Protein 4IR8 (pdb70)

Foldseek 3Di:
DDFVLRLVVVQPDDNLVSLVVLVVLLLLLVLLVCLVPPPVPSQNVQVCSVVVCCLDPVNQQEQWEAEPVGLFTGGRHPPHFKYKYKHRKWPPVCSVVLAKIKMKIWIATDPALPQHDDHRCSQFQAFLLRTQKMKMWIRHPWIKIKIAGQRDPPSPAAAQSIFIWTDDPRSGIGTPGRAAQAQAAQEEEEPLVVLCVQQVLSVVLVVVSVVVNRHYDYDNHLRVSLVVSRVVSYYKYWFAAHPVRGFQAFLRHGNSNSLNNQVNNVKAKDLLAHRRRPDGHNDSRDGTIIMMTRNNSSVVSNVSCVVVVD/DPDFQLVLVVVQPDDNLRSLLVQVQLLLQLVLLVCLVPDAFAFPPDADPVRQGDGPSQVVLVCSNVVCCQDPVNQQEQWEAEPVGLWTDGRHPPHFKYKYKHRWWPSVCSNVLAKIKMKIFIAGDPFQPQHDDHRCRQFQAALLRTQKIKMWIRHPFIKIKMAGQRPNVSDQAAQRIFIWGADNVSGIGTPGRAAQAQAAQEEEEPLVVLCVQQVLSVVLVVVSVVVNRHYDYDSHLRVSLVVRRVVSHYKYWFAAHPVRGFQAFLRHGQSNSLRSQVNNVKAKDLLHHRRRPDGHNDSRDGTTIMMTRNNSVVVSNVSSVVVD

Solvent-accessible surface area: 22543 Å² total; per-residue (Å²): 210,61,62,8,40,102,11,0,81,116,30,41,7,65,87,51,0,0,70,6,0,60,30,1,1,39,53,0,0,73,0,5,56,14,7,42,58,40,98,162,86,22,58,61,40,0,15,68,37,1,26,65,23,0,99,35,91,133,1,64,34,0,37,0,1,0,0,32,119,49,29,132,21,82,74,33,36,164,150,6,59,0,0,0,0,1,6,4,19,20,9,104,48,2,41,64,2,0,2,3,0,0,0,0,1,0,0,1,14,32,49,71,43,57,0,99,71,116,25,70,90,0,0,48,114,27,30,0,55,40,0,1,0,0,0,0,0,0,2,5,12,13,10,0,0,0,0,1,12,3,51,86,102,59,0,131,24,142,97,18,16,0,1,4,0,1,22,76,114,61,5,153,14,71,28,77,32,92,8,66,3,108,64,113,8,145,11,2,0,2,4,32,20,119,0,6,54,49,26,54,2,0,37,76,2,4,25,61,1,7,93,135,137,32,52,9,28,20,3,19,0,14,0,0,1,0,0,2,1,1,23,58,60,29,0,1,2,1,15,3,44,9,198,75,9,74,18,151,17,41,0,2,1,17,0,0,1,0,0,0,0,0,31,0,0,22,6,86,3,0,39,9,140,98,22,0,0,53,20,30,0,112,112,17,49,28,89,10,12,0,3,0,0,0,27,49,3,0,111,76,0,36,90,26,37,72,84,78,90,84,42,172,52,56,5,41,81,3,0,86,113,34,42,5,66,79,50,1,0,72,7,0,58,28,1,1,59,41,0,9,89,1,10,74,19,5,76,50,31,41,38,87,129,80,69,57,87,57,104,130,46,28,73,31,8,36,6,16,56,58,1,14,78,36,0,27,55,17,0,90,35,91,134,1,66,33,0,19,0,0,0,0,36,106,60,32,116,25,67,80,25,37,150,147,8,61,0,0,0,0,1,4,7,13,18,8,33,22,2,12,25,2,0,1,3,0,0,0,0,0,1,0,1,18,40,50,74,38,54,0,96,73,101,24,79,78,0,0,48,101,21,28,0,65,42,0,2,0,0,0,0,0,0,2,7,9,36,9,3,0,0,0,1,12,4,64,58,109,61,5,127,32,141,93,17,12,0,1,23,1,17,24,82,96,113,24,123,11,45,2,111,22,89,9,75,3,109,62,115,12,146,11,3,1,2,4,30,20,111,0,4,53,58,37,76,4,1,30,75,2,4,25,63,0,9,86,128,97,31,49,10,31,21,4,20,0,13,0,0,1,0,4,2,0,2,36,58,61,22,0,1,3,1,15,5,45,10,206,59,0,80,20,72,19,26,0,2,1,13,0,0,1,0,0,0,0,0,31,0,0,19,5,111,7,0,49,36,155,93,24,0,0,50,22,24,0,83,130,16,63,39,61,10,12,0,4,0,0,0,17,48,2,1,95,71,3,53,112,26,44,73,74,82,123

Structure (mmCIF, N/CA/C/O backbone):
data_4IR8
#
_entry.id   4IR8
#
_cell.length_a   64.400
_cell.length_b   64.400
_cell.length_c   591.610
_cell.angle_alpha   90.00
_cell.angle_beta   90.00
_cell.angle_gamma   120.00
#
_symmetry.space_group_name_H-M   'P 65 2 2'
#
loop_
_entity.id
_entity.type
_entity.pdbx_description
1 polymer 'Sedoheptulose-1,7 bisphosphatase, putative'
2 non-polymer DI(HYDROXYETHYL)ETHER
3 non-polymer 'ACETATE ION'
4 water water
#
loop_
_atom_site.group_PDB
_atom_site.id
_atom_site.type_symbol
_atom_site.label_atom_id
_atom_site.label_alt_id
_atom_site.label_comp_id
_atom_site.label_asym_id
_atom_site.label_entity_id
_atom_site.label_seq_id
_atom_site.pdbx_PDB_ins_code
_atom_site.Cartn_x
_atom_site.Cartn_y
_atom_site.Cartn_z
_atom_site.occupancy
_atom_site.B_iso_or_equiv
_atom_site.auth_seq_id
_atom_site.auth_comp_id
_atom_site.auth_asym_id
_atom_site.auth_atom_id
_atom_site.pdbx_PDB_model_num
ATOM 1 N N . LEU A 1 24 ? 53.733 0.535 15.035 1.00 47.05 7 LEU A N 1
ATOM 2 C CA . LEU A 1 24 ? 53.297 1.215 16.292 1.00 46.14 7 LEU A CA 1
ATOM 3 C C . LEU A 1 24 ? 51.767 1.257 16.378 1.00 43.24 7 LEU A C 1
ATOM 4 O O . LEU A 1 24 ? 51.102 1.536 15.382 1.00 43.06 7 LEU A O 1
ATOM 9 N N . PRO A 1 25 ? 51.212 1.004 17.579 1.00 40.19 8 PRO A N 1
ATOM 10 C CA . PRO A 1 25 ? 49.764 0.961 17.728 1.00 37.21 8 PRO A CA 1
ATOM 11 C C . PRO A 1 25 ? 49.098 2.281 17.388 1.00 34.16 8 PRO A C 1
ATOM 12 O O . PRO A 1 25 ? 49.600 3.361 17.764 1.00 33.37 8 PRO A O 1
ATOM 16 N N . SER A 1 26 ? 47.968 2.185 16.697 1.00 30.77 9 SER A N 1
ATOM 17 C CA . SER A 1 26 ? 47.189 3.344 16.309 1.00 27.99 9 SER A CA 1
ATOM 18 C C . SER A 1 26 ? 46.594 4.010 17.531 1.00 25.53 9 SER A C 1
ATOM 19 O O . SER A 1 26 ? 46.488 3.390 18.588 1.00 24.03 9 SER A O 1
ATOM 22 N N . LEU A 1 27 ? 46.205 5.274 17.386 1.00 23.05 10 LEU A N 1
ATOM 23 C CA . LEU A 1 27 ? 45.564 5.981 18.480 1.00 20.93 10 LEU A CA 1
ATOM 24 C C . LEU A 1 27 ? 44.217 5.317 18.762 1.00 21.67 10 LEU A C 1
ATOM 25 O O . LEU A 1 27 ? 43.788 5.203 19.927 1.00 21.22 10 LEU A O 1
ATOM 30 N N . ASP A 1 28 ? 43.555 4.853 17.703 1.00 22.39 11 ASP A N 1
ATOM 31 C CA . ASP A 1 28 ? 42.301 4.124 17.847 1.00 22.24 11 ASP A CA 1
ATOM 32 C C . ASP A 1 28 ? 42.492 2.937 18.807 1.00 21.68 11 ASP A C 1
ATOM 33 O O . ASP A 1 28 ? 41.753 2.790 19.772 1.00 20.63 11 ASP A O 1
ATOM 38 N N . GLN A 1 29 ? 43.503 2.114 18.539 1.00 21.68 12 GLN A N 1
ATOM 39 C CA . GLN A 1 29 ? 43.829 0.974 19.372 1.00 22.72 12 GLN A CA 1
ATOM 40 C C . GLN A 1 29 ? 44.135 1.410 20.804 1.00 21.95 12 GLN A C 1
ATOM 41 O O . GLN A 1 29 ? 43.641 0.813 21.766 1.00 20.25 12 GLN A O 1
ATOM 47 N N . LEU A 1 30 ? 44.953 2.449 20.941 1.00 20.56 13 LEU A N 1
ATOM 48 C CA . LEU A 1 30 ? 45.365 2.909 22.263 1.00 20.70 13 LEU A CA 1
ATOM 49 C C . LEU A 1 30 ? 44.204 3.426 23.095 1.00 20.43 13 LEU A C 1
ATOM 50 O O . LEU A 1 30 ? 44.128 3.137 24.287 1.00 21.40 13 LEU A O 1
ATOM 55 N N . LEU A 1 31 ? 43.291 4.158 22.467 1.00 20.70 14 LEU A N 1
ATOM 56 C CA . LEU A 1 31 ? 42.117 4.681 23.177 1.00 19.89 14 LEU A CA 1
ATOM 57 C C . LEU A 1 31 ? 41.246 3.544 23.669 1.00 20.79 14 LEU A C 1
ATOM 58 O O . LEU A 1 31 ? 40.746 3.563 24.806 1.00 20.85 14 LEU A O 1
ATOM 63 N N . LYS A 1 32 ? 41.061 2.541 22.818 1.00 20.82 15 LYS A N 1
ATOM 64 C CA . LYS A 1 32 ? 40.306 1.361 23.209 1.00 22.13 15 LYS A CA 1
ATOM 65 C C . LYS A 1 32 ? 40.994 0.619 24.355 1.00 22.78 15 LYS A C 1
ATOM 66 O O . LYS A 1 32 ? 40.317 0.124 25.274 1.00 22.75 15 LYS A O 1
ATOM 72 N N . GLU A 1 33 ? 42.326 0.554 24.325 1.00 23.14 16 GLU A N 1
ATOM 73 C CA . GLU A 1 33 ? 43.055 -0.078 25.422 1.00 26.02 16 GLU A CA 1
ATOM 74 C C . GLU A 1 33 ? 42.773 0.637 26.748 1.00 27.22 16 GLU A C 1
ATOM 75 O O . GLU A 1 33 ? 42.737 0.002 27.805 1.00 27.65 16 GLU A O 1
ATOM 81 N N . GLN A 1 34 ? 42.600 1.961 26.689 1.00 26.16 17 GLN A N 1
ATOM 82 C CA . GLN A 1 34 ? 42.305 2.743 27.891 1.00 26.26 17 GLN A CA 1
ATOM 83 C C . GLN A 1 34 ? 40.836 2.689 28.337 1.00 27.49 17 GLN A C 1
ATOM 84 O O . GLN A 1 34 ? 40.469 3.329 29.323 1.00 29.94 17 GLN A O 1
ATOM 90 N N . GLY A 1 35 ? 39.990 1.950 27.615 1.00 26.55 18 GLY A N 1
ATOM 91 C CA . GLY A 1 35 ? 38.580 1.787 27.997 1.00 26.06 18 GLY A CA 1
ATOM 92 C C . GLY A 1 35 ? 37.511 2.419 27.118 1.00 25.37 18 GLY A C 1
ATOM 93 O O . GLY A 1 35 ? 36.306 2.259 27.367 1.00 27.02 18 GLY A O 1
ATOM 94 N N . ALA A 1 36 ? 37.919 3.149 26.096 1.00 22.14 19 ALA A N 1
ATOM 95 C CA . ALA A 1 36 ? 36.973 3.801 25.228 1.00 20.17 19 ALA A CA 1
ATOM 96 C C . ALA A 1 36 ? 36.320 2.799 24.298 1.00 20.94 19 ALA A C 1
ATOM 97 O O . ALA A 1 36 ? 36.992 1.868 23.807 1.00 22.56 19 ALA A O 1
ATOM 99 N N . ASP A 1 37 ? 35.015 2.960 24.099 1.00 21.00 20 ASP A N 1
ATOM 100 C CA . ASP A 1 37 ? 34.308 2.171 23.116 1.00 21.72 20 ASP A CA 1
ATOM 101 C C . ASP A 1 37 ? 34.571 2.849 21.761 1.00 21.30 20 ASP A C 1
ATOM 102 O O . ASP A 1 37 ? 35.285 3.875 21.679 1.00 19.66 20 ASP A O 1
ATOM 107 N N . GLN A 1 38 ? 34.042 2.267 20.697 1.00 20.09 21 GLN A N 1
ATOM 108 C CA . GLN A 1 38 ? 34.230 2.843 19.372 1.00 20.70 21 GLN A CA 1
ATOM 109 C C . GLN A 1 38 ? 33.619 4.252 19.300 1.00 20.77 21 GLN A C 1
ATOM 110 O O . GLN A 1 38 ? 34.159 5.137 18.647 1.00 19.65 21 GLN A O 1
ATOM 116 N N . THR A 1 39 ? 32.470 4.441 19.939 1.00 21.03 22 THR A N 1
ATOM 117 C CA . THR A 1 39 ? 31.796 5.747 19.917 1.00 20.56 22 THR A CA 1
ATOM 118 C C . THR A 1 39 ? 32.648 6.868 20.535 1.00 19.19 22 THR A C 1
ATOM 119 O O . THR A 1 39 ? 32.832 7.936 19.925 1.00 17.93 22 THR A O 1
ATOM 123 N N . LEU A 1 40 ? 33.186 6.632 21.727 1.00 20.03 23 LEU A N 1
ATOM 124 C CA . LEU A 1 40 ? 34.059 7.627 22.370 1.00 18.75 23 LEU A CA 1
ATOM 125 C C . LEU A 1 40 ? 35.362 7.786 21.578 1.00 17.89 23 LEU A C 1
ATOM 126 O O . LEU A 1 40 ? 35.896 8.901 21.438 1.00 17.31 23 LEU A O 1
ATOM 131 N N . THR A 1 41 ? 35.885 6.677 21.063 1.00 17.46 24 THR A N 1
ATOM 132 C CA . THR A 1 41 ? 37.106 6.724 20.263 1.00 17.52 24 THR A CA 1
ATOM 133 C C . THR A 1 41 ? 36.902 7.628 19.045 1.00 17.90 24 THR A C 1
ATOM 134 O O . THR A 1 41 ? 37.712 8.529 18.771 1.00 18.48 24 THR A O 1
ATOM 138 N N . ASP A 1 42 ? 35.817 7.400 18.318 1.00 19.46 25 ASP A N 1
ATOM 139 C CA . ASP A 1 42 ? 35.504 8.196 17.128 1.00 19.62 25 ASP A CA 1
ATOM 140 C C . ASP A 1 42 ? 35.286 9.676 17.449 1.00 18.47 25 ASP A C 1
ATOM 141 O O . ASP A 1 42 ? 35.668 10.551 16.663 1.00 18.24 25 ASP A O 1
ATOM 146 N N . LEU A 1 43 ? 34.659 9.953 18.582 1.00 18.38 26 LEU A N 1
ATOM 147 C CA . LEU A 1 43 ? 34.438 11.331 19.022 1.00 17.90 26 LEU A CA 1
ATOM 148 C C . LEU A 1 43 ? 35.793 12.041 19.271 1.00 17.63 26 LEU A C 1
ATOM 149 O O . LEU A 1 43 ? 36.020 13.168 18.815 1.00 18.31 26 LEU A O 1
ATOM 154 N N . ILE A 1 44 ? 36.680 11.382 20.005 1.00 16.34 27 ILE A N 1
ATOM 155 C CA . ILE A 1 44 ? 38.005 11.935 20.287 1.00 16.22 27 ILE A CA 1
ATOM 156 C C . ILE A 1 44 ? 38.774 12.178 18.986 1.00 16.01 27 ILE A C 1
ATOM 157 O O . ILE A 1 44 ? 39.339 13.235 18.792 1.00 16.04 27 ILE A O 1
ATOM 162 N N . LEU A 1 45 ? 38.757 11.214 18.075 1.00 16.27 28 LEU A N 1
ATOM 163 C CA . LEU A 1 45 ? 39.421 11.376 16.786 1.00 16.99 28 LEU A CA 1
ATOM 164 C C . LEU A 1 45 ? 38.809 12.552 15.978 1.00 17.52 28 LEU A C 1
ATOM 165 O O . LEU A 1 45 ? 39.540 13.317 15.334 1.00 18.40 28 LEU A O 1
ATOM 170 N N . ALA A 1 46 ? 37.493 12.747 16.075 1.00 17.36 29 ALA A N 1
ATOM 171 C CA . ALA A 1 46 ? 36.834 13.840 15.351 1.00 17.57 29 ALA A CA 1
ATOM 172 C C . ALA A 1 46 ? 37.236 15.196 15.934 1.00 17.75 29 ALA A C 1
ATOM 173 O O . ALA A 1 46 ? 37.488 16.158 15.181 1.00 18.24 29 ALA A O 1
ATOM 175 N N . ILE A 1 47 ? 37.286 15.270 17.261 1.00 16.81 30 ILE A N 1
ATOM 176 C CA . ILE A 1 47 ? 37.698 16.495 17.965 1.00 16.01 30 ILE A CA 1
ATOM 177 C C . ILE A 1 47 ? 39.150 16.829 17.618 1.00 16.88 30 ILE A C 1
ATOM 178 O O . ILE A 1 47 ? 39.473 17.976 17.293 1.00 18.07 30 ILE A O 1
ATOM 183 N N . LEU A 1 48 ? 40.014 15.830 17.668 1.00 16.22 31 LEU A N 1
ATOM 184 C CA . LEU A 1 48 ? 41.424 16.019 17.295 1.00 17.49 31 LEU A CA 1
ATOM 185 C C . LEU A 1 48 ? 41.544 16.477 15.850 1.00 16.58 31 LEU A C 1
ATOM 186 O O . LEU A 1 48 ? 42.365 17.341 15.542 1.00 16.74 31 LEU A O 1
ATOM 191 N N . ASP A 1 49 ? 40.708 15.943 14.955 1.00 16.79 32 ASP A N 1
ATOM 192 C CA . ASP A 1 49 ? 40.744 16.392 13.568 1.00 17.27 32 ASP A CA 1
ATOM 193 C C . ASP A 1 49 ? 40.380 17.891 13.467 1.00 18.45 32 ASP A C 1
ATOM 194 O O . ASP A 1 49 ? 41.020 18.642 12.728 1.00 18.86 32 ASP A O 1
ATOM 199 N N . ARG A 1 50 ? 39.362 18.325 14.209 1.00 18.27 33 ARG A N 1
ATOM 200 C CA . ARG A 1 50 ? 38.996 19.736 14.223 1.00 18.66 33 ARG A CA 1
ATOM 201 C C . ARG A 1 50 ? 40.166 20.568 14.776 1.00 18.95 33 ARG A C 1
ATOM 202 O O . ARG A 1 50 ? 40.385 21.695 14.296 1.00 17.05 33 ARG A O 1
ATOM 210 N N . CYS A 1 51 ? 40.894 20.039 15.775 1.00 16.73 34 CYS A N 1
ATOM 211 C CA . CYS A 1 51 ? 42.091 20.743 16.317 1.00 17.32 34 CYS A CA 1
ATOM 212 C C . CYS A 1 51 ? 43.167 20.839 15.235 1.00 17.18 34 CYS A C 1
ATOM 213 O O . CYS A 1 51 ? 43.895 21.832 15.165 1.00 15.91 34 CYS A O 1
ATOM 216 N N . GLY A 1 52 ? 43.238 19.837 14.357 1.00 16.84 35 GLY A N 1
ATOM 217 C CA . GLY A 1 52 ? 44.132 19.895 13.188 1.00 16.84 35 GLY A CA 1
ATOM 218 C C . GLY A 1 52 ? 43.806 21.094 12.298 1.00 17.47 35 GLY A C 1
ATOM 219 O O . GLY A 1 52 ? 44.705 21.782 11.769 1.00 16.23 35 GLY A O 1
ATOM 220 N N . LYS A 1 53 ? 42.513 21.348 12.107 1.00 17.50 36 LYS A N 1
ATOM 221 C CA . LYS A 1 53 ? 42.073 22.469 11.298 1.00 18.99 36 LYS A CA 1
ATOM 222 C C . LYS A 1 53 ? 42.359 23.810 12.016 1.00 18.16 36 LYS A C 1
ATOM 223 O O . LYS A 1 53 ? 42.627 24.818 11.364 1.00 17.88 36 LYS A O 1
ATOM 229 N N . ILE A 1 54 ? 42.297 23.817 13.345 1.00 16.82 37 ILE A N 1
ATOM 230 C CA . ILE A 1 54 ? 42.662 25.022 14.121 1.00 15.81 37 ILE A CA 1
ATOM 231 C C . ILE A 1 54 ? 44.163 25.294 13.902 1.00 15.75 37 ILE A C 1
ATOM 232 O O . ILE A 1 54 ? 44.569 26.427 13.704 1.00 16.59 37 ILE A O 1
ATOM 237 N N . ALA A 1 55 ? 44.983 24.235 13.926 1.00 15.80 38 ALA A N 1
ATOM 238 C CA . ALA A 1 55 ? 46.420 24.354 13.658 1.00 16.19 38 ALA A CA 1
ATOM 239 C C . ALA A 1 55 ? 46.654 25.025 12.301 1.00 17.07 38 ALA A C 1
ATOM 240 O O . ALA A 1 55 ? 47.462 25.949 12.176 1.00 18.49 38 ALA A O 1
ATOM 242 N N . SER A 1 56 ? 45.916 24.583 11.285 1.00 18.63 39 SER A N 1
ATOM 243 C CA . SER A 1 56 ? 46.012 25.192 9.957 1.00 18.92 39 SER A CA 1
ATOM 244 C C . SER A 1 56 ? 45.564 26.661 9.953 1.00 18.59 39 SER A C 1
ATOM 245 O O . SER A 1 56 ? 46.158 27.506 9.253 1.00 21.17 39 SER A O 1
ATOM 248 N N . ALA A 1 57 ? 44.510 26.975 10.699 1.00 18.95 40 ALA A N 1
ATOM 249 C CA . ALA A 1 57 ? 44.027 28.349 10.791 1.00 19.91 40 ALA A CA 1
ATOM 250 C C . ALA A 1 57 ? 45.117 29.265 11.366 1.00 21.25 40 ALA A C 1
ATOM 251 O O . ALA A 1 57 ? 45.324 30.390 10.890 1.00 20.74 40 ALA A O 1
ATOM 253 N N . LEU A 1 58 ? 45.830 28.764 12.361 1.00 21.11 41 LEU A N 1
ATOM 254 C CA . LEU A 1 58 ? 46.926 29.502 12.978 1.00 23.92 41 LEU A CA 1
ATOM 255 C C . LEU A 1 58 ? 48.118 29.705 12.026 1.00 27.92 41 LEU A C 1
ATOM 256 O O . LEU A 1 58 ? 48.788 30.732 12.098 1.00 27.79 41 LEU A O 1
ATOM 261 N N A GLN A 1 59 ? 48.386 28.732 11.155 0.40 30.17 42 GLN A N 1
ATOM 262 N N B GLN A 1 59 ? 48.359 28.718 11.158 0.60 30.09 42 GLN A N 1
ATOM 263 C CA A GLN A 1 59 ? 49.505 28.834 10.209 0.40 33.19 42 GLN A CA 1
ATOM 264 C CA B GLN A 1 59 ? 49.473 28.727 10.193 0.60 33.06 42 GLN A CA 1
ATOM 265 C C A GLN A 1 59 ? 49.233 29.739 9.023 0.40 35.72 42 GLN A C 1
ATOM 266 C C B GLN A 1 59 ? 49.249 29.635 8.986 0.60 35.64 42 GLN A C 1
ATOM 267 O O A GLN A 1 59 ? 50.131 30.447 8.563 0.40 37.15 42 GLN A O 1
ATOM 268 O O B GLN A 1 59 ? 50.196 30.228 8.469 0.60 37.11 42 GLN A O 1
ATOM 279 N N . GLY A 1 60 ? 48.004 29.712 8.520 1.00 37.33 43 GLY A N 1
ATOM 280 C CA . GLY A 1 60 ? 47.658 30.485 7.326 1.00 40.69 43 GLY A CA 1
ATOM 281 C C . GLY A 1 60 ? 46.771 31.694 7.496 1.00 42.87 43 GLY A C 1
ATOM 282 O O . GLY A 1 60 ? 46.190 32.174 6.515 1.00 43.53 43 GLY A O 1
ATOM 283 N N . THR A 1 61 ? 46.656 32.190 8.725 1.00 44.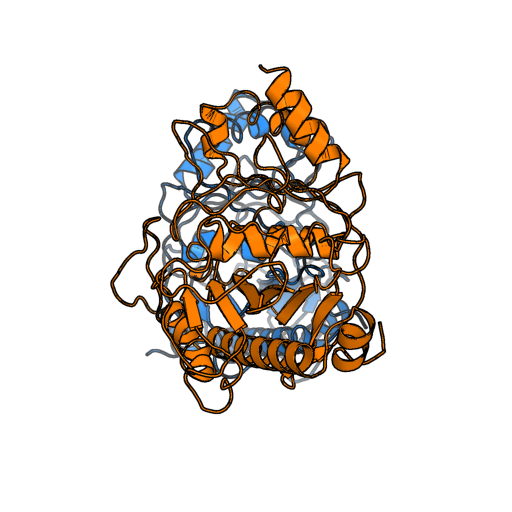36 44 THR A N 1
ATOM 284 C CA . THR A 1 61 ? 45.835 33.361 8.982 1.00 46.36 44 THR A CA 1
ATOM 285 C C . THR A 1 61 ? 46.691 34.422 9.682 1.00 48.99 44 THR A C 1
ATOM 286 O O . THR A 1 61 ? 47.339 34.138 10.694 1.00 49.22 44 THR A O 1
ATOM 290 N N . SER A 1 62 ? 46.722 35.624 9.100 1.00 52.08 45 SER A N 1
ATOM 291 C CA . SER A 1 62 ? 47.456 36.763 9.656 1.00 54.15 45 SER A CA 1
ATOM 292 C C . SER A 1 62 ? 48.688 36.343 10.458 1.00 54.00 45 SER A C 1
ATOM 293 O O . SER A 1 62 ? 48.756 36.553 11.672 1.00 55.08 45 SER A O 1
ATOM 296 N N . LEU A 1 77 ? 37.945 37.798 10.525 1.00 51.12 60 LEU A N 1
ATOM 297 C CA . LEU A 1 77 ? 37.727 37.073 11.774 1.00 49.17 60 LEU A CA 1
ATOM 298 C C . LEU A 1 77 ? 39.052 36.689 12.436 1.00 47.08 60 LEU A C 1
ATOM 299 O O . LEU A 1 77 ? 39.960 36.177 11.770 1.00 47.71 60 LEU A O 1
ATOM 304 N N . THR A 1 78 ? 39.148 36.912 13.748 1.00 44.03 61 THR A N 1
ATOM 305 C CA . THR A 1 78 ? 40.356 36.573 14.510 1.00 41.18 61 THR A CA 1
ATOM 306 C C . THR A 1 78 ? 40.425 35.042 14.626 1.00 36.40 61 THR A C 1
ATOM 307 O O . THR A 1 78 ? 39.400 34.369 14.506 1.00 35.76 61 THR A O 1
ATOM 311 N N A VAL A 1 79 ? 41.616 34.501 14.871 0.50 34.79 62 VAL A N 1
ATOM 312 N N B VAL A 1 79 ? 41.620 34.510 14.867 0.50 34.71 62 VAL A N 1
ATOM 313 C CA A VAL A 1 79 ? 41.793 33.038 14.937 0.50 32.05 62 VAL A CA 1
ATOM 314 C CA B VAL A 1 79 ? 41.818 33.053 14.955 0.50 31.90 62 VAL A CA 1
ATOM 315 C C A VAL A 1 79 ? 40.997 32.383 16.068 0.50 30.88 62 VAL A C 1
ATOM 316 C C B VAL A 1 79 ? 41.009 32.388 16.069 0.50 30.80 62 VAL A C 1
ATOM 317 O O A VAL A 1 79 ? 40.537 31.247 15.924 0.50 28.09 62 VAL A O 1
ATOM 318 O O B VAL A 1 79 ? 40.551 31.253 15.914 0.50 28.05 62 VAL A O 1
ATOM 325 N N . ASP A 1 80 ? 40.828 33.080 17.190 1.00 30.04 63 ASP A N 1
ATOM 326 C CA . ASP A 1 80 ? 40.026 32.510 18.287 1.00 30.17 63 ASP A CA 1
ATOM 327 C C . ASP A 1 80 ? 38.572 32.328 17.812 1.00 28.35 63 ASP A C 1
ATOM 328 O O . ASP A 1 80 ? 37.963 31.319 18.133 1.00 25.52 63 ASP A O 1
ATOM 333 N N . VAL A 1 81 ? 38.054 33.263 17.004 1.00 27.52 64 VAL A N 1
ATOM 334 C CA . VAL A 1 81 ? 36.694 33.140 16.436 1.00 28.70 64 VAL A CA 1
ATOM 335 C C . VAL A 1 81 ? 36.611 32.001 15.405 1.00 27.83 64 VAL A C 1
ATOM 336 O O . VAL A 1 81 ? 35.641 31.239 15.368 1.00 26.97 64 VAL A O 1
ATOM 340 N N . ILE A 1 82 ? 37.650 31.881 14.588 1.00 25.48 65 ILE A N 1
ATOM 341 C CA . ILE A 1 82 ? 37.727 30.813 13.611 1.00 25.47 65 ILE A CA 1
ATOM 342 C C . ILE A 1 82 ? 37.746 29.460 14.318 1.00 21.80 65 ILE A C 1
ATOM 343 O O . ILE A 1 82 ? 37.079 28.541 13.889 1.00 23.38 65 ILE A O 1
ATOM 348 N N . ALA A 1 83 ? 38.491 29.358 15.416 1.00 20.86 66 ALA A N 1
ATOM 349 C CA . ALA A 1 83 ? 38.580 28.117 16.172 1.00 19.99 66 ALA A CA 1
ATOM 350 C C . ALA A 1 83 ? 37.232 27.770 16.801 1.00 20.78 66 ALA A C 1
ATOM 351 O O . ALA A 1 83 ? 36.805 26.629 16.757 1.00 19.79 66 ALA A O 1
ATOM 353 N N . GLU A 1 84 ? 36.584 28.742 17.431 1.00 20.85 67 GLU A N 1
ATOM 354 C CA . GLU A 1 84 ? 35.248 28.503 18.002 1.00 21.23 67 GLU A CA 1
ATOM 355 C C . GLU A 1 84 ? 34.278 28.000 16.924 1.00 22.66 67 GLU A C 1
ATOM 356 O O . GLU A 1 84 ? 33.545 27.029 17.150 1.00 22.72 67 GLU A O 1
ATOM 362 N N . ASN A 1 85 ? 34.289 28.654 15.762 1.00 24.22 68 ASN A N 1
ATOM 363 C CA . ASN A 1 85 ? 33.401 28.293 14.635 1.00 25.52 68 ASN A CA 1
ATOM 364 C C . ASN A 1 85 ? 33.650 26.872 14.116 1.00 24.80 68 ASN A C 1
ATOM 365 O O . ASN A 1 85 ? 32.705 26.136 13.789 1.00 25.25 68 ASN A O 1
ATOM 370 N N . LEU A 1 86 ? 34.914 26.491 14.021 1.00 24.52 69 LEU A N 1
ATOM 371 C CA . LEU A 1 86 ? 35.265 25.131 13.605 1.00 23.28 69 LEU A CA 1
ATOM 372 C C . LEU A 1 86 ? 34.644 24.074 14.520 1.00 22.92 69 LEU A C 1
ATOM 373 O O . LEU A 1 86 ? 34.092 23.071 14.041 1.00 23.51 69 LEU A O 1
ATOM 378 N N . LEU A 1 87 ? 34.740 24.279 15.836 1.00 21.84 70 LEU A N 1
ATOM 379 C CA . LEU A 1 87 ? 34.192 23.323 16.799 1.00 20.67 70 LEU A CA 1
ATOM 380 C C . LEU A 1 87 ? 32.665 23.372 16.852 1.00 20.97 70 LEU A C 1
ATOM 381 O O . LEU A 1 87 ? 32.011 22.327 16.852 1.00 21.13 70 LEU A O 1
ATOM 386 N N . ARG A 1 88 ? 32.105 24.577 16.885 1.00 21.96 71 ARG A N 1
ATOM 387 C CA . ARG A 1 88 ? 30.652 24.749 16.913 1.00 22.33 71 ARG A CA 1
ATOM 388 C C . ARG A 1 88 ? 29.983 24.176 15.672 1.00 23.08 71 ARG A C 1
ATOM 389 O O . ARG A 1 88 ? 29.007 23.430 15.777 1.00 22.23 71 ARG A O 1
ATOM 397 N N A SER A 1 89 ? 30.491 24.538 14.495 0.50 23.31 72 SER A N 1
ATOM 398 N N B SER A 1 89 ? 30.499 24.538 14.505 0.50 23.64 72 SER A N 1
ATOM 399 C CA A SER A 1 89 ? 29.904 24.056 13.239 0.50 24.28 72 SER A CA 1
ATOM 400 C CA B SER A 1 89 ? 29.946 24.059 13.243 0.50 24.97 72 SER A CA 1
ATOM 401 C C A SER A 1 89 ? 29.967 22.530 13.161 0.50 24.22 72 SER A C 1
ATOM 402 C C B SER A 1 89 ? 29.964 22.537 13.186 0.50 24.55 72 SER A C 1
ATOM 403 O O A SER A 1 89 ? 28.999 21.892 12.735 0.50 24.62 72 SER A O 1
ATOM 404 O O B SER A 1 89 ? 28.970 21.912 12.803 0.50 24.88 72 SER A O 1
ATOM 409 N N . TRP A 1 90 ? 31.084 21.942 13.596 1.00 24.04 73 TRP A N 1
ATOM 410 C CA . TRP A 1 90 ? 31.209 20.487 13.615 1.00 23.12 73 TRP A CA 1
ATOM 411 C C . TRP A 1 90 ? 30.166 19.864 14.552 1.00 22.93 73 TRP A C 1
ATOM 412 O O . TRP A 1 90 ? 29.432 18.957 14.155 1.00 25.01 73 TRP A O 1
ATOM 423 N N . ALA A 1 91 ? 30.067 20.378 15.776 1.00 21.73 74 ALA A N 1
ATOM 424 C CA . ALA A 1 91 ? 29.121 19.845 16.765 1.00 21.24 74 ALA A CA 1
ATOM 425 C C . ALA A 1 91 ? 27.686 19.932 16.269 1.00 21.47 74 ALA A C 1
ATOM 426 O O . ALA A 1 91 ? 26.914 19.014 16.470 1.00 23.13 74 ALA A O 1
ATOM 428 N N . GLN A 1 92 ? 27.347 21.039 15.613 1.00 21.92 75 GLN A N 1
ATOM 429 C CA . GLN A 1 92 ? 25.984 21.271 15.128 1.00 23.14 75 GLN A CA 1
ATOM 430 C C . GLN A 1 92 ? 25.653 20.473 13.871 1.00 24.44 75 GLN A C 1
ATOM 431 O O . GLN A 1 92 ? 24.474 20.265 13.559 1.00 25.00 75 GLN A O 1
ATOM 437 N N . SER A 1 93 ? 26.680 20.012 13.158 1.00 24.89 76 SER A N 1
ATOM 438 C CA . SER A 1 93 ? 26.459 19.270 11.905 1.00 26.79 76 SER A CA 1
ATOM 439 C C . SER A 1 93 ? 26.046 17.825 12.153 1.00 27.55 76 SER A C 1
ATOM 440 O O . SER A 1 93 ? 26.051 17.345 13.298 1.00 26.43 76 SER A O 1
ATOM 443 N N . SER A 1 94 ? 25.680 17.132 11.070 1.00 28.94 77 SER A N 1
ATOM 444 C CA . SER A 1 94 ? 25.331 15.715 11.154 1.00 30.91 77 SER A CA 1
ATOM 445 C C . SER A 1 94 ? 26.581 14.903 11.531 1.00 30.35 77 SER A C 1
ATOM 446 O O . SER A 1 94 ? 26.468 13.842 12.142 1.00 29.95 77 SER A O 1
ATOM 449 N N . GLU A 1 95 ? 27.765 15.414 11.177 1.00 30.40 78 GLU A N 1
ATOM 450 C CA . GLU A 1 95 ? 29.038 14.779 11.551 1.00 31.09 78 GLU A CA 1
ATOM 451 C C . GLU A 1 95 ? 29.199 14.749 13.077 1.00 29.53 78 GLU A C 1
ATOM 452 O O . GLU A 1 95 ? 29.879 13.867 13.622 1.00 29.32 78 GLU A O 1
ATOM 458 N N . GLY A 1 96 ? 28.589 15.717 13.764 1.00 27.13 79 GLY A N 1
ATOM 459 C CA . GLY A 1 96 ? 28.629 15.774 15.228 1.00 25.15 79 GLY A CA 1
ATOM 460 C C . GLY A 1 96 ? 27.411 15.161 15.905 1.00 24.69 79 GLY A C 1
ATOM 461 O O . GLY A 1 96 ? 27.131 15.482 17.055 1.00 22.93 79 GLY A O 1
ATOM 462 N N . SER A 1 97 ? 26.710 14.243 15.222 1.00 25.42 80 SER A N 1
ATOM 463 C CA . SER A 1 97 ? 25.459 13.653 15.755 1.00 26.34 80 SER A CA 1
ATOM 464 C C . SER A 1 97 ? 25.584 12.967 17.129 1.00 25.48 80 SER A C 1
ATOM 465 O O . SER A 1 97 ? 24.587 12.862 17.851 1.00 26.74 80 SER A O 1
ATOM 468 N N . ALA A 1 98 ? 26.779 12.491 17.487 1.00 23.93 81 ALA A N 1
ATOM 469 C CA . ALA A 1 98 ? 26.991 11.879 18.806 1.00 22.81 81 ALA A CA 1
ATOM 470 C C . ALA A 1 98 ? 26.980 12.936 19.923 1.00 22.41 81 ALA A C 1
ATOM 471 O O . ALA A 1 98 ? 26.956 12.589 21.111 1.00 21.49 81 ALA A O 1
ATOM 473 N N . VAL A 1 99 ? 27.018 14.214 19.560 1.00 22.25 82 VAL A N 1
ATOM 474 C CA . VAL A 1 99 ? 27.069 15.285 20.576 1.00 21.42 82 VAL A CA 1
ATOM 475 C C . VAL A 1 99 ? 25.673 15.793 20.958 1.00 21.67 82 VAL A C 1
ATOM 476 O O . VAL A 1 99 ? 24.936 16.347 20.128 1.00 22.93 82 VAL A O 1
ATOM 480 N N . ARG A 1 100 ? 25.318 15.622 22.229 1.00 22.78 83 ARG A N 1
ATOM 481 C CA . ARG A 1 100 ? 24.023 16.081 22.744 1.00 23.32 83 ARG A CA 1
ATOM 482 C C . ARG A 1 100 ? 23.985 17.586 22.928 1.00 23.89 83 ARG A C 1
ATOM 483 O O . ARG A 1 100 ? 23.009 18.242 22.526 1.00 24.30 83 ARG A O 1
ATOM 491 N N . ALA A 1 101 ? 25.014 18.138 23.568 1.00 21.83 84 ALA A N 1
ATOM 492 C CA . ALA A 1 101 ? 25.056 19.578 23.841 1.00 21.69 84 ALA A CA 1
ATOM 493 C C . ALA A 1 101 ? 26.479 20.053 24.009 1.00 21.12 84 ALA A C 1
ATOM 494 O O . ALA A 1 101 ? 27.375 19.259 24.287 1.00 20.17 84 ALA A O 1
ATOM 496 N N . VAL A 1 102 ? 26.686 21.357 23.825 1.00 21.25 85 VAL A N 1
ATOM 497 C CA . VAL A 1 102 ? 28.003 21.934 23.977 1.00 20.33 85 VAL A CA 1
ATOM 498 C C . VAL A 1 102 ? 27.942 23.309 24.614 1.00 20.25 85 VAL A C 1
ATOM 499 O O . VAL A 1 102 ? 26.895 23.956 24.672 1.00 21.64 85 VAL A O 1
ATOM 503 N N . CYS A 1 103 ? 29.095 23.746 25.088 1.00 20.60 86 CYS A N 1
ATOM 504 C CA . CYS A 1 103 ? 29.246 25.091 25.618 1.00 20.45 86 CYS A CA 1
ATOM 505 C C . CYS A 1 103 ? 30.732 25.406 25.572 1.00 20.08 86 CYS A C 1
ATOM 506 O O . CYS A 1 103 ? 31.580 24.506 25.419 1.00 19.31 86 CYS A O 1
ATOM 509 N N . SER A 1 104 ? 31.057 26.683 25.658 1.00 21.38 87 SER A N 1
ATOM 510 C CA . SER A 1 104 ? 32.437 27.109 25.522 1.00 21.50 87 SER A CA 1
ATOM 511 C C . SER A 1 104 ? 32.702 28.401 26.253 1.00 23.68 87 SER A C 1
ATOM 512 O O . SER A 1 104 ? 31.785 29.012 26.800 1.00 21.34 87 SER A O 1
ATOM 515 N N A GLU A 1 105 ? 33.969 28.813 26.258 0.50 24.56 88 GLU A N 1
ATOM 516 N N B GLU A 1 105 ? 33.973 28.804 26.269 0.50 24.95 88 GLU A N 1
ATOM 517 C CA A GLU A 1 105 ? 34.384 30.063 26.886 0.50 26.59 88 GLU A CA 1
ATOM 518 C CA B GLU A 1 105 ? 34.397 30.070 26.865 0.50 27.34 88 GLU A CA 1
ATOM 519 C C A GLU A 1 105 ? 33.589 31.259 26.364 0.50 28.23 88 GLU A C 1
ATOM 520 C C B GLU A 1 105 ? 33.583 31.255 26.362 0.50 28.63 88 GLU A C 1
ATOM 521 O O A GLU A 1 105 ? 33.247 32.163 27.126 0.50 29.01 88 GLU A O 1
ATOM 522 O O B GLU A 1 105 ? 33.223 32.144 27.134 0.50 29.40 88 GLU A O 1
ATOM 533 N N . GLU A 1 106 ? 33.306 31.265 25.060 1.00 28.72 89 GLU A N 1
ATOM 534 C CA . GLU A 1 106 ? 32.563 32.357 24.428 1.00 30.95 89 GLU A CA 1
ATOM 535 C C . GLU A 1 106 ? 31.079 32.388 24.779 1.00 30.36 89 GLU A C 1
ATOM 536 O O . GLU A 1 106 ? 30.469 33.454 24.808 1.00 29.74 89 GLU A O 1
ATOM 542 N N . ASP A 1 107 ? 30.506 31.220 25.033 1.00 26.48 90 ASP A N 1
ATOM 543 C CA . ASP A 1 107 ? 29.108 31.098 25.383 1.00 26.95 90 ASP A CA 1
ATOM 544 C C . ASP A 1 107 ? 29.020 29.912 26.323 1.00 26.12 90 ASP A C 1
ATOM 545 O O . ASP A 1 107 ? 28.997 28.758 25.897 1.00 23.99 90 ASP A O 1
ATOM 550 N N . ILE A 1 108 ? 28.972 30.219 27.611 1.00 25.40 91 ILE A N 1
ATOM 551 C CA . ILE A 1 108 ? 29.044 29.199 28.638 1.00 25.10 91 ILE A CA 1
ATOM 552 C C . ILE A 1 108 ? 27.755 28.423 28.881 1.00 26.35 91 ILE A C 1
ATOM 553 O O . ILE A 1 108 ? 27.774 27.450 29.639 1.00 26.58 91 ILE A O 1
ATOM 558 N N . HIS A 1 109 ? 26.663 28.855 28.246 1.00 27.35 92 HIS A N 1
ATOM 559 C CA . HIS A 1 109 ? 25.352 28.224 28.381 1.00 29.83 92 HIS A CA 1
ATOM 560 C C . HIS A 1 109 ? 25.294 26.918 27.577 1.00 27.14 92 HIS A C 1
ATOM 561 O O . HIS A 1 109 ? 25.571 26.920 26.389 1.00 25.69 92 HIS A O 1
ATOM 568 N N . LEU A 1 110 ? 24.891 25.825 28.211 1.00 26.79 93 LEU A N 1
ATOM 569 C CA . LEU A 1 110 ? 24.792 24.543 27.524 1.00 27.33 93 LEU A CA 1
ATOM 570 C C . LEU A 1 110 ? 23.736 24.651 26.418 1.00 27.86 93 LEU A C 1
ATOM 571 O O . LEU A 1 110 ? 22.614 25.091 26.657 1.00 27.72 93 LEU A O 1
ATOM 576 N N . GLN A 1 111 ? 24.111 24.271 25.207 1.00 27.81 94 GLN A N 1
ATOM 577 C CA . GLN A 1 111 ? 23.234 24.371 24.057 1.00 28.92 94 GLN A CA 1
ATOM 578 C C . GLN A 1 111 ? 23.071 23.010 23.397 1.00 29.40 94 GLN A C 1
ATOM 579 O O . GLN A 1 111 ? 24.038 22.423 22.968 1.00 26.04 94 GLN A O 1
ATOM 585 N N . GLU A 1 112 ? 21.828 22.536 23.307 1.00 31.13 95 GLU A N 1
ATOM 586 C CA . GLU A 1 112 ? 21.550 21.218 22.741 1.00 32.84 95 GLU A CA 1
ATOM 587 C C . GLU A 1 112 ? 21.765 21.267 21.224 1.00 32.34 95 GLU A C 1
ATOM 588 O O . GLU A 1 112 ? 21.252 22.154 20.553 1.00 35.92 95 GLU A O 1
ATOM 594 N N A CYS A 1 113 ? 22.560 20.326 20.722 0.50 30.73 96 CYS A N 1
ATOM 595 N N B CYS A 1 113 ? 22.524 20.326 20.680 0.50 31.67 96 CYS A N 1
ATOM 596 C CA A CYS A 1 113 ? 22.850 20.209 19.299 0.50 30.12 96 CYS A CA 1
ATOM 597 C CA B CYS A 1 113 ? 22.734 20.289 19.230 0.50 31.88 96 CYS A CA 1
ATOM 598 C C A CYS A 1 113 ? 22.012 19.100 18.667 0.50 31.15 96 CYS A C 1
ATOM 599 C C B CYS A 1 113 ? 22.130 19.045 18.564 0.50 31.92 96 CYS A C 1
ATOM 600 O O A CYS A 1 113 ? 21.336 19.312 17.662 0.50 32.24 96 CYS A O 1
ATOM 601 O O B CYS A 1 113 ? 21.777 19.097 17.385 0.50 32.46 96 CYS A O 1
ATOM 606 N N . HIS A 1 114 ? 22.052 17.925 19.289 1.00 30.86 97 HIS A N 1
ATOM 607 C CA . HIS A 1 114 ? 21.392 16.715 18.767 1.00 30.74 97 HIS A CA 1
ATOM 608 C C . HIS A 1 114 ? 20.637 15.978 19.876 1.00 31.82 97 HIS A C 1
ATOM 609 O O . HIS A 1 114 ? 21.255 15.478 20.823 1.00 29.22 97 HIS A O 1
ATOM 616 N N . LYS A 1 115 ? 19.309 15.893 19.752 1.00 33.54 98 LYS A N 1
ATOM 617 C CA . LYS A 1 115 ? 18.472 15.222 20.770 1.00 35.64 98 LYS A CA 1
ATOM 618 C C . LYS A 1 115 ? 18.888 13.793 21.084 1.00 34.87 98 LYS A C 1
ATOM 619 O O . LYS A 1 115 ? 18.761 13.356 22.229 1.00 36.60 98 LYS A O 1
ATOM 625 N N . ASN A 1 116 ? 19.369 13.067 20.078 1.00 34.54 99 ASN A N 1
ATOM 626 C CA . ASN A 1 116 ? 19.800 11.678 20.254 1.00 34.70 99 ASN A CA 1
ATOM 627 C C . ASN A 1 116 ? 21.301 11.539 20.516 1.00 32.48 99 ASN A C 1
ATOM 628 O O . ASN A 1 116 ? 21.828 10.425 20.543 1.00 32.63 99 ASN A O 1
ATOM 633 N N . GLY A 1 117 ? 21.996 12.664 20.714 1.00 29.58 100 GLY A N 1
ATOM 634 C CA . GLY A 1 117 ? 23.432 12.618 20.999 1.00 27.25 100 GLY A CA 1
ATOM 635 C C . GLY A 1 117 ? 23.694 12.102 22.393 1.00 26.29 100 GLY A C 1
ATOM 636 O O . GLY A 1 117 ? 22.804 12.112 23.235 1.00 27.51 100 GLY A O 1
ATOM 637 N N . GLU A 1 118 ? 24.916 11.644 22.647 1.00 25.32 101 GLU A N 1
ATOM 638 C CA . GLU A 1 118 ? 25.277 11.155 23.972 1.00 25.86 101 GLU A CA 1
ATOM 639 C C . GLU A 1 118 ? 26.199 12.075 24.761 1.00 23.99 101 GLU A C 1
ATOM 640 O O . GLU A 1 118 ? 26.158 12.101 25.989 1.00 26.15 101 GLU A O 1
ATOM 646 N N . PHE A 1 119 ? 27.058 12.804 24.059 1.00 23.88 102 PHE A N 1
ATOM 647 C CA . PHE A 1 119 ? 28.090 13.555 24.725 1.00 22.34 102 PHE A CA 1
ATOM 648 C C . PHE A 1 119 ? 27.806 15.025 24.978 1.00 22.52 102 PHE A C 1
ATOM 649 O O . PHE A 1 119 ? 27.092 15.678 24.216 1.00 21.69 102 PHE A O 1
ATOM 657 N N . ILE A 1 120 ? 28.376 15.518 26.071 1.00 21.55 103 ILE A N 1
ATOM 658 C CA . ILE A 1 120 ? 28.333 16.944 26.390 1.00 21.68 103 ILE A CA 1
ATOM 659 C C . ILE A 1 120 ? 29.777 17.399 26.334 1.00 19.85 103 ILE A C 1
ATOM 660 O O . ILE A 1 120 ? 30.651 16.788 26.945 1.00 19.81 103 ILE A O 1
ATOM 665 N N . LEU A 1 121 ? 30.034 18.447 25.565 1.00 19.67 104 LEU A N 1
ATOM 666 C CA . LEU A 1 121 ? 31.381 18.959 25.414 1.00 19.28 104 LEU A CA 1
ATOM 667 C C . LEU A 1 121 ? 31.468 20.379 25.938 1.00 19.17 104 LEU A C 1
ATOM 668 O O . LEU A 1 121 ? 30.582 21.187 25.694 1.00 20.11 104 LEU A O 1
ATOM 673 N N . CYS A 1 122 ? 32.534 20.665 26.675 1.00 18.10 105 CYS A N 1
ATOM 674 C CA . CYS A 1 122 ? 32.806 22.011 27.172 1.00 17.24 105 CYS A CA 1
ATOM 675 C C . CYS A 1 122 ? 34.219 22.308 26.740 1.00 17.29 105 CYS A C 1
ATOM 676 O O . CYS A 1 122 ? 35.145 21.586 27.130 1.00 18.08 105 CYS A O 1
ATOM 679 N N . TRP A 1 123 ? 34.414 23.358 25.949 1.00 16.89 106 TRP A N 1
ATOM 680 C CA . TRP A 1 123 ? 35.754 23.629 25.440 1.00 16.87 106 TRP A CA 1
ATOM 681 C C . TRP A 1 123 ? 36.251 25.073 25.525 1.00 17.25 106 TRP A C 1
ATOM 682 O O . TRP A 1 123 ? 35.477 26.029 25.670 1.00 17.61 106 TRP A O 1
ATOM 693 N N . ASP A 1 124 ? 37.583 25.189 25.464 1.00 17.29 107 ASP A N 1
ATOM 694 C CA . ASP A 1 124 ? 38.302 26.441 25.370 1.00 17.97 107 ASP A CA 1
ATOM 695 C C . ASP A 1 124 ? 38.928 26.265 23.990 1.00 18.03 107 ASP A C 1
ATOM 696 O O . ASP A 1 124 ? 39.898 25.520 23.843 1.00 18.06 107 ASP A O 1
ATOM 701 N N A PRO A 1 125 ? 38.402 26.989 22.984 0.50 19.08 108 PRO A N 1
ATOM 702 N N B PRO A 1 125 ? 38.363 26.913 22.962 0.50 18.84 108 PRO A N 1
ATOM 703 C CA A PRO A 1 125 ? 38.834 26.791 21.595 0.50 18.97 108 PRO A CA 1
ATOM 704 C CA B PRO A 1 125 ? 38.859 26.614 21.610 0.50 18.40 108 PRO A CA 1
ATOM 705 C C A PRO A 1 125 ? 40.280 27.157 21.301 0.50 18.63 108 PRO A C 1
ATOM 706 C C B PRO A 1 125 ? 40.260 27.108 21.286 0.50 18.08 108 PRO A C 1
ATOM 707 O O A PRO A 1 125 ? 40.994 26.387 20.673 0.50 18.59 108 PRO A O 1
ATOM 708 O O B PRO A 1 125 ? 40.865 26.646 20.325 0.50 17.97 108 PRO A O 1
ATOM 715 N N A LEU A 1 126 ? 40.688 28.342 21.740 0.50 18.12 109 LEU A N 1
ATOM 716 N N B LEU A 1 126 ? 40.769 28.041 22.080 0.50 17.22 109 LEU A N 1
ATOM 717 C CA A LEU A 1 126 ? 42.037 28.844 21.506 0.50 17.55 109 LEU A CA 1
ATOM 718 C CA B LEU A 1 126 ? 42.085 28.602 21.834 0.50 17.94 109 LEU A CA 1
ATOM 719 C C A LEU A 1 126 ? 42.453 29.613 22.731 0.50 18.09 109 LEU A C 1
ATOM 720 C C B LEU A 1 126 ? 42.381 29.556 22.974 0.50 18.96 109 LEU A C 1
ATOM 721 O O A LEU A 1 126 ? 41.989 30.734 22.956 0.50 18.56 109 LEU A O 1
ATOM 722 O O B LEU A 1 126 ? 41.596 30.473 23.236 0.50 18.63 109 LEU A O 1
ATOM 731 N N A ASP A 1 127 ? 43.318 29.007 23.531 0.50 17.48 110 ASP A N 1
ATOM 732 N N B ASP A 1 127 ? 43.479 29.323 23.688 0.50 19.32 110 ASP A N 1
ATOM 733 C CA A ASP A 1 127 ? 43.767 29.618 24.758 0.50 18.52 110 ASP A CA 1
ATOM 734 C CA B ASP A 1 127 ? 43.846 30.208 24.784 0.50 21.09 110 ASP A CA 1
ATOM 735 C C A ASP A 1 127 ? 45.186 30.148 24.633 0.50 18.92 110 ASP A C 1
ATOM 736 C C B ASP A 1 127 ? 45.116 30.963 24.450 0.50 21.89 110 ASP A C 1
ATOM 737 O O A ASP A 1 127 ? 46.065 29.463 24.114 0.50 17.80 110 ASP A O 1
ATOM 738 O O B ASP A 1 127 ? 45.504 31.074 23.286 0.50 22.89 110 ASP A O 1
ATOM 747 N N A GLY A 1 128 ? 45.383 31.372 25.121 0.50 17.23 111 GLY A N 1
ATOM 748 N N B GLY A 1 128 ? 45.766 31.483 25.477 0.50 19.56 111 GLY A N 1
ATOM 749 C CA A GLY A 1 128 ? 46.686 32.064 25.096 0.50 18.02 111 GLY A CA 1
ATOM 750 C CA B GLY A 1 128 ? 46.969 32.257 25.275 0.50 19.51 111 GLY A CA 1
ATOM 751 C C A GLY A 1 128 ? 46.603 33.418 24.405 0.50 18.83 111 GLY A C 1
ATOM 752 C C B GLY A 1 128 ? 46.720 33.545 24.511 0.50 19.76 111 GLY A C 1
ATOM 753 O O A GLY A 1 128 ? 47.479 33.785 23.614 0.50 19.15 111 GLY A O 1
ATOM 754 O O B GLY A 1 128 ? 47.573 33.977 23.725 0.50 19.32 111 GLY A O 1
ATOM 755 N N . SER A 1 129 ? 45.571 34.186 24.743 1.00 19.92 112 SER A N 1
ATOM 756 C CA . SER A 1 129 ? 45.298 35.455 24.071 1.00 21.93 112 SER A CA 1
ATOM 757 C C . SER A 1 129 ? 46.394 36.500 24.271 1.00 21.07 112 SER A C 1
ATOM 758 O O . SER A 1 129 ? 46.643 37.292 23.362 1.00 22.23 112 SER A O 1
ATOM 761 N N . SER A 1 130 ? 47.075 36.493 25.415 1.00 20.56 113 SER A N 1
ATOM 762 C CA . SER A 1 130 ? 48.122 37.507 25.657 1.00 20.06 113 SER A CA 1
ATOM 763 C C . SER A 1 130 ? 49.474 37.190 24.994 1.00 19.20 113 SER A C 1
ATOM 764 O O . SER A 1 130 ? 50.346 38.059 24.947 1.00 18.95 113 SER A O 1
ATOM 767 N N . ILE A 1 131 ? 49.642 35.975 24.476 1.00 18.16 114 ILE A N 1
ATOM 768 C CA . ILE A 1 131 ? 50.916 35.579 23.839 1.00 18.03 114 ILE A CA 1
ATOM 769 C C . ILE A 1 131 ? 50.812 35.144 22.379 1.00 16.58 114 ILE A C 1
ATOM 770 O O . ILE A 1 131 ? 51.831 34.960 21.699 1.00 16.92 114 ILE A O 1
ATOM 775 N N . ILE A 1 132 ? 49.594 34.983 21.885 1.00 17.21 115 ILE A N 1
ATOM 776 C CA . ILE A 1 132 ? 49.404 34.488 20.523 1.00 17.73 115 ILE A CA 1
ATOM 777 C C . ILE A 1 132 ? 50.066 35.408 19.503 1.00 17.69 115 ILE A C 1
ATOM 778 O O . ILE A 1 132 ? 50.677 34.920 18.554 1.00 17.56 115 ILE A O 1
ATOM 783 N N A ASP A 1 133 ? 49.996 36.719 19.739 0.50 17.52 116 ASP A N 1
ATOM 784 N N B ASP A 1 133 ? 49.996 36.719 19.726 0.50 18.04 116 ASP A N 1
ATOM 785 C CA A ASP A 1 133 ? 50.611 37.709 18.842 0.50 17.84 116 ASP A CA 1
ATOM 786 C CA B ASP A 1 133 ? 50.621 37.702 18.824 0.50 18.77 116 ASP A CA 1
ATOM 787 C C A ASP A 1 133 ? 52.140 37.578 18.773 0.50 17.09 116 ASP A C 1
ATOM 788 C C B ASP A 1 133 ? 52.144 37.555 18.759 0.50 17.60 116 ASP A C 1
ATOM 789 O O A ASP A 1 133 ? 52.767 37.963 17.774 0.50 16.45 116 ASP A O 1
ATOM 790 O O B ASP A 1 133 ? 52.774 37.921 17.756 0.50 16.88 116 ASP A O 1
ATOM 799 N N . CYS A 1 134 ? 52.728 37.021 19.830 1.00 16.97 117 CYS A N 1
ATOM 800 C CA . CYS A 1 134 ? 54.169 36.799 19.909 1.00 17.52 117 CYS A CA 1
ATOM 801 C C . CYS A 1 134 ? 54.640 35.522 19.198 1.00 16.57 117 CYS A C 1
ATOM 802 O O . CYS A 1 134 ? 55.816 35.206 19.217 1.00 16.25 117 CYS A O 1
ATOM 805 N N . ASN A 1 135 ? 53.712 34.765 18.604 1.00 17.44 118 ASN A N 1
ATOM 806 C CA . ASN A 1 135 ? 54.039 33.499 17.929 1.00 16.65 118 ASN A CA 1
ATOM 807 C C . ASN A 1 135 ? 54.590 32.450 18.900 1.00 17.09 118 ASN A C 1
ATOM 808 O O . ASN A 1 135 ? 55.451 31.654 18.563 1.00 15.27 118 ASN A O 1
ATOM 813 N N . TRP A 1 136 ? 54.096 32.507 20.129 1.00 17.01 119 TRP A N 1
ATOM 814 C CA . TRP A 1 136 ? 54.420 31.550 21.158 1.00 14.94 119 TRP A CA 1
ATOM 815 C C . TRP A 1 136 ? 53.369 30.445 21.062 1.00 16.16 119 TRP A C 1
ATOM 816 O O . TRP A 1 136 ? 52.340 30.612 20.434 1.00 14.76 119 TRP A O 1
ATOM 827 N N . ALA A 1 137 ? 53.659 29.296 21.643 1.00 16.45 120 ALA A N 1
ATOM 828 C CA . ALA A 1 137 ? 52.715 28.180 21.602 1.00 16.01 120 ALA A CA 1
ATOM 829 C C . ALA A 1 137 ? 51.421 28.525 22.351 1.00 15.05 120 ALA A C 1
ATOM 830 O O . ALA A 1 137 ? 51.436 29.255 23.333 1.00 15.61 120 ALA A O 1
ATOM 832 N N . VAL A 1 138 ? 50.313 28.051 21.820 1.00 15.19 121 VAL A N 1
ATOM 833 C CA . VAL A 1 138 ? 48.974 28.255 22.400 1.00 14.70 121 VAL A CA 1
ATOM 834 C C . VAL A 1 138 ? 48.286 26.899 22.384 1.00 15.45 121 VAL A C 1
ATOM 835 O O . VAL A 1 138 ? 48.942 25.898 22.101 1.00 15.84 121 VAL A O 1
ATOM 839 N N . GLY A 1 139 ? 47.005 26.828 22.751 1.00 15.19 122 GLY A N 1
ATOM 840 C CA . GLY A 1 139 ? 46.345 25.521 22.784 1.00 15.77 122 GLY A CA 1
ATOM 841 C C . GLY A 1 139 ? 44.842 25.546 22.894 1.00 15.72 122 GLY A C 1
ATOM 842 O O . GLY A 1 139 ? 44.221 26.620 22.931 1.00 15.64 122 GLY A O 1
ATOM 843 N N . SER A 1 140 ? 44.268 24.335 22.929 1.00 15.96 123 SER A N 1
ATOM 844 C CA . SER A 1 140 ? 42.846 24.112 23.081 1.00 15.60 123 SER A CA 1
ATOM 845 C C . SER A 1 140 ? 42.643 23.100 24.214 1.00 14.77 123 SER A C 1
ATOM 846 O O . SER A 1 140 ? 43.521 22.268 24.488 1.00 14.80 123 SER A O 1
ATOM 849 N N . ILE A 1 141 ? 41.476 23.173 24.849 1.00 14.26 124 ILE A N 1
ATOM 850 C CA . ILE A 1 141 ? 41.116 22.261 25.941 1.00 14.10 124 ILE A CA 1
ATOM 851 C C . ILE A 1 141 ? 39.683 21.792 25.721 1.00 13.96 124 ILE A C 1
ATOM 852 O O . ILE A 1 141 ? 38.801 22.617 25.415 1.00 14.85 124 ILE A O 1
ATOM 857 N N . VAL A 1 142 ? 39.448 20.486 25.869 1.00 12.91 125 VAL A N 1
ATOM 858 C CA . VAL A 1 142 ? 38.118 19.919 25.721 1.00 14.49 125 VAL A CA 1
ATOM 859 C C . VAL A 1 142 ? 37.825 18.921 26.850 1.00 15.57 125 VAL A C 1
ATOM 860 O O . VAL A 1 142 ? 38.640 18.056 27.150 1.00 15.68 125 VAL A O 1
ATOM 864 N N . SER A 1 143 ? 36.675 19.110 27.485 1.00 15.81 126 SER A N 1
ATOM 865 C CA . SER A 1 143 ? 36.156 18.267 28.555 1.00 16.28 126 SER A CA 1
ATOM 866 C C . SER A 1 143 ? 34.975 17.494 27.976 1.00 18.32 126 SER A C 1
ATOM 867 O O . SER A 1 143 ? 34.070 18.085 27.372 1.00 18.69 126 SER A O 1
ATOM 870 N N . ILE A 1 144 ? 34.943 16.190 28.225 1.00 17.68 127 ILE A N 1
ATOM 871 C CA . ILE A 1 144 ? 33.917 15.325 27.635 1.00 17.79 127 ILE A CA 1
ATOM 872 C C . ILE A 1 144 ? 33.117 14.552 28.678 1.00 18.00 127 ILE A C 1
ATOM 873 O O . ILE A 1 144 ? 33.687 13.850 29.500 1.00 17.27 127 ILE A O 1
ATOM 878 N N . TRP A 1 145 ? 31.800 14.741 28.662 1.00 19.12 128 TRP A N 1
ATOM 879 C CA . TRP A 1 145 ? 30.877 14.046 29.546 1.00 18.95 128 TRP A CA 1
ATOM 880 C C . TRP A 1 145 ? 29.964 13.195 28.663 1.00 19.83 128 TRP A C 1
ATOM 881 O O . TRP A 1 145 ? 29.818 13.461 27.468 1.00 17.97 128 TRP A O 1
ATOM 892 N N . ARG A 1 146 ? 29.322 12.203 29.262 1.00 20.21 129 ARG A N 1
ATOM 893 C CA . ARG A 1 146 ? 28.459 11.310 28.503 1.00 21.63 129 ARG A CA 1
ATOM 894 C C . ARG A 1 146 ? 27.221 10.936 29.310 1.00 22.70 129 ARG A C 1
ATOM 895 O O . ARG A 1 146 ? 27.323 10.395 30.424 1.00 22.09 129 ARG A O 1
ATOM 903 N N A ILE A 1 147 ? 26.056 11.238 28.749 0.50 23.93 130 ILE A N 1
ATOM 904 N N B ILE A 1 147 ? 26.054 11.233 28.742 0.50 23.73 130 ILE A N 1
ATOM 905 C CA A ILE A 1 147 ? 24.790 10.960 29.392 0.50 25.90 130 ILE A CA 1
ATOM 906 C CA B ILE A 1 147 ? 24.783 10.950 29.376 0.50 25.59 130 ILE A CA 1
ATOM 907 C C A ILE A 1 147 ? 24.677 9.476 29.687 0.50 26.75 130 ILE A C 1
ATOM 908 C C B ILE A 1 147 ? 24.691 9.471 29.691 0.50 26.54 130 ILE A C 1
ATOM 909 O O A ILE A 1 147 ? 24.989 8.645 28.828 0.50 26.37 130 ILE A O 1
ATOM 910 O O B ILE A 1 147 ? 25.029 8.634 28.847 0.50 26.13 130 ILE A O 1
ATOM 919 N N . GLY A 1 148 ? 24.248 9.151 30.907 1.00 27.62 131 GLY A N 1
ATOM 920 C CA . GLY A 1 148 ? 24.117 7.750 31.340 1.00 28.84 131 GLY A CA 1
ATOM 921 C C . GLY A 1 148 ? 25.396 7.168 31.931 1.00 29.05 131 GLY A C 1
ATOM 922 O O . GLY A 1 148 ? 25.402 6.018 32.392 1.00 30.71 131 GLY A O 1
ATOM 923 N N . HIS A 1 149 ? 26.476 7.954 31.937 1.00 26.84 132 HIS A N 1
ATOM 924 C CA . HIS A 1 149 ? 27.776 7.512 32.459 1.00 26.53 132 HIS A CA 1
ATOM 925 C C . HIS A 1 149 ? 28.184 8.342 33.683 1.00 26.47 132 HIS A C 1
ATOM 926 O O . HIS A 1 149 ? 27.977 9.554 33.714 1.00 26.11 132 HIS A O 1
ATOM 933 N N . HIS A 1 150 ? 28.756 7.676 34.685 1.00 26.74 133 HIS A N 1
ATOM 934 C CA . HIS A 1 150 ? 29.168 8.317 35.948 1.00 27.77 133 HIS A CA 1
ATOM 935 C C . HIS A 1 150 ? 28.008 9.099 36.592 1.00 27.97 133 HIS A C 1
ATOM 936 O O . HIS A 1 150 ? 28.221 10.131 37.226 1.00 28.84 133 HIS A O 1
ATOM 943 N N . GLY A 1 151 ? 26.790 8.599 36.410 1.00 29.22 134 GLY A N 1
ATOM 944 C CA . GLY A 1 151 ? 25.583 9.211 36.984 1.00 30.52 134 GLY A CA 1
ATOM 945 C C . GLY A 1 151 ? 25.129 10.536 36.396 1.00 30.66 134 GLY A C 1
ATOM 946 O O . GLY A 1 151 ? 24.317 11.232 36.998 1.00 31.57 134 GLY A O 1
ATOM 947 N N . VAL A 1 152 ? 25.641 10.895 35.225 1.00 29.07 135 VAL A N 1
ATOM 948 C CA . VAL A 1 152 ? 25.251 12.142 34.572 1.00 28.51 135 VAL A CA 1
ATOM 949 C C . VAL A 1 152 ? 24.034 11.894 33.690 1.00 30.44 135 VAL A C 1
ATOM 950 O O . VAL A 1 152 ? 24.109 11.137 32.709 1.00 30.64 135 VAL A O 1
ATOM 954 N N . GLN A 1 153 ? 22.905 12.490 34.065 1.00 30.97 136 GLN A N 1
ATOM 955 C CA . GLN A 1 153 ? 21.681 12.370 33.284 1.00 33.04 136 GLN A CA 1
ATOM 956 C C . GLN A 1 153 ? 21.332 13.723 32.698 1.00 32.77 136 GLN A C 1
ATOM 957 O O . GLN A 1 153 ? 21.716 14.763 33.234 1.00 32.26 136 GLN A O 1
ATOM 963 N N . TRP A 1 154 ? 20.618 13.715 31.583 1.00 32.85 137 TRP A N 1
ATOM 964 C CA . TRP A 1 154 ? 20.246 14.957 30.932 1.00 33.08 137 TRP A CA 1
ATOM 965 C C . TRP A 1 154 ? 19.238 15.739 31.771 1.00 34.36 137 TRP A C 1
ATOM 966 O O . TRP A 1 154 ? 18.173 15.219 32.110 1.00 33.81 137 TRP A O 1
ATOM 977 N N . GLN A 1 155 ? 19.602 16.974 32.123 1.00 34.50 138 GLN A N 1
ATOM 978 C CA . GLN A 1 155 ? 18.729 17.874 32.891 1.00 37.00 138 GLN A CA 1
ATOM 979 C C . GLN A 1 155 ? 18.723 19.264 32.251 1.00 37.82 138 GLN A C 1
ATOM 980 O O . GLN A 1 155 ? 18.714 20.289 32.939 1.00 39.46 138 GLN A O 1
ATOM 986 N N . GLY A 1 156 ? 18.752 19.296 30.925 1.00 37.51 139 GLY A N 1
ATOM 987 C CA . GLY A 1 156 ? 18.750 20.554 30.201 1.00 36.75 139 GLY A CA 1
ATOM 988 C C . GLY A 1 156 ? 19.948 21.430 30.524 1.00 35.69 139 GLY A C 1
ATOM 989 O O . GLY A 1 156 ? 21.082 20.946 30.646 1.00 34.14 139 GLY A O 1
ATOM 990 N N . ALA A 1 157 ? 19.680 22.719 30.698 1.00 34.91 140 ALA A N 1
ATOM 991 C CA . ALA A 1 157 ? 20.715 23.714 30.969 1.00 34.79 140 ALA A CA 1
ATOM 992 C C . ALA A 1 157 ? 21.590 23.422 32.199 1.00 34.07 140 ALA A C 1
ATOM 993 O O . ALA A 1 157 ? 22.776 23.762 32.212 1.00 30.59 140 ALA A O 1
ATOM 995 N N . ASP A 1 158 ? 21.009 22.794 33.221 1.00 33.93 141 ASP A N 1
ATOM 996 C CA . ASP A 1 158 ? 21.736 22.529 34.467 1.00 33.98 141 ASP A CA 1
ATOM 997 C C . ASP A 1 158 ? 22.322 21.136 34.594 1.00 32.11 141 ASP A C 1
ATOM 998 O O . ASP A 1 158 ? 22.663 20.698 35.697 1.00 32.31 141 ASP A O 1
ATOM 1003 N N . THR A 1 159 ? 22.491 20.449 33.473 1.00 30.48 142 THR A N 1
ATOM 1004 C CA . THR A 1 159 ? 23.036 19.085 33.482 1.00 29.97 142 THR A CA 1
ATOM 1005 C C . THR A 1 159 ? 24.347 18.914 34.248 1.00 29.12 142 THR A C 1
ATOM 1006 O O . THR A 1 159 ? 24.540 17.891 34.904 1.00 30.10 142 THR A O 1
ATOM 1010 N N . LEU A 1 160 ? 25.231 19.909 34.196 1.00 26.89 143 LEU A N 1
ATOM 1011 C CA . LEU A 1 160 ? 26.554 19.780 34.835 1.00 25.92 143 LEU A CA 1
ATOM 1012 C C . LEU A 1 160 ? 26.662 20.395 36.234 1.00 26.20 143 LEU A C 1
ATOM 1013 O O . LEU A 1 160 ? 27.693 20.259 36.898 1.00 23.93 143 LEU A O 1
ATOM 1018 N N . ILE A 1 161 ? 25.599 21.037 36.690 1.00 27.48 144 ILE A N 1
ATOM 1019 C CA . ILE A 1 161 ? 25.600 21.669 38.009 1.00 28.83 144 ILE A CA 1
ATOM 1020 C C . ILE A 1 161 ? 25.740 20.596 39.089 1.00 28.24 144 ILE A C 1
ATOM 1021 O O . ILE A 1 161 ? 25.032 19.584 39.085 1.00 29.14 144 ILE A O 1
ATOM 1026 N N . GLN A 1 162 ? 26.686 20.819 39.995 1.00 29.29 145 GLN A N 1
ATOM 1027 C CA . GLN A 1 162 ? 27.003 19.889 41.102 1.00 29.75 145 GLN A CA 1
ATOM 1028 C C . GLN A 1 162 ? 27.770 18.633 40.663 1.00 29.08 145 GLN A C 1
ATOM 1029 O O . GLN A 1 162 ? 28.057 17.757 41.476 1.00 29.23 145 GLN A O 1
ATOM 1035 N N . LYS A 1 163 ? 28.109 18.554 39.380 1.00 27.64 146 LYS A N 1
ATOM 1036 C CA . LYS A 1 163 ? 28.975 17.483 38.903 1.00 27.32 146 LYS A CA 1
ATOM 1037 C C . LYS A 1 163 ? 30.441 17.790 39.248 1.00 26.47 146 LYS A C 1
ATOM 1038 O O . LYS A 1 163 ? 30.843 18.962 39.345 1.00 25.69 146 LYS A O 1
ATOM 1044 N N . THR A 1 164 ? 31.230 16.734 39.433 1.00 25.28 147 THR A N 1
ATOM 1045 C CA . THR A 1 164 ? 32.662 16.868 39.668 1.00 23.91 147 THR A CA 1
ATOM 1046 C C . THR A 1 164 ? 33.441 16.313 38.474 1.00 23.31 147 THR A C 1
ATOM 1047 O O . THR A 1 164 ? 32.900 15.560 37.658 1.00 23.95 147 THR A O 1
ATOM 1051 N N . GLY A 1 165 ? 34.719 16.666 38.398 1.00 22.24 148 GLY A N 1
ATOM 1052 C CA . GLY A 1 165 ? 35.601 16.178 37.343 1.00 22.16 148 GLY A CA 1
ATOM 1053 C C . GLY A 1 165 ? 35.699 14.654 37.239 1.00 22.26 148 GLY A C 1
ATOM 1054 O O . GLY A 1 165 ? 36.014 14.153 36.169 1.00 21.45 148 GLY A O 1
ATOM 1055 N N . ARG A 1 166 ? 35.439 13.917 38.333 1.00 22.42 149 ARG A N 1
ATOM 1056 C CA . ARG A 1 166 ? 35.477 12.426 38.304 1.00 24.21 149 ARG A CA 1
ATOM 1057 C C . ARG A 1 166 ? 34.363 11.842 37.462 1.00 22.99 149 ARG A C 1
ATOM 1058 O O . ARG A 1 166 ? 34.354 10.625 37.154 1.00 23.63 149 ARG A O 1
ATOM 1066 N N . GLN A 1 167 ? 33.424 12.705 37.080 1.00 22.21 150 GLN A N 1
ATOM 1067 C CA . GLN A 1 167 ? 32.288 12.300 36.261 1.00 21.60 150 GLN A CA 1
ATOM 1068 C C . GLN A 1 167 ? 32.477 12.498 34.757 1.00 21.22 150 GLN A C 1
ATOM 1069 O O . GLN A 1 167 ? 31.588 12.150 33.970 1.00 20.44 150 GLN A O 1
ATOM 1075 N N . GLN A 1 168 ? 33.619 13.067 34.366 1.00 19.34 151 GLN A N 1
ATOM 1076 C CA . GLN A 1 168 ? 33.980 13.165 32.950 1.00 19.27 151 GLN A CA 1
ATOM 1077 C C . GLN A 1 168 ? 34.309 11.766 32.431 1.00 19.19 151 GLN A C 1
ATOM 1078 O O . GLN A 1 168 ? 34.784 10.935 33.192 1.00 19.66 151 GLN A O 1
ATOM 1084 N N . VAL A 1 169 ? 34.042 11.495 31.157 1.00 18.61 152 VAL A N 1
ATOM 1085 C CA . VAL A 1 169 ? 34.486 10.229 30.567 1.00 19.01 152 VAL A CA 1
ATOM 1086 C C . VAL A 1 169 ? 35.841 10.409 29.853 1.00 17.44 152 VAL A C 1
ATOM 1087 O O . VAL A 1 169 ? 36.541 9.423 29.583 1.00 18.00 152 VAL A O 1
ATOM 1091 N N . ALA A 1 170 ? 36.220 11.659 29.570 1.00 17.17 153 ALA A N 1
ATOM 1092 C CA . ALA A 1 170 ? 37.491 11.951 28.896 1.00 16.05 153 ALA A CA 1
ATOM 1093 C C . ALA A 1 170 ? 37.800 13.439 28.852 1.00 16.43 153 ALA A C 1
ATOM 1094 O O . ALA A 1 170 ? 36.924 14.269 29.069 1.00 18.18 153 ALA A O 1
ATOM 1096 N N . SER A 1 171 ? 39.051 13.749 28.554 1.00 17.13 154 SER A N 1
ATOM 1097 C CA . SER A 1 171 ? 39.467 15.112 28.344 1.00 16.16 154 SER A CA 1
ATOM 1098 C C . SER A 1 171 ? 40.708 15.117 27.495 1.00 17.25 154 SER A C 1
ATOM 1099 O O . SER A 1 171 ? 41.427 14.102 27.370 1.00 15.72 154 SER A O 1
ATOM 1102 N N . LEU A 1 172 ? 40.958 16.266 26.889 1.00 16.00 155 LEU A N 1
ATOM 1103 C CA . LEU A 1 172 ? 42.142 16.412 26.117 1.00 16.15 155 LEU A CA 1
ATOM 1104 C C . LEU A 1 172 ? 42.610 17.862 26.063 1.00 15.00 155 LEU A C 1
ATOM 1105 O O . LEU A 1 172 ? 41.823 18.802 26.260 1.00 14.63 155 LEU A O 1
ATOM 1110 N N . ILE A 1 173 ? 43.915 18.007 25.871 1.00 14.88 156 ILE A N 1
ATOM 1111 C CA . ILE A 1 173 ? 44.528 19.281 25.584 1.00 14.58 156 ILE A CA 1
ATOM 1112 C C . ILE A 1 173 ? 45.322 19.121 24.289 1.00 14.17 156 ILE A C 1
ATOM 1113 O O . ILE A 1 173 ? 45.843 18.030 23.983 1.00 15.54 156 ILE A O 1
ATOM 1118 N N . VAL A 1 174 ? 45.438 20.215 23.540 1.00 13.35 157 VAL A N 1
ATOM 1119 C CA . VAL A 1 174 ? 46.212 20.259 22.306 1.00 13.24 157 VAL A CA 1
ATOM 1120 C C . VAL A 1 174 ? 47.067 21.528 22.350 1.00 16.47 157 VAL A C 1
ATOM 1121 O O . VAL A 1 174 ? 46.572 22.599 22.702 1.00 15.60 157 VAL A O 1
ATOM 1125 N N . VAL A 1 175 ? 48.345 21.378 22.007 1.00 15.90 158 VAL A N 1
ATOM 1126 C CA . VAL A 1 175 ? 49.309 22.477 21.973 1.00 15.71 158 VAL A CA 1
ATOM 1127 C C . VAL A 1 175 ? 49.668 22.766 20.526 1.00 15.02 158 VAL A C 1
ATOM 1128 O O . VAL A 1 175 ? 50.051 21.855 19.774 1.00 14.82 158 VAL A O 1
ATOM 1132 N N . TYR A 1 176 ? 49.488 24.022 20.115 1.00 15.40 159 TYR A N 1
ATOM 1133 C CA . TYR A 1 176 ? 49.886 24.469 18.787 1.00 14.21 159 TYR A CA 1
ATOM 1134 C C . TYR A 1 176 ? 51.208 25.207 18.943 1.00 15.62 159 TYR A C 1
ATOM 1135 O O . TYR A 1 176 ? 51.256 26.288 19.525 1.00 16.15 159 TYR A O 1
ATOM 1144 N N . GLY A 1 177 ? 52.279 24.578 18.471 1.00 16.33 160 GLY A N 1
ATOM 1145 C CA . GLY A 1 177 ? 53.622 25.147 18.482 1.00 16.37 160 GLY A CA 1
ATOM 1146 C C . GLY A 1 177 ? 54.216 24.871 17.115 1.00 17.91 160 GLY A C 1
ATOM 1147 O O . GLY A 1 177 ? 53.493 24.833 16.117 1.00 17.97 160 GLY A O 1
ATOM 1148 N N . PRO A 1 178 ? 55.524 24.658 17.047 1.00 18.31 161 PRO A N 1
ATOM 1149 C CA . PRO A 1 178 ? 56.109 24.280 15.754 1.00 21.09 161 PRO A CA 1
ATOM 1150 C C . PRO A 1 178 ? 55.478 22.988 15.219 1.00 22.49 161 PRO A C 1
ATOM 1151 O O . PRO A 1 178 ? 55.374 22.803 14.016 1.00 24.62 161 PRO A O 1
ATOM 1155 N N . ARG A 1 179 ? 55.105 22.093 16.135 1.00 21.88 162 ARG A N 1
ATOM 1156 C CA . ARG A 1 179 ? 54.387 20.852 15.834 1.00 23.00 162 ARG A CA 1
ATOM 1157 C C . ARG A 1 179 ? 53.021 21.047 16.470 1.00 20.67 162 ARG A C 1
ATOM 1158 O O . ARG A 1 179 ? 52.757 22.103 17.049 1.00 18.95 162 ARG A O 1
ATOM 1166 N N . THR A 1 180 ? 52.152 20.044 16.352 1.00 19.43 163 THR A N 1
ATOM 1167 C CA . THR A 1 180 ? 50.865 20.062 17.039 1.00 17.59 163 THR A CA 1
ATOM 1168 C C . THR A 1 180 ? 50.881 18.817 17.891 1.00 17.53 163 THR A C 1
ATOM 1169 O O . THR A 1 180 ? 51.078 17.706 17.378 1.00 18.65 163 THR A O 1
ATOM 1173 N N . THR A 1 181 ? 50.727 18.993 19.201 1.00 15.66 164 THR A N 1
ATOM 1174 C CA . THR A 1 181 ? 50.803 17.872 20.124 1.00 15.44 164 THR A CA 1
ATOM 1175 C C . THR A 1 181 ? 49.627 17.934 21.060 1.00 15.71 164 THR A C 1
ATOM 1176 O O . THR A 1 181 ? 48.778 18.804 20.941 1.00 16.29 164 THR A O 1
ATOM 1180 N N . GLY A 1 182 ? 49.581 17.032 22.025 1.00 16.04 165 GLY A N 1
ATOM 1181 C CA . GLY A 1 182 ? 48.485 17.035 22.970 1.00 15.73 165 GLY A CA 1
ATOM 1182 C C . GLY A 1 182 ? 48.542 15.904 23.958 1.00 15.59 165 GLY A C 1
ATOM 1183 O O . GLY A 1 182 ? 49.478 15.101 23.958 1.00 16.96 165 GLY A O 1
ATOM 1184 N N . VAL A 1 183 ? 47.539 15.848 24.817 1.00 16.40 166 VAL A N 1
ATOM 1185 C CA . VAL A 1 183 ? 47.428 14.776 25.791 1.00 14.29 166 VAL A CA 1
ATOM 1186 C C . VAL A 1 183 ? 45.957 14.438 25.888 1.00 15.52 166 VAL A C 1
ATOM 1187 O O . VAL A 1 183 ? 45.119 15.330 25.917 1.00 15.83 166 VAL A O 1
ATOM 1191 N N . VAL A 1 184 ? 45.636 13.150 25.928 1.00 15.53 167 VAL A N 1
ATOM 1192 C CA . VAL A 1 184 ? 44.253 12.720 26.106 1.00 15.62 167 VAL A CA 1
ATOM 1193 C C . VAL A 1 184 ? 44.186 11.637 27.192 1.00 14.80 167 VAL A C 1
ATOM 1194 O O . VAL A 1 184 ? 45.131 10.845 27.371 1.00 17.61 167 VAL A O 1
ATOM 1198 N N . ALA A 1 185 ? 43.096 11.636 27.950 1.00 16.41 168 ALA A N 1
ATOM 1199 C CA . ALA A 1 185 ? 42.849 10.614 28.944 1.00 17.42 168 ALA A CA 1
ATOM 1200 C C . ALA A 1 185 ? 41.391 10.223 28.892 1.00 17.68 168 ALA A C 1
ATOM 1201 O O . ALA A 1 185 ? 40.539 11.056 28.614 1.00 17.92 168 ALA A O 1
ATOM 1203 N N . VAL A 1 186 ? 41.130 8.946 29.168 1.00 18.42 169 VAL A N 1
ATOM 1204 C CA . VAL A 1 186 ? 39.797 8.383 29.221 1.00 19.04 169 VAL A CA 1
ATOM 1205 C C . VAL A 1 186 ? 39.559 7.941 30.665 1.00 20.50 169 VAL A C 1
ATOM 1206 O O . VAL A 1 186 ? 40.438 7.330 31.288 1.00 22.87 169 VAL A O 1
ATOM 1210 N N . ASN A 1 187 ? 38.364 8.229 31.168 1.00 20.92 170 ASN A N 1
ATOM 1211 C CA . ASN A 1 187 ? 37.947 7.926 32.540 1.00 21.64 170 ASN A CA 1
ATOM 1212 C C . ASN A 1 187 ? 36.639 7.153 32.477 1.00 23.33 170 ASN A C 1
ATOM 1213 O O . ASN A 1 187 ? 35.559 7.734 32.608 1.00 22.69 170 ASN A O 1
ATOM 1218 N N . VAL A 1 188 ? 36.738 5.850 32.271 1.00 24.94 171 VAL A N 1
ATOM 1219 C CA . VAL A 1 188 ? 35.540 5.034 32.125 1.00 28.62 171 VAL A CA 1
ATOM 1220 C C . VAL A 1 188 ? 35.359 3.973 33.225 1.00 30.98 171 VAL A C 1
ATOM 1221 O O . VAL A 1 188 ? 34.346 3.283 33.255 1.00 34.98 171 VAL A O 1
ATOM 1225 N N . ASP A 1 189 ? 36.299 3.867 34.152 1.00 31.60 172 ASP A N 1
ATOM 1226 C CA . ASP A 1 189 ? 36.151 2.896 35.241 1.00 33.38 172 ASP A CA 1
ATOM 1227 C C . ASP A 1 189 ? 35.103 3.354 36.249 1.00 32.58 172 ASP A C 1
ATOM 1228 O O . ASP A 1 189 ? 34.971 4.548 36.521 1.00 31.08 172 ASP A O 1
ATOM 1233 N N . ALA A 1 190 ? 34.368 2.402 36.813 1.00 33.06 173 ALA A N 1
ATOM 1234 C CA . ALA A 1 190 ? 33.362 2.717 37.826 1.00 33.85 173 ALA A CA 1
ATOM 1235 C C . ALA A 1 190 ? 34.009 3.557 38.922 1.00 33.40 173 ALA A C 1
ATOM 1236 O O . ALA A 1 190 ? 35.160 3.326 39.284 1.00 34.74 173 ALA A O 1
ATOM 1238 N N . GLY A 1 191 ? 33.288 4.559 39.414 1.00 33.70 174 GLY A N 1
ATOM 1239 C CA . GLY A 1 191 ? 33.797 5.447 40.467 1.00 33.99 174 GLY A CA 1
ATOM 1240 C C . GLY A 1 191 ? 34.673 6.589 39.965 1.00 33.42 174 GLY A C 1
ATOM 1241 O O . GLY A 1 191 ? 35.000 7.515 40.708 1.00 31.75 174 GLY A O 1
ATOM 1242 N N . GLY A 1 192 ? 35.085 6.525 38.707 1.00 33.48 175 GLY A N 1
ATOM 1243 C CA . GLY A 1 192 ? 35.913 7.584 38.148 1.00 34.35 175 GLY A CA 1
ATOM 1244 C C . GLY A 1 192 ? 37.263 7.760 38.828 1.00 35.44 175 GLY A C 1
ATOM 1245 O O . GLY A 1 192 ? 37.800 8.869 38.855 1.00 36.51 175 GLY A O 1
ATOM 1246 N N A ILE A 1 193 ? 37.799 6.706 39.438 0.50 36.78 176 ILE A N 1
ATOM 1247 N N B ILE A 1 193 ? 37.797 6.664 39.368 0.50 36.52 176 ILE A N 1
ATOM 1248 C CA A ILE A 1 193 ? 39.120 6.818 40.056 0.50 37.70 176 ILE A CA 1
ATOM 1249 C CA B ILE A 1 193 ? 39.111 6.655 40.001 0.50 37.40 176 ILE A CA 1
ATOM 1250 C C A ILE A 1 193 ? 40.131 6.577 38.938 0.50 36.68 176 ILE A C 1
ATOM 1251 C C B ILE A 1 193 ? 40.121 6.554 38.867 0.50 36.37 176 ILE A C 1
ATOM 1252 O O A ILE A 1 193 ? 40.253 5.483 38.396 0.50 36.49 176 ILE A O 1
ATOM 1253 O O B ILE A 1 193 ? 40.243 5.508 38.234 0.50 35.89 176 ILE A O 1
ATOM 1262 N N . VAL A 1 194 ? 40.816 7.648 38.584 1.00 36.71 177 VAL A N 1
ATOM 1263 C CA . VAL A 1 194 ? 41.769 7.672 37.492 1.00 35.31 177 VAL A CA 1
ATOM 1264 C C . VAL A 1 194 ? 43.033 6.856 37.755 1.00 33.76 177 VAL A C 1
ATOM 1265 O O . VAL A 1 194 ? 43.708 7.039 38.761 1.00 35.15 177 VAL A O 1
ATOM 1269 N N A LYS A 1 195 ? 43.391 5.962 36.839 0.50 32.73 178 LYS A N 1
ATOM 1270 N N B LYS A 1 195 ? 43.260 5.906 36.849 0.50 32.95 178 LYS A N 1
ATOM 1271 C CA A LYS A 1 195 ? 44.587 5.127 37.019 0.50 32.04 178 LYS A CA 1
ATOM 1272 C CA B LYS A 1 195 ? 44.410 5.035 36.878 0.50 32.40 178 LYS A CA 1
ATOM 1273 C C A LYS A 1 195 ? 45.861 5.809 36.499 0.50 30.15 178 LYS A C 1
ATOM 1274 C C B LYS A 1 195 ? 45.594 5.793 36.313 0.50 30.35 178 LYS A C 1
ATOM 1275 O O A LYS A 1 195 ? 45.847 6.390 35.415 0.50 28.15 178 LYS A O 1
ATOM 1276 O O B LYS A 1 195 ? 45.522 6.385 35.237 0.50 28.99 178 LYS A O 1
ATOM 1287 N N A GLU A 1 196 ? 46.957 5.737 37.264 0.60 29.10 179 GLU A N 1
ATOM 1288 N N B GLU A 1 196 ? 46.694 5.770 37.061 0.40 29.21 179 GLU A N 1
ATOM 1289 C CA A GLU A 1 196 ? 48.211 6.338 36.836 0.60 27.75 179 GLU A CA 1
ATOM 1290 C CA B GLU A 1 196 ? 47.918 6.455 36.664 0.40 27.51 179 GLU A CA 1
ATOM 1291 C C A GLU A 1 196 ? 48.748 5.652 35.578 0.60 26.61 179 GLU A C 1
ATOM 1292 C C B GLU A 1 196 ? 48.611 5.697 35.525 0.40 26.60 179 GLU A C 1
ATOM 1293 O O A GLU A 1 196 ? 48.683 4.423 35.448 0.60 26.65 179 GLU A O 1
ATOM 1294 O O B GLU A 1 196 ? 48.533 4.466 35.440 0.40 27.08 179 GLU A O 1
ATOM 1305 N N . GLY A 1 197 ? 49.291 6.445 34.663 1.00 24.53 180 GLY A N 1
ATOM 1306 C CA . GLY A 1 197 ? 49.937 5.888 33.463 1.00 24.63 180 GLY A CA 1
ATOM 1307 C C . GLY A 1 197 ? 48.979 5.596 32.330 1.00 23.20 180 GLY A C 1
ATOM 1308 O O . GLY A 1 197 ? 49.289 4.786 31.439 1.00 24.88 180 GLY A O 1
ATOM 1309 N N . THR A 1 198 ? 47.825 6.263 32.348 1.00 21.22 181 THR A N 1
ATOM 1310 C CA . THR A 1 198 ? 46.830 6.096 31.307 1.00 21.92 181 THR A CA 1
ATOM 1311 C C . THR A 1 198 ? 46.692 7.316 30.407 1.00 20.74 181 THR A C 1
ATOM 1312 O O . THR A 1 198 ? 45.908 7.296 29.475 1.00 21.45 181 THR A O 1
ATOM 1316 N N . ALA A 1 199 ? 47.462 8.375 30.668 1.00 18.15 182 ALA A N 1
ATOM 1317 C CA . ALA A 1 199 ? 47.436 9.546 29.803 1.00 18.46 182 ALA A CA 1
ATOM 1318 C C . ALA A 1 199 ? 48.259 9.226 28.550 1.00 18.53 182 ALA A C 1
ATOM 1319 O O . ALA A 1 199 ? 49.326 8.625 28.658 1.00 19.67 182 ALA A O 1
ATOM 1321 N N . LEU A 1 200 ? 47.774 9.655 27.390 1.00 17.76 183 LEU A N 1
ATOM 1322 C CA . LEU A 1 200 ? 48.453 9.446 26.115 1.00 17.25 183 LEU A CA 1
ATOM 1323 C C . LEU A 1 200 ? 48.994 10.755 25.577 1.00 18.56 183 LEU A C 1
ATOM 1324 O O . LEU A 1 200 ? 48.225 11.683 25.327 1.00 17.40 183 LEU A O 1
ATOM 1329 N N . ASP A 1 201 ? 50.323 10.841 25.437 1.00 18.93 184 ASP A N 1
ATOM 1330 C CA . ASP A 1 201 ? 50.975 12.017 24.835 1.00 19.39 184 ASP A CA 1
ATOM 1331 C C . ASP A 1 201 ? 50.877 11.839 23.313 1.00 19.00 184 ASP A C 1
ATOM 1332 O O . ASP A 1 201 ? 51.228 10.787 22.768 1.00 19.25 184 ASP A O 1
ATOM 1337 N N . LEU A 1 202 ? 50.419 12.891 22.648 1.00 18.00 185 LEU A N 1
ATOM 1338 C CA . LEU A 1 202 ? 50.117 12.860 21.240 1.00 16.83 185 LEU A CA 1
ATOM 1339 C C . LEU A 1 202 ? 50.924 13.812 20.375 1.00 17.28 185 LEU A C 1
ATOM 1340 O O . LEU A 1 202 ? 51.343 14.878 20.826 1.00 14.43 185 LEU A O 1
ATOM 1345 N N . GLU A 1 203 ? 51.069 13.431 19.107 1.00 16.79 186 GLU A N 1
ATOM 1346 C CA . GLU A 1 203 ? 51.756 14.228 18.105 1.00 18.41 186 GLU A CA 1
ATOM 1347 C C . GLU A 1 203 ? 51.034 14.112 16.752 1.00 19.29 186 GLU A C 1
ATOM 1348 O O . GLU A 1 203 ? 50.726 13.015 16.292 1.00 19.32 186 GLU A O 1
ATOM 1354 N N . MET A 1 204 ? 50.786 15.239 16.099 1.00 20.27 187 MET A N 1
ATOM 1355 C CA . MET A 1 204 ? 50.117 15.200 14.821 1.00 19.91 187 MET A CA 1
ATOM 1356 C C . MET A 1 204 ? 51.082 14.937 13.662 1.00 23.15 187 MET A C 1
ATOM 1357 O O . MET A 1 204 ? 52.185 15.515 13.591 1.00 21.58 187 MET A O 1
ATOM 1362 N N A LYS A 1 205 ? 50.644 14.087 12.740 0.50 24.22 188 LYS A N 1
ATOM 1363 N N B LYS A 1 205 ? 50.697 13.996 12.807 0.50 24.36 188 LYS A N 1
ATOM 1364 C CA A LYS A 1 205 ? 51.364 13.842 11.490 0.50 27.46 188 LYS A CA 1
ATOM 1365 C CA B LYS A 1 205 ? 51.476 13.652 11.621 0.50 27.81 188 LYS A CA 1
ATOM 1366 C C A LYS A 1 205 ? 50.478 14.470 10.417 0.50 28.37 188 LYS A C 1
ATOM 1367 C C B LYS A 1 205 ? 50.717 14.210 10.440 0.50 29.04 188 LYS A C 1
ATOM 1368 O O A LYS A 1 205 ? 50.211 15.663 10.479 0.50 27.88 188 LYS A O 1
ATOM 1369 O O B LYS A 1 205 ? 50.966 15.334 10.017 0.50 29.32 188 LYS A O 1
ATOM 1380 N N A ASP A 1 206 ? 49.993 13.699 9.448 0.50 31.22 189 ASP A N 1
ATOM 1381 N N B ASP A 1 206 ? 49.778 13.432 9.907 0.50 31.78 189 ASP A N 1
ATOM 1382 C CA A ASP A 1 206 ? 49.090 14.278 8.445 0.50 32.21 189 ASP A CA 1
ATOM 1383 C CA B ASP A 1 206 ? 48.940 13.921 8.822 0.50 33.10 189 ASP A CA 1
ATOM 1384 C C A ASP A 1 206 ? 47.988 15.066 9.165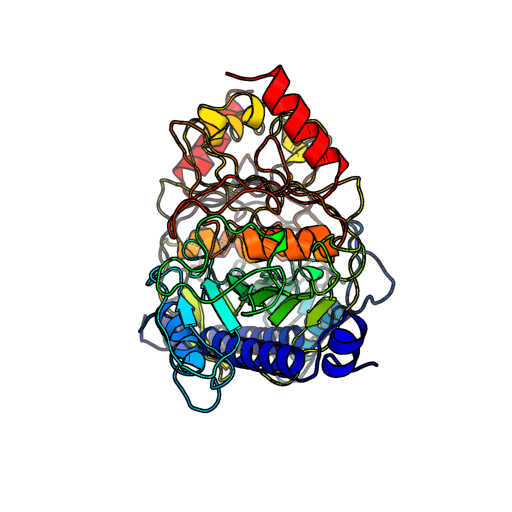 0.50 32.23 189 ASP A C 1
ATOM 1385 C C B ASP A 1 206 ? 48.117 15.017 9.485 0.50 32.72 189 ASP A C 1
ATOM 1386 O O A ASP A 1 206 ? 47.315 14.547 10.061 0.50 32.13 189 ASP A O 1
ATOM 1387 O O B ASP A 1 206 ? 47.969 15.003 10.706 0.50 31.74 189 ASP A O 1
ATOM 1396 N N A ASN A 1 207 ? 47.788 16.313 8.757 0.50 32.81 190 ASN A N 1
ATOM 1397 N N B ASN A 1 207 ? 47.586 15.969 8.725 0.50 33.23 190 ASN A N 1
ATOM 1398 C CA A ASN A 1 207 ? 46.833 17.179 9.440 0.50 32.60 190 ASN A CA 1
ATOM 1399 C CA B ASN A 1 207 ? 46.796 17.023 9.357 0.50 33.20 190 ASN A CA 1
ATOM 1400 C C A ASN A 1 207 ? 45.624 16.438 10.011 0.50 32.53 190 ASN A C 1
ATOM 1401 C C B ASN A 1 207 ? 45.569 16.406 10.005 0.50 32.83 190 ASN A C 1
ATOM 1402 O O A ASN A 1 207 ? 44.982 15.641 9.330 0.50 32.43 190 ASN A O 1
ATOM 1403 O O B ASN A 1 207 ? 44.839 15.654 9.363 0.50 32.63 190 ASN A O 1
ATOM 1412 N N . GLY A 1 208 ? 45.334 16.718 11.276 1.00 31.89 191 GLY A N 1
ATOM 1413 C CA . GLY A 1 208 ? 44.202 16.146 11.977 1.00 31.75 191 GLY A CA 1
ATOM 1414 C C . GLY A 1 208 ? 44.385 14.720 12.487 1.00 31.66 191 GLY A C 1
ATOM 1415 O O . GLY A 1 208 ? 43.541 14.249 13.252 1.00 30.58 191 GLY A O 1
ATOM 1416 N N . LYS A 1 209 ? 45.468 14.039 12.082 1.00 30.58 192 LYS A N 1
ATOM 1417 C CA . LYS A 1 209 ? 45.733 12.649 12.509 1.00 30.46 192 LYS A CA 1
ATOM 1418 C C . LYS A 1 209 ? 46.943 12.531 13.450 1.00 27.71 192 LYS A C 1
ATOM 1419 O O . LYS A 1 209 ? 48.069 12.910 13.108 1.00 27.78 192 LYS A O 1
ATOM 1425 N N . PHE A 1 210 ? 46.687 11.971 14.626 1.00 24.38 193 PHE A N 1
ATOM 1426 C CA . PHE A 1 210 ? 47.669 11.920 15.685 1.00 21.86 193 PHE A CA 1
ATOM 1427 C C . PHE A 1 210 ? 48.179 10.523 15.993 1.00 21.71 193 PHE A C 1
ATOM 1428 O O . PHE A 1 210 ? 47.473 9.532 15.824 1.00 22.16 193 PHE A O 1
ATOM 1436 N N . ILE A 1 211 ? 49.432 10.466 16.425 1.00 20.27 194 ILE A N 1
ATOM 1437 C CA . ILE A 1 211 ? 50.024 9.238 16.893 1.00 21.13 194 ILE A CA 1
ATOM 1438 C C . ILE A 1 211 ? 50.355 9.452 18.359 1.00 21.40 194 ILE A C 1
ATOM 1439 O O . ILE A 1 211 ? 50.354 10.598 18.849 1.00 20.71 194 ILE A O 1
ATOM 1444 N N . CYS A 1 212 ? 50.577 8.362 19.078 1.00 21.38 195 CYS A N 1
ATOM 1445 C CA . CYS A 1 212 ? 50.951 8.452 20.490 1.00 23.32 195 CYS A CA 1
ATOM 1446 C C . CYS A 1 212 ? 52.470 8.420 20.603 1.00 25.07 195 CYS A C 1
ATOM 1447 O O . CYS A 1 212 ? 53.103 7.516 20.053 1.00 26.89 195 CYS A O 1
ATOM 1450 N N A ARG A 1 213 ? 53.033 9.411 21.303 0.60 24.87 196 ARG A N 1
ATOM 1451 N N B ARG A 1 213 ? 53.060 9.388 21.303 0.40 25.24 196 ARG A N 1
ATOM 1452 C CA A ARG A 1 213 ? 54.487 9.522 21.493 0.60 26.08 196 ARG A CA 1
ATOM 1453 C CA B ARG A 1 213 ? 54.519 9.432 21.512 0.40 26.50 196 ARG A CA 1
ATOM 1454 C C A ARG A 1 213 ? 54.959 9.015 22.866 0.60 26.57 196 ARG A C 1
ATOM 1455 C C B ARG A 1 213 ? 54.933 8.644 22.750 0.40 27.08 196 ARG A C 1
ATOM 1456 O O A ARG A 1 213 ? 56.154 9.082 23.161 0.60 26.37 196 ARG A O 1
ATOM 1457 O O B ARG A 1 213 ? 56.029 8.076 22.816 0.40 26.37 196 ARG A O 1
ATOM 1472 N N . GLY A 1 214 ? 54.014 8.545 23.699 1.00 26.12 197 GLY A N 1
ATOM 1473 C CA . GLY A 1 214 ? 54.302 7.916 24.973 1.00 25.94 197 GLY A CA 1
ATOM 1474 C C . GLY A 1 214 ? 53.155 8.008 25.977 1.00 24.64 197 GLY A C 1
ATOM 1475 O O . GLY A 1 214 ? 52.101 8.593 25.684 1.00 20.99 197 GLY A O 1
ATOM 1476 N N . LYS A 1 215 ? 53.377 7.401 27.148 1.00 23.01 198 LYS A N 1
ATOM 1477 C CA . LYS A 1 215 ? 52.444 7.420 28.283 1.00 22.72 198 LYS A CA 1
ATOM 1478 C C . LYS A 1 215 ? 53.205 8.046 29.443 1.00 21.83 198 LYS A C 1
ATOM 1479 O O . LYS A 1 215 ? 53.854 7.339 30.211 1.00 23.07 198 LYS A O 1
ATOM 1485 N N . PRO A 1 216 ? 53.107 9.371 29.588 1.00 20.14 199 PRO A N 1
ATOM 1486 C CA . PRO A 1 216 ? 53.904 10.051 30.607 1.00 21.01 199 PRO A CA 1
ATOM 1487 C C . PRO A 1 216 ? 53.525 9.725 32.034 1.00 20.68 199 PRO A C 1
ATOM 1488 O O . PRO A 1 216 ? 52.352 9.503 32.321 1.00 20.97 199 PRO A O 1
ATOM 1492 N N . ILE A 1 217 ? 54.550 9.613 32.882 1.00 21.63 200 ILE A N 1
ATOM 1493 C CA . ILE A 1 217 ? 54.393 9.423 34.304 1.00 23.43 200 ILE A CA 1
ATOM 1494 C C . ILE A 1 217 ? 55.079 10.610 34.974 1.00 22.55 200 ILE A C 1
ATOM 1495 O O . ILE A 1 217 ? 56.287 10.746 34.901 1.00 22.41 200 ILE A O 1
ATOM 1500 N N . ILE A 1 218 ? 54.288 11.477 35.591 1.00 21.47 201 ILE A N 1
ATOM 1501 C CA . ILE A 1 218 ? 54.816 12.676 36.257 1.00 20.07 201 ILE A CA 1
ATOM 1502 C C . ILE A 1 218 ? 55.442 12.258 37.577 1.00 19.77 201 ILE A C 1
ATOM 1503 O O . ILE A 1 218 ? 54.771 11.750 38.482 1.00 21.08 201 ILE A O 1
ATOM 1508 N N . LYS A 1 219 ? 56.748 12.452 37.676 1.00 20.70 202 LYS A N 1
ATOM 1509 C CA . LYS A 1 219 ? 57.480 12.048 38.859 1.00 20.76 202 LYS A CA 1
ATOM 1510 C C . LYS A 1 219 ? 57.081 12.903 40.073 1.00 21.44 202 LYS A C 1
ATOM 1511 O O . LYS A 1 219 ? 56.673 14.044 39.921 1.00 19.25 202 LYS A O 1
ATOM 1517 N N . PRO A 1 220 ? 57.185 12.335 41.280 1.00 22.22 203 PRO A N 1
ATOM 1518 C CA . PRO A 1 220 ? 56.791 13.075 42.484 1.00 22.38 203 PRO A CA 1
ATOM 1519 C C . PRO A 1 220 ? 57.698 14.254 42.785 1.00 23.30 203 PRO A C 1
ATOM 1520 O O . PRO A 1 220 ? 57.269 15.190 43.455 1.00 24.28 203 PRO A O 1
ATOM 1524 N N . GLN A 1 221 ? 58.941 14.200 42.314 1.00 23.80 204 GLN A N 1
ATOM 1525 C CA . GLN A 1 221 ? 59.881 15.304 42.509 1.00 24.49 204 GLN A CA 1
ATOM 1526 C C . GLN A 1 221 ? 59.915 16.161 41.249 1.00 23.91 204 GLN A C 1
ATOM 1527 O O . GLN A 1 221 ? 59.830 15.647 40.124 1.00 23.97 204 GLN A O 1
ATOM 1533 N N . ALA A 1 222 ? 60.014 17.471 41.441 1.00 21.91 205 ALA A N 1
ATOM 1534 C CA . ALA A 1 222 ? 60.025 18.418 40.324 1.00 20.97 205 ALA A CA 1
ATOM 1535 C C . ALA A 1 222 ? 61.280 19.255 40.317 1.00 22.15 205 ALA A C 1
ATOM 1536 O O . ALA A 1 222 ? 61.902 19.489 41.364 1.00 21.81 205 ALA A O 1
ATOM 1538 N N . LYS A 1 223 ? 61.623 19.718 39.115 1.00 23.36 206 LYS A N 1
ATOM 1539 C CA . LYS A 1 223 ? 62.729 20.620 38.902 1.00 25.29 206 LYS A CA 1
ATOM 1540 C C . LYS A 1 223 ? 62.196 21.947 38.361 1.00 23.80 206 LYS A C 1
ATOM 1541 O O . LYS A 1 223 ? 62.716 22.994 38.687 1.00 24.26 206 LYS A O 1
ATOM 1547 N N . ILE A 1 224 ? 61.135 21.889 37.561 1.00 22.23 207 ILE A N 1
ATOM 1548 C CA . ILE A 1 224 ? 60.535 23.067 36.952 1.00 20.60 207 ILE A CA 1
ATOM 1549 C C . ILE A 1 224 ? 59.380 23.617 37.760 1.00 20.07 207 ILE A C 1
ATOM 1550 O O . ILE A 1 224 ? 58.589 22.850 38.328 1.00 19.17 207 ILE A O 1
ATOM 1555 N N . PHE A 1 225 ? 59.289 24.945 37.835 1.00 18.51 208 PHE A N 1
ATOM 1556 C CA . PHE A 1 225 ? 58.121 25.593 38.430 1.00 18.58 208 PHE A CA 1
ATOM 1557 C C . PHE A 1 225 ? 57.575 26.619 37.445 1.00 18.40 208 PHE A C 1
ATOM 1558 O O . PHE A 1 225 ? 58.324 27.247 36.722 1.00 17.55 208 PHE A O 1
ATOM 1566 N N . SER A 1 226 ? 56.255 26.783 37.448 1.00 17.87 209 SER A N 1
ATOM 1567 C CA . SER A 1 226 ? 55.568 27.623 36.490 1.00 17.55 209 SER A CA 1
ATOM 1568 C C . SER A 1 226 ? 54.512 28.411 37.270 1.00 17.45 209 SER A C 1
ATOM 1569 O O . SER A 1 226 ? 53.414 27.929 37.502 1.00 18.82 209 SER A O 1
ATOM 1572 N N . PRO A 1 227 ? 54.871 29.621 37.722 1.00 15.87 210 PRO A N 1
ATOM 1573 C CA . PRO A 1 227 ? 53.997 30.415 38.599 1.00 17.31 210 PRO A CA 1
ATOM 1574 C C . PRO A 1 227 ? 53.046 31.387 37.878 1.00 17.88 210 PRO A C 1
ATOM 1575 O O . PRO A 1 227 ? 53.428 32.515 37.526 1.00 19.00 210 PRO A O 1
ATOM 1579 N N . ALA A 1 228 ? 51.806 30.955 37.681 1.00 17.24 211 ALA A N 1
ATOM 1580 C CA . ALA A 1 228 ? 50.805 31.782 37.022 1.00 17.80 211 ALA A CA 1
ATOM 1581 C C . ALA A 1 228 ? 50.151 32.719 38.034 1.00 18.03 211 ALA A C 1
ATOM 1582 O O . ALA A 1 228 ? 50.316 32.562 39.251 1.00 18.72 211 ALA A O 1
ATOM 1584 N N . ASN A 1 229 ? 49.411 33.708 37.525 1.00 19.12 212 ASN A N 1
ATOM 1585 C CA . ASN A 1 229 ? 48.746 34.705 38.373 1.00 18.76 212 ASN A CA 1
ATOM 1586 C C . ASN A 1 229 ? 49.734 35.209 39.419 1.00 18.99 212 ASN A C 1
ATOM 1587 O O . ASN A 1 229 ? 49.416 35.353 40.607 1.00 18.52 212 ASN A O 1
ATOM 1592 N N . LEU A 1 230 ? 50.949 35.478 38.970 1.00 19.38 213 LEU A N 1
ATOM 1593 C CA . LEU A 1 230 ? 52.024 35.860 39.881 1.00 20.33 213 LEU A CA 1
ATOM 1594 C C . LEU A 1 230 ? 51.662 37.010 40.799 1.00 21.61 213 LEU A C 1
ATOM 1595 O O . LEU A 1 230 ? 52.061 37.014 41.966 1.00 21.01 213 LEU A O 1
ATOM 1600 N N A ARG A 1 231 ? 50.918 37.991 40.287 0.50 22.38 214 ARG A N 1
ATOM 1601 N N B ARG A 1 231 ? 50.905 37.974 40.277 0.50 22.26 214 ARG A N 1
ATOM 1602 C CA A ARG A 1 231 ? 50.545 39.144 41.107 0.50 24.11 214 ARG A CA 1
ATOM 1603 C CA B ARG A 1 231 ? 50.492 39.139 41.054 0.50 23.91 214 ARG A CA 1
ATOM 1604 C C A ARG A 1 231 ? 49.784 38.773 42.378 0.50 23.49 214 ARG A C 1
ATOM 1605 C C B ARG A 1 231 ? 49.773 38.778 42.354 0.50 23.35 214 ARG A C 1
ATOM 1606 O O A ARG A 1 231 ? 49.798 39.542 43.348 0.50 23.84 214 ARG A O 1
ATOM 1607 O O B ARG A 1 231 ? 49.811 39.554 43.319 0.50 23.74 214 ARG A O 1
ATOM 1622 N N . ALA A 1 232 ? 49.154 37.597 42.400 1.00 22.21 215 ALA A N 1
ATOM 1623 C CA . ALA A 1 232 ? 48.442 37.132 43.617 1.00 22.07 215 ALA A CA 1
ATOM 1624 C C . ALA A 1 232 ? 49.402 37.029 44.795 1.00 21.00 215 ALA A C 1
ATOM 1625 O O . ALA A 1 232 ? 49.005 37.225 45.950 1.00 23.87 215 ALA A O 1
ATOM 1627 N N . ALA A 1 233 ? 50.656 36.704 44.504 1.00 20.65 216 ALA A N 1
ATOM 1628 C CA . ALA A 1 233 ? 51.688 36.593 45.555 1.00 22.59 216 ALA A CA 1
ATOM 1629 C C . ALA A 1 233 ? 51.800 37.855 46.388 1.00 23.92 216 ALA A C 1
ATOM 1630 O O . ALA A 1 233 ? 52.146 37.796 47.585 1.00 25.09 216 ALA A O 1
ATOM 1632 N N . GLN A 1 234 ? 51.493 38.999 45.780 1.00 24.29 217 GLN A N 1
ATOM 1633 C CA . GLN A 1 234 ? 51.605 40.286 46.485 1.00 26.18 217 GLN A CA 1
ATOM 1634 C C . GLN A 1 234 ? 50.558 40.483 47.594 1.00 26.54 217 GLN A C 1
ATOM 1635 O O . GLN A 1 234 ? 50.712 41.367 48.443 1.00 26.72 217 GLN A O 1
ATOM 1641 N N . ASP A 1 235 ? 49.492 39.689 47.597 1.00 25.85 218 ASP A N 1
ATOM 1642 C CA . ASP A 1 235 ? 48.563 39.724 48.736 1.00 27.53 218 ASP A CA 1
ATOM 1643 C C . ASP A 1 235 ? 48.223 38.318 49.190 1.00 26.27 218 ASP A C 1
ATOM 1644 O O . ASP A 1 235 ? 47.189 38.088 49.794 1.00 26.41 218 ASP A O 1
ATOM 1649 N N . LEU A 1 236 ? 49.121 37.379 48.900 1.00 24.76 219 LEU A N 1
ATOM 1650 C CA . LEU A 1 236 ? 48.956 35.989 49.324 1.00 24.47 219 LEU A CA 1
ATOM 1651 C C . LEU A 1 236 ? 50.330 35.505 49.781 1.00 23.58 219 LEU A C 1
ATOM 1652 O O . LEU A 1 236 ? 51.084 34.922 49.005 1.00 22.26 219 LEU A O 1
ATOM 1657 N N . PRO A 1 237 ? 50.676 35.782 51.051 1.00 24.35 220 PRO A N 1
ATOM 1658 C CA . PRO A 1 237 ? 51.992 35.434 51.571 1.00 25.06 220 PRO A CA 1
ATOM 1659 C C . PRO A 1 237 ? 52.478 34.019 51.296 1.00 24.39 220 PRO A C 1
ATOM 1660 O O . PRO A 1 237 ? 53.661 33.834 50.986 1.00 24.11 220 PRO A O 1
ATOM 1664 N N . ALA A 1 238 ? 51.594 33.033 51.392 1.00 23.86 221 ALA A N 1
ATOM 1665 C CA . ALA A 1 238 ? 51.976 31.651 51.151 1.00 23.06 221 ALA A CA 1
ATOM 1666 C C . ALA A 1 238 ? 52.521 31.438 49.743 1.00 22.99 221 ALA A C 1
ATOM 1667 O O . ALA A 1 238 ? 53.486 30.698 49.563 1.00 21.86 221 ALA A O 1
ATOM 1669 N N . TYR A 1 239 ? 51.914 32.089 48.750 1.00 21.69 222 TYR A N 1
ATOM 1670 C CA . TYR A 1 239 ? 52.374 31.945 47.368 1.00 20.75 222 TYR A CA 1
ATOM 1671 C C . TYR A 1 239 ? 53.710 32.640 47.192 1.00 21.08 222 TYR A C 1
ATOM 1672 O O . TYR A 1 239 ? 54.614 32.087 46.578 1.00 21.85 222 TYR A O 1
ATOM 1681 N N . LYS A 1 240 ? 53.854 33.844 47.752 1.00 20.31 223 LYS A N 1
ATOM 1682 C CA . LYS A 1 240 ? 55.112 34.568 47.643 1.00 22.41 223 LYS A CA 1
ATOM 1683 C C . LYS A 1 240 ? 56.243 33.724 48.229 1.00 22.93 223 LYS A C 1
ATOM 1684 O O . LYS A 1 240 ? 57.314 33.594 47.631 1.00 22.50 223 LYS A O 1
ATOM 1690 N N . GLN A 1 241 ? 55.992 33.138 49.403 1.00 24.19 224 GLN A N 1
ATOM 1691 C CA . GLN A 1 241 ? 57.008 32.335 50.097 1.00 24.95 224 GLN A CA 1
ATOM 1692 C C . GLN A 1 241 ? 57.355 31.066 49.314 1.00 23.08 224 GLN A C 1
ATOM 1693 O O . GLN A 1 241 ? 58.510 30.680 49.261 1.00 22.91 224 GLN A O 1
ATOM 1699 N N A LEU A 1 242 ? 56.361 30.454 48.688 0.60 23.03 225 LEU A N 1
ATOM 1700 N N B LEU A 1 242 ? 56.362 30.430 48.689 0.40 23.01 225 LEU A N 1
ATOM 1701 C CA A LEU A 1 242 ? 56.591 29.260 47.893 0.60 22.05 225 LEU A CA 1
ATOM 1702 C CA B LEU A 1 242 ? 56.625 29.256 47.846 0.40 22.28 225 LEU A CA 1
ATOM 1703 C C A LEU A 1 242 ? 57.466 29.582 46.660 0.60 21.98 225 LEU A C 1
ATOM 1704 C C B LEU A 1 242 ? 57.524 29.617 46.681 0.40 21.98 225 LEU A C 1
ATOM 1705 O O A LEU A 1 242 ? 58.387 28.828 46.316 0.60 21.97 225 LEU A O 1
ATOM 1706 O O B LEU A 1 242 ? 58.502 28.922 46.387 0.40 21.80 225 LEU A O 1
ATOM 1715 N N . ILE A 1 243 ? 57.176 30.703 46.001 1.00 21.08 226 ILE A N 1
ATOM 1716 C CA . ILE A 1 243 ? 57.976 31.169 44.883 1.00 20.64 226 ILE A CA 1
ATOM 1717 C C . ILE A 1 243 ? 59.410 31.471 45.349 1.00 21.00 226 ILE A C 1
ATOM 1718 O O . ILE A 1 243 ? 60.371 31.115 44.680 1.00 20.77 226 ILE A O 1
ATOM 1723 N N . GLU A 1 244 ? 59.553 32.130 46.495 1.00 22.23 227 GLU A N 1
ATOM 1724 C CA . GLU A 1 244 ? 60.889 32.449 47.017 1.00 24.06 227 GLU A CA 1
ATOM 1725 C C . GLU A 1 244 ? 61.657 31.168 47.290 1.00 23.74 227 GLU A C 1
ATOM 1726 O O . GLU A 1 244 ? 62.845 31.073 47.005 1.00 22.60 227 GLU A O 1
ATOM 1732 N N . PHE A 1 245 ? 60.971 30.178 47.839 1.00 23.07 228 PHE A N 1
ATOM 1733 C CA . PHE A 1 245 ? 61.585 28.888 48.108 1.00 24.54 228 PHE A CA 1
ATOM 1734 C C . PHE A 1 245 ? 62.067 28.232 46.800 1.00 23.09 228 PHE A C 1
ATOM 1735 O O . PHE A 1 245 ? 63.225 27.799 46.702 1.00 24.62 228 PHE A O 1
ATOM 1743 N N . TRP A 1 246 ? 61.202 28.192 45.795 1.00 23.51 229 TRP A N 1
ATOM 1744 C CA . TRP A 1 246 ? 61.575 27.604 44.514 1.00 22.60 229 TRP A CA 1
ATOM 1745 C C . TRP A 1 246 ? 62.790 28.282 43.924 1.00 22.18 229 TRP A C 1
ATOM 1746 O O . TRP A 1 246 ? 63.650 27.636 43.377 1.00 24.08 229 TRP A O 1
ATOM 1757 N N A MET A 1 247 ? 62.854 29.599 44.049 0.50 23.14 230 MET A N 1
ATOM 1758 N N B MET A 1 247 ? 62.863 29.600 44.036 0.50 22.89 230 MET A N 1
ATOM 1759 C CA A MET A 1 247 ? 64.000 30.344 43.559 0.50 24.45 230 MET A CA 1
ATOM 1760 C CA B MET A 1 247 ? 64.027 30.312 43.532 0.50 23.95 230 MET A CA 1
ATOM 1761 C C A MET A 1 247 ? 65.257 30.026 44.367 0.50 25.07 230 MET A C 1
A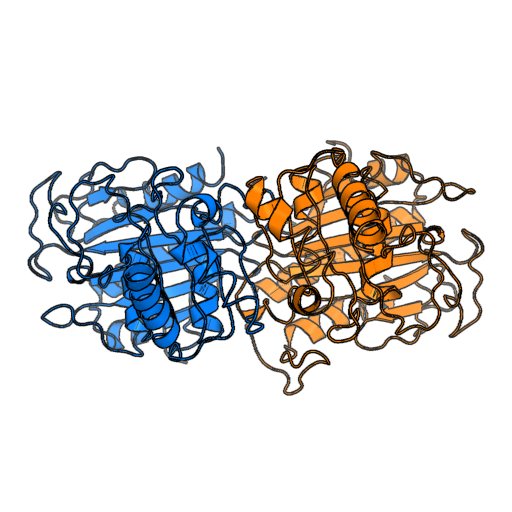TOM 1762 C C B MET A 1 247 ? 65.272 30.017 44.367 0.50 24.81 230 MET A C 1
ATOM 1763 O O A MET A 1 247 ? 66.322 29.771 43.800 0.50 25.93 230 MET A O 1
ATOM 1764 O O B MET A 1 247 ? 66.348 29.772 43.817 0.50 25.66 230 MET A O 1
ATOM 1773 N N . GLU A 1 248 ? 65.128 30.024 45.689 1.00 26.29 231 GLU A N 1
ATOM 1774 C CA . GLU A 1 248 ? 66.277 29.745 46.595 1.00 28.01 231 GLU A CA 1
ATOM 1775 C C . GLU A 1 248 ? 66.844 28.338 46.400 1.00 27.21 231 GLU A C 1
ATOM 1776 O O . GLU A 1 248 ? 68.052 28.117 46.543 1.00 28.53 231 GLU A O 1
ATOM 1782 N N . LYS A 1 249 ? 65.972 27.394 46.071 1.00 27.17 232 LYS A N 1
ATOM 1783 C CA . LYS A 1 249 ? 66.364 26.003 45.824 1.00 28.38 232 LYS A CA 1
ATOM 1784 C C . LYS A 1 249 ? 66.764 25.735 44.358 1.00 28.15 232 LYS A C 1
ATOM 1785 O O . LYS A 1 249 ? 67.004 24.593 43.966 1.00 28.71 232 LYS A O 1
ATOM 1791 N N A ARG A 1 250 ? 66.799 26.803 43.567 0.50 27.28 233 ARG A N 1
ATOM 1792 N N B ARG A 1 250 ? 66.832 26.802 43.569 0.50 27.58 233 ARG A N 1
ATOM 1793 C CA A ARG A 1 250 ? 67.240 26.759 42.172 0.50 27.50 233 ARG A CA 1
ATOM 1794 C CA B ARG A 1 250 ? 67.271 26.737 42.173 0.50 27.95 233 ARG A CA 1
ATOM 1795 C C A ARG A 1 250 ? 66.410 25.875 41.254 0.50 26.73 233 ARG A C 1
ATOM 1796 C C B ARG A 1 250 ? 66.415 25.862 41.256 0.50 26.97 233 ARG A C 1
ATOM 1797 O O A ARG A 1 250 ? 66.944 25.180 40.381 0.50 25.66 233 ARG A O 1
ATOM 1798 O O B ARG A 1 250 ? 66.937 25.161 40.382 0.50 25.89 233 ARG A O 1
ATOM 1813 N N . TYR A 1 251 ? 65.098 25.918 41.451 1.00 25.50 234 TYR A N 1
ATOM 1814 C CA . TYR A 1 251 ? 64.165 25.217 40.565 1.00 24.95 234 TYR A CA 1
ATOM 1815 C C . TYR A 1 251 ? 64.256 26.000 39.256 1.00 23.74 234 TYR A C 1
ATOM 1816 O O . TYR A 1 251 ? 64.685 27.162 39.233 1.00 22.85 234 TYR A O 1
ATOM 1825 N N . THR A 1 252 ? 63.907 25.347 38.160 1.00 22.64 235 THR A N 1
ATOM 1826 C CA . THR A 1 252 ? 63.997 25.968 36.849 1.00 22.00 235 THR A CA 1
ATOM 1827 C C . THR A 1 252 ? 62.683 26.668 36.497 1.00 20.23 235 THR A C 1
ATOM 1828 O O . THR A 1 252 ? 61.624 26.060 36.529 1.00 19.08 235 THR A O 1
ATOM 1832 N N . LEU A 1 253 ? 62.751 27.959 36.184 1.00 18.64 236 LEU A N 1
ATOM 1833 C CA . LEU A 1 253 ? 61.528 28.715 35.823 1.00 18.72 236 LEU A CA 1
ATOM 1834 C C . LEU A 1 253 ? 61.144 28.515 34.356 1.00 18.07 236 LEU A C 1
ATOM 1835 O O . LEU A 1 253 ? 61.971 28.712 33.472 1.00 18.53 236 LEU A O 1
ATOM 1840 N N . ARG A 1 254 ? 59.890 28.128 34.110 1.00 17.69 237 ARG A N 1
ATOM 1841 C CA . ARG A 1 254 ? 59.342 27.951 32.753 1.00 18.09 237 ARG A CA 1
ATOM 1842 C C . ARG A 1 254 ? 57.895 28.379 32.803 1.00 16.76 237 ARG A C 1
ATOM 1843 O O . ARG A 1 254 ? 57.031 27.659 33.349 1.00 16.99 237 ARG A O 1
ATOM 1851 N N . TYR A 1 255 ? 57.616 29.553 32.242 1.00 16.79 238 TYR A N 1
ATOM 1852 C CA . TYR A 1 255 ? 56.292 30.128 32.333 1.00 16.96 238 TYR A CA 1
ATOM 1853 C C . TYR A 1 255 ? 55.983 30.990 31.120 1.00 17.32 238 TYR A C 1
ATOM 1854 O O . TYR A 1 255 ? 56.451 32.141 31.019 1.00 17.60 238 TYR A O 1
ATOM 1863 N N . THR A 1 256 ? 55.199 30.443 30.190 1.00 15.55 239 THR A N 1
ATOM 1864 C CA . THR A 1 256 ? 54.926 31.175 28.957 1.00 15.85 239 THR A CA 1
ATOM 1865 C C . THR A 1 256 ? 53.730 32.110 29.055 1.00 15.88 239 THR A C 1
ATOM 1866 O O . THR A 1 256 ? 53.608 33.027 28.263 1.00 15.86 239 THR A O 1
ATOM 1870 N N . GLY A 1 257 ? 52.836 31.867 30.009 1.00 16.37 240 GLY A N 1
ATOM 1871 C CA . GLY A 1 257 ? 51.607 32.655 30.090 1.00 16.75 240 GLY A CA 1
ATOM 1872 C C . GLY A 1 257 ? 50.438 32.015 29.346 1.00 17.99 240 GLY A C 1
ATOM 1873 O O . GLY A 1 257 ? 49.334 32.530 29.385 1.00 20.90 240 GLY A O 1
ATOM 1874 N N . GLY A 1 258 ? 50.698 30.924 28.639 1.00 16.73 241 GLY A N 1
ATOM 1875 C CA . GLY A 1 258 ? 49.667 30.155 27.944 1.00 17.20 241 GLY A CA 1
ATOM 1876 C C . GLY A 1 258 ? 49.392 28.920 28.773 1.00 15.07 241 GLY A C 1
ATOM 1877 O O . GLY A 1 258 ? 50.272 28.075 28.952 1.00 15.87 241 GLY A O 1
ATOM 1878 N N . LEU A 1 259 ? 48.181 28.817 29.313 1.00 15.27 242 LEU A N 1
ATOM 1879 C CA . LEU A 1 259 ? 47.847 27.708 30.200 1.00 16.23 242 LEU A CA 1
ATOM 1880 C C . LEU A 1 259 ? 48.209 26.334 29.646 1.00 15.68 242 LEU A C 1
ATOM 1881 O O . LEU A 1 259 ? 48.846 25.530 30.336 1.00 14.53 242 LEU A O 1
ATOM 1886 N N . VAL A 1 260 ? 47.795 26.069 28.411 1.00 16.29 243 VAL A N 1
ATOM 1887 C CA . VAL A 1 260 ? 47.994 24.738 27.805 1.00 15.94 243 VAL A CA 1
ATOM 1888 C C . VAL A 1 260 ? 49.481 24.378 27.681 1.00 15.40 243 VAL A C 1
ATOM 1889 O O . VAL A 1 260 ? 49.906 23.361 28.212 1.00 14.96 243 VAL A O 1
ATOM 1893 N N . PRO A 1 261 ? 50.289 25.240 27.053 1.00 16.39 244 PRO A N 1
ATOM 1894 C CA . PRO A 1 261 ? 51.715 24.890 26.991 1.00 15.18 244 PRO A CA 1
ATOM 1895 C C . PRO A 1 261 ? 52.367 24.838 28.359 1.00 14.49 244 PRO A C 1
ATOM 1896 O O . PRO A 1 261 ? 53.241 24.003 28.580 1.00 15.51 244 PRO A O 1
ATOM 1900 N N . ASP A 1 262 ? 51.923 25.692 29.289 1.00 14.35 245 ASP A N 1
ATOM 1901 C CA . ASP A 1 262 ? 52.486 25.718 30.647 1.00 14.73 245 ASP A CA 1
ATOM 1902 C C . ASP A 1 262 ? 52.256 24.428 31.438 1.00 15.56 245 ASP A C 1
ATOM 1903 O O . ASP A 1 262 ? 53.053 24.091 32.302 1.00 16.28 245 ASP A O 1
ATOM 1908 N N . VAL A 1 263 ? 51.153 23.730 31.186 1.00 14.93 246 VAL A N 1
ATOM 1909 C CA . VAL A 1 263 ? 50.935 22.440 31.831 1.00 16.25 246 VAL A CA 1
ATOM 1910 C C . VAL A 1 263 ? 51.481 21.269 30.976 1.00 16.15 246 VAL A C 1
ATOM 1911 O O . VAL A 1 263 ? 51.956 20.274 31.528 1.00 15.35 246 VAL A O 1
ATOM 1915 N N . TYR A 1 264 ? 51.454 21.419 29.654 1.00 15.64 247 TYR A N 1
ATOM 1916 C CA . TYR A 1 264 ? 51.921 20.357 28.743 1.00 15.58 247 TYR A CA 1
ATOM 1917 C C . TYR A 1 264 ? 53.362 19.983 29.012 1.00 15.61 247 TYR A C 1
ATOM 1918 O O . TYR A 1 264 ? 53.721 18.803 28.965 1.00 15.79 247 TYR A O 1
ATOM 1927 N N . GLN A 1 265 ? 54.189 20.976 29.350 1.00 15.48 248 GLN A N 1
ATOM 1928 C CA . GLN A 1 265 ? 55.595 20.711 29.634 1.00 15.51 248 GLN A CA 1
ATOM 1929 C C . GLN A 1 265 ? 55.778 19.682 30.750 1.00 14.28 248 GLN A C 1
ATOM 1930 O O . GLN A 1 265 ? 56.752 18.952 30.752 1.00 16.67 248 GLN A O 1
ATOM 1936 N N . ILE A 1 266 ? 54.863 19.672 31.716 1.00 13.95 249 ILE A N 1
ATOM 1937 C CA . ILE A 1 266 ? 54.942 18.755 32.848 1.00 15.48 249 ILE A CA 1
ATOM 1938 C C . ILE A 1 266 ? 54.856 17.290 32.369 1.00 16.48 249 ILE A C 1
ATOM 1939 O O . ILE A 1 266 ? 55.570 16.406 32.861 1.00 17.63 249 ILE A O 1
ATOM 1944 N N . PHE A 1 267 ? 53.999 17.055 31.395 1.00 17.29 250 PHE A N 1
ATOM 1945 C CA . PHE A 1 267 ? 53.869 15.720 30.809 1.00 17.51 250 PHE A CA 1
ATOM 1946 C C . PHE A 1 267 ? 55.117 15.315 30.038 1.00 17.99 250 PHE A C 1
ATOM 1947 O O . PHE A 1 267 ? 55.594 14.189 30.166 1.00 18.58 250 PHE A O 1
ATOM 1955 N N . VAL A 1 268 ? 55.647 16.227 29.234 1.00 17.15 251 VAL A N 1
ATOM 1956 C CA . VAL A 1 268 ? 56.816 15.936 28.409 1.00 17.59 251 VAL A CA 1
ATOM 1957 C C . VAL A 1 268 ? 58.060 15.720 29.243 1.00 18.01 251 VAL A C 1
ATOM 1958 O O . VAL A 1 268 ? 58.814 14.771 29.024 1.00 18.29 251 VAL A O 1
ATOM 1962 N N . LYS A 1 269 ? 58.268 16.599 30.213 1.00 16.99 252 LYS A N 1
ATOM 1963 C CA . LYS A 1 269 ? 59.435 16.512 31.073 1.00 17.44 252 LYS A CA 1
ATOM 1964 C C . LYS A 1 269 ? 59.266 15.452 32.169 1.00 17.59 252 LYS A C 1
ATOM 1965 O O . LYS A 1 269 ? 60.252 15.031 32.791 1.00 17.97 252 LYS A O 1
ATOM 1971 N N . GLN A 1 270 ? 58.025 15.007 32.363 1.00 17.36 253 GLN A N 1
ATOM 1972 C CA . GLN A 1 270 ? 57.668 14.017 33.393 1.00 18.74 253 GLN A CA 1
ATOM 1973 C C . GLN A 1 270 ? 57.999 14.509 34.802 1.00 19.12 253 GLN A C 1
ATOM 1974 O O . GLN A 1 270 ? 58.297 13.735 35.709 1.00 19.24 253 GLN A O 1
ATOM 1980 N N . GLN A 1 271 ? 57.896 15.824 34.967 1.00 18.33 254 GLN A N 1
ATOM 1981 C CA . GLN A 1 271 ? 58.112 16.496 36.245 1.00 19.28 254 GLN A CA 1
ATOM 1982 C C . GLN A 1 271 ? 57.787 17.964 36.093 1.00 18.68 254 GLN A C 1
ATOM 1983 O O . GLN A 1 271 ? 57.821 18.488 34.986 1.00 18.55 254 GLN A O 1
ATOM 1989 N N . GLY A 1 272 ? 57.484 18.613 37.213 1.00 19.18 255 GLY A N 1
ATOM 1990 C CA . GLY A 1 272 ? 57.207 20.036 37.232 1.00 18.20 255 GLY A CA 1
ATOM 1991 C C . GLY A 1 272 ? 55.961 20.390 38.002 1.00 18.39 255 GLY A C 1
ATOM 1992 O O . GLY A 1 272 ? 55.135 19.519 38.299 1.00 18.64 255 GLY A O 1
ATOM 1993 N N . VAL A 1 273 ? 55.844 21.674 38.356 1.00 17.05 256 VAL A N 1
ATOM 1994 C CA . VAL A 1 273 ? 54.684 22.164 39.083 1.00 17.95 256 VAL A CA 1
ATOM 1995 C C . VAL A 1 273 ? 54.222 23.485 38.489 1.00 18.57 256 VAL A C 1
ATOM 1996 O O . VAL A 1 273 ? 55.039 24.388 38.249 1.00 18.68 256 VAL A O 1
ATOM 2000 N N . PHE A 1 274 ? 52.918 23.540 38.181 1.00 16.96 257 PHE A N 1
ATOM 2001 C CA . PHE A 1 274 ? 52.248 24.715 37.672 1.00 16.90 257 PHE A CA 1
ATOM 2002 C C . PHE A 1 274 ? 51.322 25.186 38.774 1.00 17.93 257 PHE A C 1
ATOM 2003 O O . PHE A 1 274 ? 50.652 24.359 39.404 1.00 16.91 257 PHE A O 1
ATOM 2011 N N A CYS A 1 275 ? 51.312 26.495 39.038 0.65 17.01 258 CYS A N 1
ATOM 2012 N N B CYS A 1 275 ? 51.265 26.493 39.016 0.35 17.29 258 CYS A N 1
ATOM 2013 C CA A CYS A 1 275 ? 50.432 27.080 40.051 0.65 18.04 258 CYS A CA 1
ATOM 2014 C CA B CYS A 1 275 ? 50.422 27.019 40.085 0.35 17.85 258 CYS A CA 1
ATOM 2015 C C A CYS A 1 275 ? 49.660 28.279 39.534 0.65 18.14 258 CYS A C 1
ATOM 2016 C C B CYS A 1 275 ? 49.687 28.302 39.675 0.35 17.93 258 CYS A C 1
ATOM 2017 O O A CYS A 1 275 ? 50.236 29.186 38.907 0.65 18.93 258 CYS A O 1
ATOM 2018 O O B CYS A 1 275 ? 50.316 29.287 39.268 0.35 18.72 258 CYS A O 1
ATOM 2023 N N . ASN A 1 276 ? 48.356 28.284 39.791 1.00 17.15 259 ASN A N 1
ATOM 2024 C CA . ASN A 1 276 ? 47.521 29.435 39.485 1.00 16.77 259 ASN A CA 1
ATOM 2025 C C . ASN A 1 276 ? 46.591 29.612 40.683 1.00 18.67 259 ASN A C 1
ATOM 2026 O O . ASN A 1 276 ? 45.456 29.148 40.670 1.00 18.60 259 ASN A O 1
ATOM 2031 N N . PRO A 1 277 ? 47.097 30.237 41.746 1.00 19.99 260 PRO A N 1
ATOM 2032 C CA . PRO A 1 277 ? 46.290 30.415 42.953 1.00 20.63 260 PRO A CA 1
ATOM 2033 C C . PRO A 1 277 ? 45.405 31.641 42.926 1.00 21.02 260 PRO A C 1
ATOM 2034 O O . PRO A 1 277 ? 45.505 32.455 42.016 1.00 21.47 260 PRO A O 1
ATOM 2038 N N . ALA A 1 278 ? 44.525 31.733 43.926 1.00 22.45 261 ALA A N 1
ATOM 2039 C CA . ALA A 1 278 ? 43.591 32.841 44.077 1.00 23.92 261 ALA A CA 1
ATOM 2040 C C . ALA A 1 278 ? 43.915 33.676 45.300 1.00 24.69 261 ALA A C 1
ATOM 2041 O O . ALA A 1 278 ? 44.209 33.123 46.353 1.00 26.11 261 ALA A O 1
ATOM 2043 N N . SER A 1 279 ? 43.891 35.000 45.149 1.00 24.65 262 SER A N 1
ATOM 2044 C CA . SER A 1 279 ? 44.043 35.921 46.280 1.00 26.10 262 SER A CA 1
ATOM 2045 C C . SER A 1 279 ? 42.866 36.880 46.183 1.00 27.99 262 SER A C 1
ATOM 2046 O O . SER A 1 279 ? 42.128 36.868 45.194 1.00 28.74 262 SER A O 1
ATOM 2049 N N A LYS A 1 280 ? 42.696 37.722 47.197 0.50 29.89 263 LYS A N 1
ATOM 2050 N N B LYS A 1 280 ? 42.705 37.719 47.199 0.50 29.71 263 LYS A N 1
ATOM 2051 C CA A LYS A 1 280 ? 41.594 38.680 47.205 0.50 31.50 263 LYS A CA 1
ATOM 2052 C CA B LYS A 1 280 ? 41.607 38.673 47.228 0.50 31.20 263 LYS A CA 1
ATOM 2053 C C A LYS A 1 280 ? 41.727 39.723 46.103 0.50 31.25 263 LYS A C 1
ATOM 2054 C C B LYS A 1 280 ? 41.726 39.729 46.126 0.50 31.09 263 LYS A C 1
ATOM 2055 O O A LYS A 1 280 ? 40.757 40.017 45.401 0.50 32.02 263 LYS A O 1
ATOM 2056 O O B LYS A 1 280 ? 40.742 40.039 45.451 0.50 32.01 263 LYS A O 1
ATOM 2067 N N . ALA A 1 281 ? 42.932 40.254 45.921 1.00 30.70 264 ALA A N 1
ATOM 2068 C CA . ALA A 1 281 ? 43.167 41.283 44.902 1.00 30.17 264 ALA A CA 1
ATOM 2069 C C . ALA A 1 281 ? 43.341 40.700 43.482 1.00 28.80 264 ALA A C 1
ATOM 2070 O O . ALA A 1 281 ? 43.126 41.396 42.492 1.00 28.33 264 ALA A O 1
ATOM 2072 N N . ALA A 1 282 ? 43.705 39.422 43.409 1.00 26.50 265 ALA A N 1
ATOM 2073 C CA . ALA A 1 282 ? 43.934 38.708 42.149 1.00 25.96 265 ALA A CA 1
ATOM 2074 C C . ALA A 1 282 ? 43.186 37.372 42.215 1.00 24.81 265 ALA A C 1
ATOM 2075 O O . ALA A 1 282 ? 43.786 36.313 42.443 1.00 23.16 265 ALA A O 1
ATOM 2077 N N . PRO A 1 283 ? 41.868 37.419 42.031 1.00 26.21 266 PRO A N 1
ATOM 2078 C CA . PRO A 1 283 ? 41.077 36.185 42.151 1.00 26.82 266 PRO A CA 1
ATOM 2079 C C . PRO A 1 283 ? 41.325 35.172 41.039 1.00 26.12 266 PRO A C 1
ATOM 2080 O O . PRO A 1 283 ? 41.946 35.493 40.005 1.00 24.51 266 PRO A O 1
ATOM 2084 N N . ALA A 1 284 ? 40.864 33.945 41.279 1.00 27.22 267 ALA A N 1
ATOM 2085 C CA . ALA A 1 284 ? 40.953 32.875 40.308 1.00 27.03 267 ALA A CA 1
ATOM 2086 C C . ALA A 1 284 ? 40.196 33.279 39.063 1.00 26.10 267 ALA A C 1
ATOM 2087 O O . ALA A 1 284 ? 39.068 33.763 39.159 1.00 26.65 267 ALA A O 1
ATOM 2089 N N . LYS A 1 285 ? 40.825 33.099 37.902 1.00 24.48 268 LYS A N 1
ATOM 2090 C CA . LYS A 1 285 ? 40.202 33.393 36.620 1.00 24.46 268 LYS A CA 1
ATOM 2091 C C . LYS A 1 285 ? 39.956 32.120 35.807 1.00 22.64 268 LYS A C 1
ATOM 2092 O O . LYS A 1 285 ? 39.143 32.137 34.893 1.00 22.64 268 LYS A O 1
ATOM 2098 N N . LEU A 1 286 ? 40.647 31.031 36.139 1.00 21.24 269 LEU A N 1
ATOM 2099 C CA . LEU A 1 286 ? 40.518 29.792 35.367 1.00 21.08 269 LEU A CA 1
ATOM 2100 C C . LEU A 1 286 ? 39.128 29.216 35.556 1.00 21.91 269 LEU A C 1
ATOM 2101 O O . LEU A 1 286 ? 38.640 29.117 36.672 1.00 20.92 269 LEU A O 1
ATOM 2106 N N . ARG A 1 287 ? 38.483 28.850 34.451 1.00 21.61 270 ARG A N 1
ATOM 2107 C CA . ARG A 1 287 ? 37.140 28.305 34.521 1.00 22.32 270 ARG A CA 1
ATOM 2108 C C . ARG A 1 287 ? 37.112 26.803 34.714 1.00 20.51 270 ARG A C 1
ATOM 2109 O O . ARG A 1 287 ? 37.785 26.048 33.994 1.00 19.88 270 ARG A O 1
ATOM 2117 N N . MET A 1 288 ? 36.325 26.382 35.700 1.00 20.12 271 MET A N 1
ATOM 2118 C CA . MET A 1 288 ? 36.129 24.973 35.994 1.00 19.66 271 MET A CA 1
ATOM 2119 C C . MET A 1 288 ? 35.722 24.161 34.761 1.00 19.67 271 MET A C 1
ATOM 2120 O O . MET A 1 288 ? 36.345 23.147 34.415 1.00 17.85 271 MET A O 1
ATOM 2125 N N . CYS A 1 289 ? 34.663 24.608 34.098 1.00 19.89 272 CYS A N 1
ATOM 2126 C CA . CYS A 1 289 ? 34.108 23.835 33.011 1.00 20.23 272 CYS A CA 1
ATOM 2127 C C . CYS A 1 289 ? 34.897 23.825 31.716 1.00 19.66 272 CYS A C 1
ATOM 2128 O O . CYS A 1 289 ? 34.796 22.873 30.950 1.00 19.11 272 CYS A O 1
ATOM 2131 N N . PHE A 1 290 ? 35.690 24.862 31.485 1.00 19.09 273 PHE A N 1
ATOM 2132 C CA . PHE A 1 290 ? 36.348 25.026 30.201 1.00 19.22 273 PHE A CA 1
ATOM 2133 C C . PHE A 1 290 ? 37.846 24.841 30.198 1.00 19.48 273 PHE A C 1
ATOM 2134 O O . PHE A 1 290 ? 38.438 24.604 29.138 1.00 17.86 273 PHE A O 1
ATOM 2142 N N A GLU A 1 291 ? 38.459 24.964 31.373 0.50 19.18 274 GLU A N 1
ATOM 2143 N N B GLU A 1 291 ? 38.449 24.897 31.378 0.50 19.54 274 GLU A N 1
ATOM 2144 C CA A GLU A 1 291 ? 39.901 24.799 31.514 0.50 19.05 274 GLU A CA 1
ATOM 2145 C CA B GLU A 1 291 ? 39.888 24.785 31.498 0.50 19.56 274 GLU A CA 1
ATOM 2146 C C A GLU A 1 291 ? 40.311 23.785 32.562 0.50 17.89 274 GLU A C 1
ATOM 2147 C C B GLU A 1 291 ? 40.348 23.817 32.570 0.50 18.29 274 GLU A C 1
ATOM 2148 O O A GLU A 1 291 ? 41.018 22.819 32.262 0.50 17.42 274 GLU A O 1
ATOM 2149 O O B GLU A 1 291 ? 41.144 22.914 32.294 0.50 17.92 274 GLU A O 1
ATOM 2160 N N . VAL A 1 292 ? 39.835 23.990 33.782 1.00 17.09 275 VAL A N 1
ATOM 2161 C CA . VAL A 1 292 ? 40.298 23.236 34.930 1.00 17.28 275 VAL A CA 1
ATOM 2162 C C . VAL A 1 292 ? 40.020 21.749 35.005 1.00 17.04 275 VAL A C 1
ATOM 2163 O O . VAL A 1 292 ? 40.944 20.976 35.249 1.00 16.18 275 VAL A O 1
ATOM 2167 N N . LEU A 1 293 ? 38.773 21.341 34.827 1.00 16.86 276 LEU A N 1
ATOM 2168 C CA . LEU A 1 293 ? 38.442 19.921 34.966 1.00 17.56 276 LEU A CA 1
ATOM 2169 C C . LEU A 1 293 ? 39.137 19.024 33.935 1.00 16.97 276 LEU A C 1
ATOM 2170 O O . LEU A 1 293 ? 39.555 17.902 34.273 1.00 15.58 276 LEU A O 1
ATOM 2175 N N . ALA A 1 294 ? 39.255 19.513 32.696 1.00 16.16 277 ALA A N 1
ATOM 2176 C CA . ALA A 1 294 ? 39.924 18.785 31.621 1.00 15.54 277 ALA A CA 1
ATOM 2177 C C . ALA A 1 294 ? 41.403 18.574 31.945 1.00 15.61 277 ALA A C 1
ATOM 2178 O O . ALA A 1 294 ? 41.936 17.470 31.803 1.00 16.66 277 ALA A O 1
ATOM 2180 N N . ILE A 1 295 ? 42.071 19.640 32.390 1.00 16.03 278 ILE A N 1
ATOM 2181 C CA . ILE A 1 295 ? 43.494 19.548 32.768 1.00 15.54 278 ILE A CA 1
ATOM 2182 C C . ILE A 1 295 ? 43.704 18.626 33.971 1.00 15.93 278 ILE A C 1
ATOM 2183 O O . ILE A 1 295 ? 44.662 17.849 34.012 1.00 15.39 278 ILE A O 1
ATOM 2188 N N . ALA A 1 296 ? 42.815 18.715 34.956 1.00 15.36 279 ALA A N 1
ATOM 2189 C CA . ALA A 1 296 ? 42.918 17.883 36.140 1.00 16.50 279 ALA A CA 1
ATOM 2190 C C . ALA A 1 296 ? 42.869 16.389 35.788 1.00 17.04 279 ALA A C 1
ATOM 2191 O O . ALA A 1 296 ? 43.607 15.583 36.347 1.00 17.96 279 ALA A O 1
ATOM 2193 N N . LEU A 1 297 ? 42.010 16.016 34.849 1.00 17.44 280 LEU A N 1
ATOM 2194 C CA . LEU A 1 297 ? 41.888 14.617 34.477 1.00 17.92 280 LEU A CA 1
ATOM 2195 C C . LEU A 1 297 ? 43.161 14.110 33.800 1.00 16.76 280 LEU A C 1
ATOM 2196 O O . LEU A 1 297 ? 43.637 13.027 34.156 1.00 16.83 280 LEU A O 1
ATOM 2201 N N . VAL A 1 298 ? 43.684 14.845 32.810 1.00 16.41 281 VAL A N 1
ATOM 2202 C CA . VAL A 1 298 ? 44.928 14.404 32.140 1.00 16.00 281 VAL A CA 1
ATOM 2203 C C . VAL A 1 298 ? 46.111 14.346 33.107 1.00 15.81 281 VAL A C 1
ATOM 2204 O O . VAL A 1 298 ? 46.880 13.392 33.082 1.00 17.64 281 VAL A O 1
ATOM 2208 N N . VAL A 1 299 ? 46.244 15.339 33.973 1.00 15.79 282 VAL A N 1
ATOM 2209 C CA . VAL A 1 299 ? 47.341 15.323 34.960 1.00 16.49 282 VAL A CA 1
ATOM 2210 C C . VAL A 1 299 ? 47.263 14.104 35.885 1.00 17.15 282 VAL A C 1
ATOM 2211 O O . VAL A 1 299 ? 48.266 13.393 36.069 1.00 18.77 282 VAL A O 1
ATOM 2215 N N . GLU A 1 300 ? 46.083 13.832 36.451 1.00 17.29 283 GLU A N 1
ATOM 2216 C CA . GLU A 1 300 ? 45.960 12.700 37.367 1.00 18.52 283 GLU A CA 1
ATOM 2217 C C . GLU A 1 300 ? 46.120 11.382 36.615 1.00 18.65 283 GLU A C 1
ATOM 2218 O O . GLU A 1 300 ? 46.683 10.439 37.143 1.00 18.07 283 GLU A O 1
ATOM 2224 N N . ALA A 1 301 ? 45.695 11.340 35.357 1.00 17.14 284 ALA A N 1
ATOM 2225 C CA . ALA A 1 301 ? 45.886 10.122 34.540 1.00 17.83 284 ALA A CA 1
ATOM 2226 C C . ALA A 1 301 ? 47.390 9.839 34.308 1.00 17.62 284 ALA A C 1
ATOM 2227 O O . ALA A 1 301 ? 47.785 8.701 34.055 1.00 19.44 284 ALA A O 1
ATOM 2229 N N . ALA A 1 302 ? 48.215 10.881 34.399 1.00 17.08 285 ALA A N 1
ATOM 2230 C CA . ALA A 1 302 ? 49.662 10.753 34.257 1.00 17.21 285 ALA A CA 1
ATOM 2231 C C . ALA A 1 302 ? 50.366 10.622 35.618 1.00 19.89 285 ALA A C 1
ATOM 2232 O O . ALA A 1 302 ? 51.602 10.639 35.700 1.00 20.14 285 ALA A O 1
ATOM 2234 N N . GLY A 1 303 ? 49.580 10.473 36.684 1.00 20.51 286 GLY A N 1
ATOM 2235 C CA . GLY A 1 303 ? 50.128 10.298 38.023 1.00 20.99 286 GLY A CA 1
ATOM 2236 C C . GLY A 1 303 ? 50.478 11.570 38.753 1.00 20.88 286 GLY A C 1
ATOM 2237 O O . GLY A 1 303 ? 51.029 11.516 39.843 1.00 21.89 286 GLY A O 1
ATOM 2238 N N . GLY A 1 304 ? 50.191 12.721 38.152 1.00 20.10 287 GLY A N 1
ATOM 2239 C CA . GLY A 1 304 ? 50.439 13.992 38.823 1.00 19.28 287 GLY A CA 1
ATOM 2240 C C . GLY A 1 304 ? 49.315 14.229 39.814 1.00 19.50 287 GLY A C 1
ATOM 2241 O O . GLY A 1 304 ? 48.355 13.464 39.855 1.00 18.83 287 GLY A O 1
ATOM 2242 N N . ARG A 1 305 ? 49.468 15.242 40.663 1.00 18.88 288 ARG A N 1
ATOM 2243 C CA . ARG A 1 305 ? 48.415 15.628 41.586 1.00 19.68 288 ARG A CA 1
ATOM 2244 C C . ARG A 1 305 ? 47.855 16.978 41.174 1.00 19.14 288 ARG A C 1
ATOM 2245 O O . ARG A 1 305 ? 48.473 17.727 40.398 1.00 17.41 288 ARG A O 1
ATOM 2253 N N . THR A 1 306 ? 46.666 17.290 41.678 1.00 19.55 289 THR A N 1
ATOM 2254 C CA . THR A 1 306 ? 46.083 18.590 41.427 1.00 18.83 289 THR A CA 1
ATOM 2255 C C . THR A 1 306 ? 45.540 19.074 42.745 1.00 19.92 289 THR A C 1
ATOM 2256 O O . THR A 1 306 ? 45.236 18.277 43.627 1.00 19.63 289 THR A O 1
ATOM 2260 N N . SER A 1 307 ? 45.427 20.386 42.875 1.00 19.90 290 SER A N 1
ATOM 2261 C CA . SER A 1 307 ? 44.889 20.978 44.078 1.00 21.15 290 SER A CA 1
ATOM 2262 C C . SER A 1 307 ? 44.418 22.411 43.874 1.00 22.28 290 SER A C 1
ATOM 2263 O O . SER A 1 307 ? 44.981 23.172 43.062 1.00 21.95 290 SER A O 1
ATOM 2266 N N . ASN A 1 308 ? 43.391 22.770 44.638 1.00 23.19 291 ASN A N 1
ATOM 2267 C CA . ASN A 1 308 ? 42.865 24.138 44.669 1.00 24.29 291 ASN A CA 1
ATOM 2268 C C . ASN A 1 308 ? 43.345 24.797 45.958 1.00 26.34 291 ASN A C 1
ATOM 2269 O O . ASN A 1 308 ? 42.864 25.869 46.354 1.00 26.63 291 ASN A O 1
ATOM 2274 N N . GLY A 1 309 ? 44.289 24.134 46.618 1.00 27.17 292 GLY A N 1
ATOM 2275 C CA . GLY A 1 309 ? 44.810 24.582 47.892 1.00 28.97 292 GLY A CA 1
ATOM 2276 C C . GLY A 1 309 ? 44.481 23.584 48.990 1.00 30.92 292 GLY A C 1
ATOM 2277 O O . GLY A 1 309 ? 45.241 23.463 49.961 1.00 32.22 292 GLY A O 1
ATOM 2278 N N A GLN A 1 310 ? 43.379 22.849 48.826 0.60 31.30 293 GLN A N 1
ATOM 2279 N N B GLN A 1 310 ? 43.352 22.881 48.838 0.40 31.06 293 GLN A N 1
ATOM 2280 C CA A GLN A 1 310 ? 42.947 21.869 49.824 0.60 32.48 293 GLN A CA 1
ATOM 2281 C CA B GLN A 1 310 ? 42.879 21.895 49.822 0.40 32.00 293 GLN A CA 1
ATOM 2282 C C A GLN A 1 310 ? 42.608 20.475 49.286 0.60 31.71 293 GLN A C 1
ATOM 2283 C C B GLN A 1 310 ? 42.630 20.484 49.278 0.40 31.38 293 GLN A C 1
ATOM 2284 O O A GLN A 1 310 ? 42.714 19.501 50.025 0.60 31.53 293 GLN A O 1
ATOM 2285 O O B GLN A 1 310 ? 42.839 19.508 49.996 0.40 31.44 293 GLN A O 1
ATOM 2296 N N . LYS A 1 311 ? 42.180 20.368 48.028 1.00 29.81 294 LYS A N 1
ATOM 2297 C CA . LYS A 1 311 ? 41.809 19.057 47.474 1.00 29.77 294 LYS A CA 1
ATOM 2298 C C . LYS A 1 311 ? 41.914 18.960 45.971 1.00 27.58 294 LYS A C 1
ATOM 2299 O O . LYS A 1 311 ? 42.058 19.957 45.276 1.00 24.52 294 LYS A O 1
ATOM 2305 N N . SER A 1 312 ? 41.805 17.739 45.475 1.00 25.26 295 SER A N 1
ATOM 2306 C CA . SER A 1 312 ? 41.877 17.490 44.035 1.00 24.39 295 SER A CA 1
ATOM 2307 C C . SER A 1 312 ? 40.797 18.227 43.251 1.00 23.32 295 SER A C 1
ATOM 2308 O O . SER A 1 312 ? 39.639 18.287 43.683 1.00 24.86 295 SER A O 1
ATOM 2311 N N . LEU A 1 313 ? 41.174 18.783 42.095 1.00 22.32 296 LEU A N 1
ATOM 2312 C CA . LEU A 1 313 ? 40.212 19.455 41.219 1.00 21.71 296 LEU A CA 1
ATOM 2313 C C . LEU A 1 313 ? 39.221 18.502 40.576 1.00 22.76 296 LEU A C 1
ATOM 2314 O O . LEU A 1 313 ? 38.294 18.944 39.903 1.00 24.66 296 LEU A O 1
ATOM 2319 N N . LEU A 1 314 ? 39.401 17.203 40.785 1.00 22.80 297 LEU A N 1
ATOM 2320 C CA . LEU A 1 314 ? 38.444 16.246 40.293 1.00 22.79 297 LEU A CA 1
ATOM 2321 C C . LEU A 1 314 ? 37.350 16.032 41.326 1.00 23.81 297 LEU A C 1
ATOM 2322 O O . LEU A 1 314 ? 36.370 15.365 41.032 1.00 21.94 297 LEU A O 1
ATOM 2327 N N . ASP A 1 315 ? 37.500 16.605 42.525 1.00 23.49 298 ASP A N 1
ATOM 2328 C CA . ASP A 1 315 ? 36.499 16.414 43.585 1.00 25.15 298 ASP A CA 1
ATOM 2329 C C . ASP A 1 315 ? 35.773 17.708 43.991 1.00 26.12 298 ASP A C 1
ATOM 2330 O O . ASP A 1 315 ? 35.121 17.761 45.044 1.00 26.57 298 ASP A O 1
ATOM 2335 N N . VAL A 1 316 ? 35.854 18.725 43.137 1.00 24.31 299 VAL A N 1
ATOM 2336 C CA . VAL A 1 316 ? 35.187 20.015 43.405 1.00 25.44 299 VAL A CA 1
ATOM 2337 C C . VAL A 1 316 ? 33.953 20.142 42.522 1.00 24.96 299 VAL A C 1
ATOM 2338 O O . VAL A 1 316 ? 34.057 20.158 41.294 1.00 24.22 299 VAL A O 1
ATOM 2342 N N . ALA A 1 317 ? 32.794 20.229 43.151 1.00 24.87 300 ALA A N 1
ATOM 2343 C CA . ALA A 1 317 ? 31.531 20.332 42.432 1.00 25.55 300 ALA A CA 1
ATOM 2344 C C . ALA A 1 317 ? 31.418 21.637 41.671 1.00 25.05 300 ALA A C 1
ATOM 2345 O O . ALA A 1 317 ? 31.842 22.697 42.156 1.00 24.52 300 ALA A O 1
ATOM 2347 N N . ILE A 1 318 ? 30.844 21.538 40.477 1.00 24.86 301 ILE A N 1
ATOM 2348 C CA . ILE A 1 318 ? 30.548 22.683 39.633 1.00 24.71 301 ILE A CA 1
ATOM 2349 C C . ILE A 1 318 ? 29.357 23.406 40.270 1.00 25.86 301 ILE A C 1
ATOM 2350 O O . ILE A 1 318 ? 28.286 22.834 40.424 1.00 26.43 301 ILE A O 1
ATOM 2355 N N A GLU A 1 319 ? 29.543 24.677 40.601 0.50 26.65 302 GLU A N 1
ATOM 2356 N N B GLU A 1 319 ? 29.550 24.662 40.661 0.50 26.53 302 GLU A N 1
ATOM 2357 C CA A GLU A 1 319 ? 28.500 25.460 41.265 0.50 28.50 302 GLU A CA 1
ATOM 2358 C CA B GLU A 1 319 ? 28.478 25.436 41.308 0.50 28.18 302 GLU A CA 1
ATOM 2359 C C A GLU A 1 319 ? 27.717 26.324 40.282 0.50 28.21 302 GLU A C 1
ATOM 2360 C C B GLU A 1 319 ? 27.619 26.152 40.272 0.50 28.13 302 GLU A C 1
ATOM 2361 O O A GLU A 1 319 ? 26.575 26.697 40.536 0.50 28.88 302 GLU A O 1
ATOM 2362 O O B GLU A 1 319 ? 26.407 26.287 40.434 0.50 28.43 302 GLU A O 1
ATOM 2373 N N A HIS A 1 320 ? 28.336 26.613 39.147 0.50 26.90 303 HIS A N 1
ATOM 2374 N N B HIS A 1 320 ? 28.269 26.615 39.215 0.50 27.08 303 HIS A N 1
ATOM 2375 C CA A HIS A 1 320 ? 27.763 27.497 38.154 0.50 26.77 303 HIS A CA 1
ATOM 2376 C CA B HIS A 1 320 ? 27.609 27.294 38.114 0.50 27.03 303 HIS A CA 1
ATOM 2377 C C A HIS A 1 320 ? 28.603 27.316 36.909 0.50 25.76 303 HIS A C 1
ATOM 2378 C C B HIS A 1 320 ? 28.550 27.245 36.917 0.50 26.07 303 HIS A C 1
ATOM 2379 O O A HIS A 1 320 ? 29.787 26.974 37.009 0.50 24.45 303 HIS A O 1
ATOM 2380 O O B HIS A 1 320 ? 29.740 26.947 37.067 0.50 24.79 303 HIS A O 1
ATOM 2393 N N . MET A 1 321 ? 28.022 27.541 35.734 1.00 26.31 304 MET A N 1
ATOM 2394 C CA . MET A 1 321 ? 28.798 27.408 34.498 1.00 25.50 304 MET A CA 1
ATOM 2395 C C . MET A 1 321 ? 30.006 28.357 34.429 1.00 25.25 304 MET A C 1
ATOM 2396 O O . MET A 1 321 ? 31.013 28.017 33.810 1.00 24.71 304 MET A O 1
ATOM 2401 N N . ASP A 1 322 ? 29.934 29.497 35.112 1.00 25.11 305 ASP A N 1
ATOM 2402 C CA . ASP A 1 322 ? 31.050 30.455 35.115 1.00 25.85 305 ASP A CA 1
ATOM 2403 C C . ASP A 1 322 ? 31.962 30.284 36.350 1.00 25.73 305 ASP A C 1
ATOM 2404 O O . ASP A 1 322 ? 32.831 31.118 36.597 1.00 25.37 305 ASP A O 1
ATOM 2409 N N . HIS A 1 323 ? 31.767 29.197 37.106 1.00 25.34 306 HIS A N 1
ATOM 2410 C CA . HIS A 1 323 ? 32.555 28.888 38.310 1.00 24.72 306 HIS A CA 1
ATOM 2411 C C . HIS A 1 323 ? 34.056 28.966 37.979 1.00 24.07 306 HIS A C 1
ATOM 2412 O O . HIS A 1 323 ? 34.528 28.334 37.000 1.00 23.00 306 HIS A O 1
ATOM 2419 N N . ARG A 1 324 ? 34.798 29.7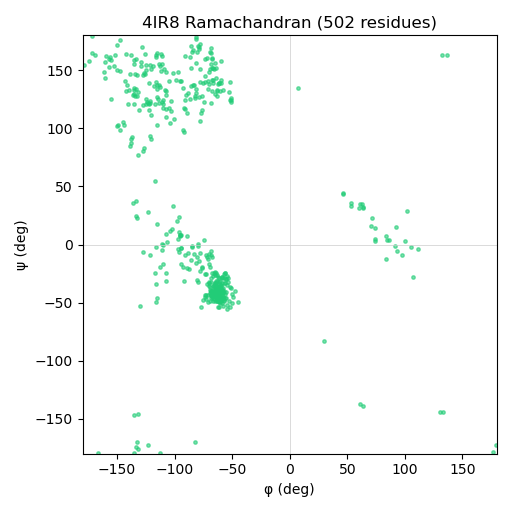55 38.755 1.00 23.30 307 ARG A N 1
ATOM 2420 C CA . ARG A 1 324 ? 36.253 29.895 38.578 1.00 22.54 307 ARG A CA 1
ATOM 2421 C C . ARG A 1 324 ? 36.991 29.214 39.730 1.00 22.26 307 ARG A C 1
ATOM 2422 O O . ARG A 1 324 ? 36.504 29.180 40.849 1.00 24.65 307 ARG A O 1
ATOM 2430 N N . SER A 1 325 ? 38.188 28.725 39.472 1.00 20.30 308 SER A N 1
ATOM 2431 C CA . SER A 1 325 ? 38.950 28.040 40.515 1.00 20.97 308 SER A CA 1
ATOM 2432 C C . SER A 1 325 ? 40.450 28.165 40.378 1.00 20.30 308 SER A C 1
ATOM 2433 O O . SER A 1 325 ? 40.974 28.277 39.258 1.00 19.14 308 SER A O 1
ATOM 2436 N N . ALA A 1 326 ? 41.133 28.132 41.530 1.00 20.47 309 ALA A N 1
ATOM 2437 C CA . ALA A 1 326 ? 42.582 28.029 41.567 1.00 21.06 309 ALA A CA 1
ATOM 2438 C C . ALA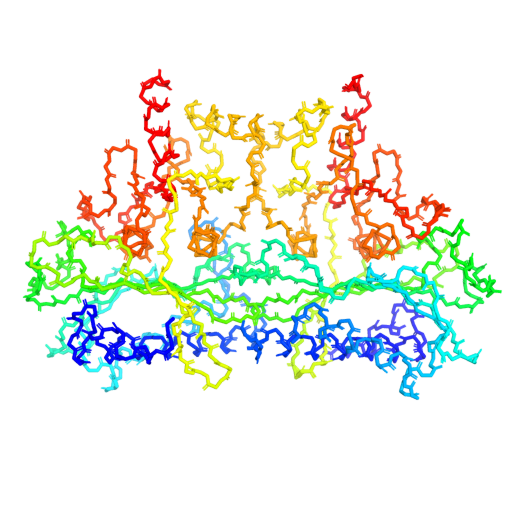 A 1 326 ? 42.923 26.643 41.011 1.00 20.91 309 ALA A C 1
ATOM 2439 O O . ALA A 1 326 ? 42.129 25.714 41.129 1.00 21.63 309 ALA A O 1
ATOM 2441 N N . LEU A 1 327 ? 44.100 26.510 40.426 1.00 19.66 310 LEU A N 1
ATOM 2442 C CA . LEU A 1 327 ? 44.579 25.247 39.933 1.00 20.55 310 LEU A CA 1
ATOM 2443 C C . LEU A 1 327 ? 46.078 25.148 40.080 1.00 19.94 310 LEU A C 1
ATOM 2444 O O . LEU A 1 327 ? 46.816 25.975 39.529 1.00 19.32 310 LEU A O 1
ATOM 2449 N N A CYS A 1 328 ? 46.510 24.166 40.860 0.65 19.68 311 CYS A N 1
ATOM 2450 N N B CYS A 1 328 ? 46.519 24.167 40.867 0.35 19.84 311 CYS A N 1
ATOM 2451 C CA A CYS A 1 328 ? 47.912 23.827 41.001 0.65 19.96 311 CYS A CA 1
ATOM 2452 C CA B CYS A 1 328 ? 47.930 23.835 41.024 0.35 20.00 311 CYS A CA 1
ATOM 2453 C C A CYS A 1 328 ? 48.000 22.380 40.580 0.65 19.02 311 CYS A C 1
ATOM 2454 C C B CYS A 1 328 ? 48.008 22.386 40.590 0.35 19.05 311 CYS A C 1
ATOM 2455 O O A CYS A 1 328 ? 47.163 21.574 40.993 0.65 20.52 311 CYS A O 1
ATOM 2456 O O B CYS A 1 328 ? 47.166 21.584 41.000 0.35 19.92 311 CYS A O 1
ATOM 2461 N N . CYS A 1 329 ? 48.993 22.038 39.770 1.00 17.35 312 CYS A N 1
ATOM 2462 C CA . CYS A 1 329 ? 49.112 20.653 39.278 1.00 18.24 312 CYS A CA 1
ATOM 2463 C C . CYS A 1 329 ? 50.530 20.252 38.914 1.00 17.53 312 CYS A C 1
ATOM 2464 O O . CYS A 1 329 ? 51.355 21.101 38.600 1.00 17.90 312 CYS A O 1
ATOM 2467 N N . GLY A 1 330 ? 50.796 18.947 38.972 1.00 17.95 313 GLY A N 1
ATOM 2468 C CA . GLY A 1 330 ? 52.099 18.384 38.624 1.00 18.57 313 GLY A CA 1
ATOM 2469 C C . GLY A 1 330 ? 52.652 17.424 39.665 1.00 18.80 313 GLY A C 1
ATOM 2470 O O . GLY A 1 330 ? 51.902 16.681 40.311 1.00 19.45 313 GLY A O 1
ATOM 2471 N N . SER A 1 331 ? 53.972 17.463 39.833 1.00 18.92 314 SER A N 1
ATOM 2472 C CA . SER A 1 331 ? 54.690 16.594 40.752 1.00 19.70 314 SER A CA 1
ATOM 2473 C C . SER A 1 331 ? 54.101 16.600 42.169 1.00 20.53 314 SER A C 1
ATOM 2474 O O . SER A 1 331 ? 53.974 17.659 42.800 1.00 19.68 314 SER A O 1
ATOM 2477 N N . ALA A 1 332 ? 53.763 15.404 42.647 1.00 20.70 315 ALA A N 1
ATOM 2478 C CA . ALA A 1 332 ? 53.098 15.202 43.942 1.00 21.90 315 ALA A CA 1
ATOM 2479 C C . ALA A 1 332 ? 53.734 15.923 45.113 1.00 21.98 315 ALA A C 1
ATOM 2480 O O . ALA A 1 332 ? 53.011 16.532 45.924 1.00 22.52 315 ALA A O 1
ATOM 2482 N N . ASP A 1 333 ? 55.062 15.866 45.217 1.00 22.95 316 ASP A N 1
ATOM 2483 C CA . ASP A 1 333 ? 55.747 16.507 46.356 1.00 23.74 316 ASP A CA 1
ATOM 2484 C C . ASP A 1 333 ? 55.559 18.023 46.388 1.00 22.90 316 ASP A C 1
ATOM 2485 O O . ASP A 1 333 ? 55.567 18.620 47.459 1.00 21.91 316 ASP A O 1
ATOM 2490 N N . GLU A 1 334 ? 55.434 18.660 45.222 1.00 23.79 317 GLU A N 1
ATOM 2491 C CA . GLU A 1 334 ? 55.273 20.122 45.192 1.00 22.38 317 GLU A CA 1
ATOM 2492 C C . GLU A 1 334 ? 53.824 20.524 45.487 1.00 22.26 317 GLU A C 1
ATOM 2493 O O . GLU A 1 334 ? 53.573 21.580 46.075 1.00 19.44 317 GLU A O 1
ATOM 2499 N N . ILE A 1 335 ? 52.877 19.675 45.105 1.00 21.44 318 ILE A N 1
ATOM 2500 C CA . ILE A 1 335 ? 51.471 19.920 45.428 1.00 22.18 318 ILE A CA 1
ATOM 2501 C C . ILE A 1 335 ? 51.339 19.765 46.952 1.00 22.74 318 ILE A C 1
ATOM 2502 O O . ILE A 1 335 ? 50.652 20.543 47.609 1.00 21.37 318 ILE A O 1
ATOM 2507 N N . LYS A 1 336 ? 52.033 18.778 47.508 1.00 23.18 319 LYS A N 1
ATOM 2508 C CA . LYS A 1 336 ? 52.037 18.576 48.950 1.00 23.91 319 LYS A CA 1
ATOM 2509 C C . LYS A 1 336 ? 52.663 19.810 49.624 1.00 23.58 319 LYS A C 1
ATOM 2510 O O . LYS A 1 336 ? 52.138 20.323 50.605 1.00 23.13 319 LYS A O 1
ATOM 2516 N N . ARG A 1 337 ? 53.767 20.292 49.070 1.00 22.41 320 ARG A N 1
ATOM 2517 C CA . ARG A 1 337 ? 54.430 21.470 49.622 1.00 23.12 320 ARG A CA 1
ATOM 2518 C C . ARG A 1 337 ? 53.521 22.698 49.591 1.00 22.87 320 ARG A C 1
ATOM 2519 O O . ARG A 1 337 ? 53.453 23.471 50.558 1.00 23.37 320 ARG A O 1
ATOM 2527 N N . MET A 1 338 ? 52.814 22.864 48.481 1.00 23.14 321 MET A N 1
ATOM 2528 C CA . MET A 1 338 ? 51.911 23.986 48.312 1.00 22.90 321 MET A CA 1
ATOM 2529 C C . MET A 1 338 ? 50.775 23.936 49.340 1.00 23.02 321 MET A C 1
ATOM 2530 O O . MET A 1 338 ? 50.512 24.922 50.007 1.00 20.17 321 MET A O 1
ATOM 2535 N N . GLU A 1 339 ? 50.125 22.783 49.487 1.00 22.68 322 GLU A N 1
ATOM 2536 C CA . GLU A 1 339 ? 49.032 22.656 50.446 1.00 22.94 322 GLU A CA 1
ATOM 2537 C C . GLU A 1 339 ? 49.491 22.950 51.882 1.00 23.23 322 GLU A C 1
ATOM 2538 O O . GLU A 1 339 ? 48.832 23.703 52.603 1.00 23.75 322 GLU A O 1
ATOM 2544 N N . GLU A 1 340 ? 50.631 22.388 52.275 1.00 23.31 323 GLU A N 1
ATOM 2545 C CA . GLU A 1 340 ? 51.204 22.604 53.614 1.00 24.23 323 GLU A CA 1
ATOM 2546 C C . GLU A 1 340 ? 51.616 24.066 53.878 1.00 23.52 323 GLU A C 1
ATOM 2547 O O . GLU A 1 340 ? 51.452 24.578 54.985 1.00 23.45 323 GLU A O 1
ATOM 2553 N N . THR A 1 341 ? 52.160 24.721 52.861 1.00 21.41 324 THR A N 1
ATOM 2554 C CA . THR A 1 341 ? 52.589 26.120 52.980 1.00 23.35 324 THR A CA 1
ATOM 2555 C C . THR A 1 341 ? 51.384 27.073 53.039 1.00 23.42 324 THR A C 1
ATOM 2556 O O . THR A 1 341 ? 51.347 27.994 53.855 1.00 24.06 324 THR A O 1
ATOM 2560 N N . PHE A 1 342 ? 50.397 26.832 52.189 1.00 24.46 325 PHE A N 1
ATOM 2561 C CA . PHE A 1 342 ? 49.182 27.648 52.188 1.00 26.55 325 PHE A CA 1
ATOM 2562 C C . PHE A 1 342 ? 48.478 27.569 53.535 1.00 28.51 325 PHE A C 1
ATOM 2563 O O . PHE A 1 342 ? 47.862 28.537 53.960 1.00 29.77 325 PHE A O 1
ATOM 2571 N N . ALA A 1 343 ? 48.596 26.427 54.219 1.00 29.63 326 ALA A N 1
ATOM 2572 C CA . ALA A 1 343 ? 47.979 26.271 55.535 1.00 31.52 326 ALA A CA 1
ATOM 2573 C C . ALA A 1 343 ? 48.797 26.998 56.602 1.00 32.63 326 ALA A C 1
ATOM 2574 O O . ALA A 1 343 ? 48.266 27.834 57.347 1.00 34.88 326 ALA A O 1
ATOM 2576 N N . ALA A 1 344 ? 50.089 26.686 56.668 1.00 30.82 327 ALA A N 1
ATOM 2577 C CA . ALA A 1 344 ? 50.975 27.272 57.686 1.00 31.36 327 ALA A CA 1
ATOM 2578 C C . ALA A 1 344 ? 51.096 28.795 57.612 1.00 31.42 327 ALA A C 1
ATOM 2579 O O . ALA A 1 344 ? 51.089 29.479 58.651 1.00 31.01 327 ALA A O 1
ATOM 2581 N N . LEU A 1 345 ? 51.227 29.310 56.392 1.00 30.55 328 LEU A N 1
ATOM 2582 C CA . LEU A 1 345 ? 51.409 30.742 56.151 1.00 32.60 328 LEU A CA 1
ATOM 2583 C C . LEU A 1 345 ? 50.125 31.442 55.696 1.00 34.14 328 LEU A C 1
ATOM 2584 O O . LEU A 1 345 ? 50.169 32.401 54.918 1.00 35.04 328 LEU A O 1
ATOM 2589 N N . SER A 1 346 ? 48.982 30.973 56.194 1.00 37.22 329 SER A N 1
ATOM 2590 C CA . SER A 1 346 ? 47.699 31.554 55.818 1.00 39.55 329 SER A CA 1
ATOM 2591 C C . SER A 1 346 ? 47.586 32.944 56.435 1.00 41.78 329 SER A C 1
ATOM 2592 O O . SER A 1 346 ? 47.693 33.095 57.653 1.00 43.33 329 SER A O 1
ATOM 2595 N N A GLY A 1 347 ? 47.344 33.863 55.490 0.65 41.76 330 GLY A N 1
ATOM 2596 N N B GLY A 1 347 ? 47.405 34.029 55.692 0.35 42.68 330 GLY A N 1
ATOM 2597 C CA A GLY A 1 347 ? 47.187 35.303 55.680 0.35 41.75 330 GLY A CA 1
ATOM 2598 C CA B GLY A 1 347 ? 47.307 35.346 56.396 0.65 44.17 330 GLY A CA 1
ATOM 2599 C C A GLY A 1 347 ? 47.029 35.970 54.304 0.65 40.75 330 GLY A C 1
ATOM 2600 C C B GLY A 1 347 ? 45.921 35.569 56.969 0.35 45.22 330 GLY A C 1
ATOM 2601 O O A GLY A 1 347 ? 47.046 37.197 54.183 0.35 39.88 330 GLY A O 1
ATOM 2602 O O B GLY A 1 347 ? 45.154 36.388 56.472 0.65 45.99 330 GLY A O 1
ATOM 2605 N N . ALA B 1 23 ? 54.344 46.934 7.053 1.00 52.04 6 ALA B N 1
ATOM 2606 C CA . ALA B 1 23 ? 54.388 47.803 5.841 1.00 52.98 6 ALA B CA 1
ATOM 2607 C C . ALA B 1 23 ? 54.062 46.989 4.582 1.00 53.00 6 ALA B C 1
ATOM 2608 O O . ALA B 1 23 ? 54.793 46.056 4.230 1.00 52.47 6 ALA B O 1
ATOM 2610 N N . LEU B 1 24 ? 52.980 47.366 3.890 1.00 53.65 7 LEU B N 1
ATOM 2611 C CA . LEU B 1 24 ? 52.538 46.656 2.668 1.00 52.81 7 LEU B CA 1
ATOM 2612 C C . LEU B 1 24 ? 53.584 46.473 1.541 1.00 50.20 7 LEU B C 1
ATOM 2613 O O . LEU B 1 24 ? 53.474 45.512 0.771 1.00 51.75 7 LEU B O 1
ATOM 2618 N N . PRO B 1 25 ? 54.578 47.390 1.417 1.00 45.79 8 PRO B N 1
ATOM 2619 C CA . PRO B 1 25 ? 55.582 47.150 0.368 1.00 42.75 8 PRO B CA 1
ATOM 2620 C C . PRO B 1 25 ? 56.290 45.821 0.598 1.00 37.58 8 PRO B C 1
ATOM 2621 O O . PRO B 1 25 ? 56.323 45.341 1.731 1.00 36.57 8 PRO B O 1
ATOM 2625 N N . SER B 1 26 ? 56.870 45.251 -0.452 1.00 34.09 9 SER B N 1
ATOM 2626 C CA . SER B 1 26 ? 57.563 43.963 -0.341 1.00 31.43 9 SER B CA 1
ATOM 2627 C C . SER B 1 26 ? 58.779 44.069 0.565 1.00 28.61 9 SER B C 1
ATOM 2628 O O . SER B 1 26 ? 59.352 45.153 0.740 1.00 26.80 9 SER B O 1
ATOM 2631 N N . LEU B 1 27 ? 59.186 42.936 1.121 1.00 26.67 10 LEU B N 1
ATOM 2632 C CA . LEU B 1 27 ? 60.355 42.899 1.983 1.00 24.47 10 LEU B CA 1
ATOM 2633 C C . LEU B 1 27 ? 61.580 43.320 1.182 1.00 24.51 10 LEU B C 1
ATOM 2634 O O . LEU B 1 27 ? 62.458 44.011 1.687 1.00 23.70 10 LEU B O 1
ATOM 2639 N N . ASP B 1 28 ? 61.630 42.910 -0.080 1.00 25.19 11 ASP B N 1
ATOM 2640 C CA . ASP B 1 28 ? 62.737 43.292 -0.957 1.00 26.03 11 ASP B CA 1
ATOM 2641 C C . ASP B 1 28 ? 62.859 44.821 -1.034 1.00 25.89 11 ASP B C 1
ATOM 2642 O O . ASP B 1 28 ? 63.947 45.372 -0.843 1.00 24.47 11 ASP B O 1
ATOM 2647 N N . GLN B 1 29 ? 61.738 45.504 -1.278 1.00 25.89 12 GLN B N 1
ATOM 2648 C CA . GLN B 1 29 ? 61.724 46.958 -1.360 1.00 27.07 12 GLN B CA 1
ATOM 2649 C C . GLN B 1 29 ? 62.094 47.600 -0.029 1.00 25.71 12 GLN B C 1
ATOM 2650 O O . GLN B 1 29 ? 62.832 48.574 0.006 1.00 24.17 12 GLN B O 1
ATOM 2656 N N . LEU B 1 30 ? 61.582 47.051 1.064 1.00 23.41 13 LEU B N 1
ATOM 2657 C CA . LEU B 1 30 ? 61.861 47.604 2.384 1.00 24.21 13 LEU B CA 1
ATOM 2658 C C . LEU B 1 30 ? 63.325 47.492 2.766 1.00 22.86 13 LEU B C 1
ATOM 2659 O O . LEU B 1 30 ? 63.875 48.403 3.383 1.00 24.75 13 LEU B O 1
ATOM 2664 N N . LEU B 1 31 ? 63.953 46.379 2.406 1.00 22.39 14 LEU B N 1
ATOM 2665 C CA . LEU B 1 31 ? 65.362 46.175 2.702 1.00 21.88 14 LEU B CA 1
ATOM 2666 C C . LEU B 1 31 ? 66.195 47.178 1.921 1.00 23.26 14 LEU B C 1
ATOM 2667 O O . LEU B 1 31 ? 67.118 47.777 2.457 1.00 23.05 14 LEU B O 1
ATOM 2672 N N . LYS B 1 32 ? 65.842 47.408 0.663 1.00 24.69 15 LYS B N 1
ATOM 2673 C CA . LYS B 1 32 ? 66.572 48.385 -0.124 1.00 25.52 15 LYS B CA 1
ATOM 2674 C C . LYS B 1 32 ? 66.362 49.793 0.434 1.00 27.02 15 LYS B C 1
ATOM 2675 O O . LYS B 1 32 ? 67.296 50.601 0.446 1.00 27.54 15 LYS B O 1
ATOM 2681 N N . GLU B 1 33 ? 65.166 50.073 0.938 1.00 28.45 16 GLU B N 1
ATOM 2682 C CA . GLU B 1 33 ? 64.891 51.381 1.544 1.00 30.86 16 GLU B CA 1
ATOM 2683 C C . GLU B 1 33 ? 65.742 51.574 2.808 1.00 31.10 16 GLU B C 1
ATOM 2684 O O . GLU B 1 33 ? 66.049 52.708 3.174 1.00 31.84 16 GLU B O 1
ATOM 2690 N N . GLN B 1 34 ? 66.132 50.470 3.449 1.00 29.75 17 GLN B N 1
ATOM 2691 C CA . GLN B 1 34 ? 66.980 50.526 4.640 1.00 30.83 17 GLN B CA 1
ATOM 2692 C C . GLN B 1 34 ? 68.461 50.616 4.275 1.00 31.54 17 GLN B C 1
ATOM 2693 O O . GLN B 1 34 ? 69.310 50.653 5.162 1.00 32.96 17 GLN B O 1
ATOM 2699 N N . GLY B 1 35 ? 68.773 50.586 2.980 1.00 30.29 18 GLY B N 1
ATOM 2700 C CA . GLY B 1 35 ? 70.145 50.729 2.512 1.00 28.74 18 GLY B CA 1
ATOM 2701 C C . GLY B 1 35 ? 70.824 49.468 2.017 1.00 27.52 18 GLY B C 1
ATOM 2702 O O . GLY B 1 35 ? 71.962 49.526 1.584 1.00 28.17 18 GLY B O 1
ATOM 2703 N N . ALA B 1 36 ? 70.148 48.327 2.086 1.00 24.06 19 ALA B N 1
ATOM 2704 C CA . ALA B 1 36 ? 70.733 47.087 1.592 1.00 23.82 19 ALA B CA 1
ATOM 2705 C C . ALA B 1 36 ? 70.816 47.139 0.073 1.00 23.58 19 ALA B C 1
ATOM 2706 O O . ALA B 1 36 ? 69.891 47.616 -0.584 1.00 24.43 19 ALA B O 1
ATOM 2708 N N . ASP B 1 37 ? 71.927 46.684 -0.496 1.00 22.62 20 ASP B N 1
ATOM 2709 C CA . ASP B 1 37 ? 72.023 46.615 -1.951 1.00 22.85 20 ASP B CA 1
ATOM 2710 C C . ASP B 1 37 ? 71.310 45.323 -2.371 1.00 23.41 20 ASP B C 1
ATOM 2711 O O . ASP B 1 37 ? 70.862 44.569 -1.500 1.00 20.91 20 ASP B O 1
ATOM 2716 N N . GLN B 1 38 ? 71.206 45.051 -3.672 1.00 23.63 21 GLN B N 1
ATOM 2717 C CA . GLN B 1 38 ? 70.492 43.841 -4.112 1.00 24.01 21 GLN B CA 1
ATOM 2718 C C . GLN B 1 38 ? 71.187 42.606 -3.557 1.00 21.91 21 GLN B C 1
ATOM 2719 O O . GLN B 1 38 ? 70.529 41.660 -3.163 1.00 20.86 21 GLN B O 1
ATOM 2725 N N . THR B 1 39 ? 72.518 42.635 -3.490 1.00 21.55 22 THR B N 1
ATOM 2726 C CA . THR B 1 39 ? 73.282 41.487 -2.988 1.00 20.87 22 THR B CA 1
ATOM 2727 C C . THR B 1 39 ? 72.922 41.140 -1.543 1.00 20.00 22 THR B C 1
ATOM 2728 O O . THR B 1 39 ? 72.642 39.985 -1.226 1.00 17.71 22 THR B O 1
ATOM 2732 N N . LEU B 1 40 ? 72.932 42.128 -0.659 1.00 18.13 23 LEU B N 1
ATOM 2733 C CA . LEU B 1 40 ? 72.565 41.884 0.738 1.00 17.97 23 LEU B CA 1
ATOM 2734 C C . LEU B 1 40 ? 71.092 41.514 0.846 1.00 17.38 23 LEU B C 1
ATOM 2735 O O . LEU B 1 40 ? 70.740 40.598 1.601 1.00 16.46 23 LEU B O 1
ATOM 2740 N N . THR B 1 41 ? 70.235 42.184 0.071 1.00 17.89 24 THR B N 1
ATOM 2741 C CA . THR B 1 41 ? 68.801 41.872 0.089 1.00 18.26 24 THR B CA 1
ATOM 2742 C C . THR B 1 41 ? 68.588 40.390 -0.287 1.00 18.62 24 THR B C 1
ATOM 2743 O O . THR B 1 41 ? 67.923 39.650 0.427 1.00 18.36 24 THR B O 1
ATOM 2747 N N . ASP B 1 42 ? 69.155 39.971 -1.413 1.00 19.38 25 ASP B N 1
ATOM 2748 C CA . ASP B 1 42 ? 69.045 38.572 -1.851 1.00 19.46 25 ASP B CA 1
ATOM 2749 C C . ASP B 1 42 ? 69.568 37.566 -0.814 1.00 18.18 25 ASP B C 1
ATOM 2750 O O . ASP B 1 42 ? 68.981 36.497 -0.629 1.00 17.59 25 ASP B O 1
ATOM 2755 N N . LEU B 1 43 ? 70.673 37.896 -0.155 1.00 17.53 26 LEU B N 1
ATOM 2756 C CA . LEU B 1 43 ? 71.256 37.024 0.862 1.00 16.87 26 LEU B CA 1
ATOM 2757 C C . LEU B 1 43 ? 70.276 36.842 2.021 1.00 16.60 26 LEU B C 1
ATOM 2758 O O . LEU B 1 43 ? 70.048 35.733 2.475 1.00 14.75 26 LEU B O 1
ATOM 2763 N N . ILE B 1 44 ? 69.715 37.947 2.504 1.00 15.92 27 ILE B N 1
ATOM 2764 C CA . ILE B 1 44 ? 68.743 37.901 3.602 1.00 15.24 27 ILE B CA 1
ATOM 2765 C C . ILE B 1 44 ? 67.530 37.039 3.207 1.00 16.03 27 ILE B C 1
ATOM 2766 O O . ILE B 1 44 ? 67.085 36.176 3.976 1.00 14.75 27 ILE B O 1
ATOM 2771 N N . LEU B 1 45 ? 66.994 37.285 2.015 1.00 17.53 28 LEU B N 1
ATOM 2772 C CA . LEU B 1 45 ? 65.855 36.500 1.521 1.00 17.63 28 LEU B CA 1
ATOM 2773 C C . LEU B 1 45 ? 66.214 34.995 1.411 1.00 17.63 28 LEU B C 1
ATOM 2774 O O . LEU B 1 45 ? 65.386 34.131 1.726 1.00 16.91 28 LEU B O 1
ATOM 2779 N N . ALA B 1 46 ? 67.436 34.684 0.969 1.00 16.00 29 ALA B N 1
ATOM 2780 C CA . ALA B 1 46 ? 67.869 33.279 0.854 1.00 17.15 29 ALA B CA 1
ATOM 2781 C C . ALA B 1 46 ? 67.983 32.647 2.234 1.00 15.90 29 ALA B C 1
ATOM 2782 O O . ALA B 1 46 ? 67.562 31.509 2.436 1.00 16.35 29 ALA B O 1
ATOM 2784 N N . ILE B 1 47 ? 68.523 33.390 3.202 1.00 16.17 30 ILE B N 1
ATOM 2785 C CA . ILE B 1 47 ? 68.626 32.881 4.573 1.00 16.33 30 ILE B CA 1
ATOM 2786 C C . ILE B 1 47 ? 67.246 32.615 5.158 1.00 16.93 30 ILE B C 1
ATOM 2787 O O . ILE B 1 47 ? 67.006 31.551 5.756 1.00 16.65 30 ILE B O 1
ATOM 2792 N N . LEU B 1 48 ? 66.341 33.574 4.995 1.00 16.52 31 LEU B N 1
ATOM 2793 C CA . LEU B 1 48 ? 64.974 33.396 5.454 1.00 17.62 31 LEU B CA 1
ATOM 2794 C C . LEU B 1 48 ? 64.335 32.174 4.809 1.00 18.72 31 LEU B C 1
ATOM 2795 O O . LEU B 1 48 ? 63.656 31.412 5.483 1.00 18.87 31 LEU B O 1
ATOM 2800 N N . ASP B 1 49 ? 64.575 31.954 3.516 1.00 19.39 32 ASP B N 1
ATOM 2801 C CA . ASP B 1 49 ? 64.021 30.790 2.875 1.00 20.31 32 ASP B CA 1
ATOM 2802 C C . ASP B 1 49 ? 64.525 29.492 3.540 1.00 19.02 32 ASP B C 1
ATOM 2803 O O . ASP B 1 49 ? 63.750 28.559 3.712 1.00 22.29 32 ASP B O 1
ATOM 2808 N N . ARG B 1 50 ? 65.800 29.423 3.904 1.00 19.55 33 ARG B N 1
ATOM 2809 C CA . ARG B 1 50 ? 66.314 28.236 4.613 1.00 18.71 33 ARG B CA 1
ATOM 2810 C C . ARG B 1 50 ? 65.656 28.105 5.981 1.00 19.34 33 ARG B C 1
ATOM 2811 O O . ARG B 1 50 ? 65.421 26.998 6.459 1.00 20.00 33 ARG B O 1
ATOM 2819 N N . CYS B 1 51 ? 65.366 29.234 6.624 1.00 18.66 34 CYS B N 1
ATOM 2820 C CA . CYS B 1 51 ? 64.676 29.199 7.916 1.00 18.93 34 CYS B CA 1
ATOM 2821 C C . CYS B 1 51 ? 63.256 28.653 7.731 1.00 19.41 34 CYS B C 1
ATOM 2822 O O . CYS B 1 51 ? 62.740 27.949 8.596 1.00 18.35 34 CYS B O 1
ATOM 2825 N N . GLY B 1 52 ? 62.632 28.969 6.596 1.00 20.04 35 GLY B N 1
ATOM 2826 C CA . GLY B 1 52 ? 61.313 28.426 6.254 1.00 21.85 35 GLY B CA 1
ATOM 2827 C C . GLY B 1 52 ? 61.395 26.905 6.159 1.00 22.49 35 GLY B C 1
ATOM 2828 O O . GLY B 1 52 ? 60.490 26.201 6.577 1.00 22.41 35 GLY B O 1
ATOM 2829 N N . LYS B 1 53 ? 62.507 26.401 5.626 1.00 21.46 36 LYS B N 1
ATOM 2830 C CA . LYS B 1 53 ? 62.716 24.966 5.518 1.00 23.37 36 LYS B CA 1
ATOM 2831 C C . LYS B 1 53 ? 62.937 24.334 6.913 1.00 22.56 36 LYS B C 1
ATOM 2832 O O . LYS B 1 53 ? 62.502 23.204 7.158 1.00 22.07 36 LYS B O 1
ATOM 2838 N N . ILE B 1 54 ? 63.563 25.072 7.832 1.00 20.70 37 ILE B N 1
ATOM 2839 C CA . ILE B 1 54 ? 63.711 24.597 9.208 1.00 19.87 37 ILE B CA 1
ATOM 2840 C C . ILE B 1 54 ? 62.306 24.506 9.816 1.00 21.56 37 ILE B C 1
ATOM 2841 O O . ILE B 1 54 ? 61.957 23.508 10.477 1.00 22.10 37 ILE B O 1
ATOM 2846 N N . ALA B 1 55 ? 61.470 25.506 9.538 1.00 21.04 38 ALA B N 1
ATOM 2847 C CA . ALA B 1 55 ? 60.089 25.493 10.046 1.00 21.96 38 ALA B CA 1
ATOM 2848 C C . ALA B 1 55 ? 59.345 24.220 9.607 1.00 23.90 38 ALA B C 1
ATOM 2849 O O . ALA B 1 55 ? 58.618 23.606 10.401 1.00 24.16 38 ALA B O 1
ATOM 2851 N N . SER B 1 56 ? 59.524 23.826 8.347 1.00 24.67 39 SER B N 1
ATOM 2852 C CA . SER B 1 56 ? 58.922 22.582 7.835 1.00 26.51 39 SER B CA 1
ATOM 2853 C C . SER B 1 56 ? 59.470 21.344 8.509 1.00 26.46 39 SER B C 1
ATOM 2854 O O . SER B 1 56 ? 58.705 20.449 8.855 1.00 29.44 39 SER B O 1
ATOM 2857 N N . ALA B 1 57 ? 60.786 21.277 8.686 1.00 25.67 40 ALA B N 1
ATOM 2858 C CA . ALA B 1 57 ? 61.416 20.141 9.346 1.00 26.06 40 ALA B CA 1
ATOM 2859 C C . ALA B 1 57 ? 60.844 19.969 10.745 1.00 26.99 40 ALA B C 1
ATOM 2860 O O . ALA B 1 57 ? 60.522 18.862 11.152 1.00 26.82 40 ALA B O 1
ATOM 2862 N N . LEU B 1 58 ? 60.707 21.071 11.484 1.00 25.20 41 LEU B N 1
ATOM 2863 C CA . LEU B 1 58 ? 60.166 21.007 12.854 1.00 26.63 41 LEU B CA 1
ATOM 2864 C C . LEU B 1 58 ? 58.738 20.466 12.921 1.00 29.55 41 LEU B C 1
ATOM 2865 O O . LEU B 1 58 ? 58.378 19.715 13.836 1.00 30.00 41 LEU B O 1
ATOM 2870 N N . GLN B 1 59 ? 57.933 20.862 11.948 1.00 31.11 42 GLN B N 1
ATOM 2871 C CA . GLN B 1 59 ? 56.526 20.489 11.885 1.00 35.33 42 GLN B CA 1
ATOM 2872 C C . GLN B 1 59 ? 56.297 18.999 11.614 1.00 38.26 42 GLN B C 1
ATOM 2873 O O . GLN B 1 59 ? 55.300 18.425 12.071 1.00 39.03 42 GLN B O 1
ATOM 2879 N N . GLY B 1 60 ? 57.235 18.364 10.914 1.00 40.32 43 GLY B N 1
ATOM 2880 C CA . GLY B 1 60 ? 57.101 16.944 10.577 1.00 44.19 43 GLY B CA 1
ATOM 2881 C C . GLY B 1 60 ? 58.052 15.966 11.246 1.00 47.04 43 GLY B C 1
ATOM 2882 O O . GLY B 1 60 ? 57.909 14.746 11.069 1.00 49.94 43 GLY B O 1
ATOM 2883 N N . THR B 1 61 ? 59.010 16.469 12.022 1.00 48.18 44 THR B N 1
ATOM 2884 C CA . THR B 1 61 ? 59.990 15.603 12.678 1.00 50.09 44 THR B CA 1
ATOM 2885 C C . THR B 1 61 ? 59.685 15.422 14.162 1.00 51.96 44 THR B C 1
ATOM 2886 O O . THR B 1 61 ? 59.588 16.399 14.909 1.00 51.18 44 THR B O 1
ATOM 2890 N N . SER B 1 62 ? 59.540 14.164 14.583 1.00 54.47 45 SER B N 1
ATOM 2891 C CA . SER B 1 62 ? 59.293 13.846 15.984 1.00 56.21 45 SER B CA 1
ATOM 2892 C C . SER B 1 62 ? 60.527 14.170 16.836 1.00 56.98 45 SER B C 1
ATOM 2893 O O . SER B 1 62 ? 61.612 14.464 16.311 1.00 56.79 45 SER B O 1
ATOM 2896 N N . VAL B 1 63 ? 60.349 14.134 18.153 1.00 58.96 46 VAL B N 1
ATOM 2897 C CA . VAL B 1 63 ? 61.457 14.314 19.084 1.00 59.70 46 VAL B CA 1
ATOM 2898 C C . VAL B 1 63 ? 62.218 12.984 19.128 1.00 62.13 46 VAL B C 1
ATOM 2899 O O . VAL B 1 63 ? 61.731 11.997 19.686 1.00 63.85 46 VAL B O 1
ATOM 2903 N N . ASP B 1 64 ? 63.393 12.956 18.505 1.00 62.58 47 ASP B N 1
ATOM 2904 C CA . ASP B 1 64 ? 64.220 11.749 18.444 1.00 65.10 47 ASP B CA 1
ATOM 2905 C C . ASP B 1 64 ? 65.650 12.116 18.846 1.00 65.39 47 ASP B C 1
ATOM 2906 O O . ASP B 1 64 ? 66.309 12.911 18.164 1.00 63.91 47 ASP B O 1
ATOM 2911 N N . LYS B 1 65 ? 66.115 11.551 19.959 1.00 67.44 48 LYS B N 1
ATOM 2912 C CA . LYS B 1 65 ? 67.456 11.839 20.477 1.00 68.17 48 LYS B CA 1
ATOM 2913 C C . LYS B 1 65 ? 68.567 11.227 19.619 1.00 69.23 48 LYS B C 1
ATOM 2914 O O . LYS B 1 65 ? 68.496 10.058 19.230 1.00 70.66 48 LYS B O 1
ATOM 2920 N N . VAL B 1 66 ? 69.589 12.034 19.337 1.00 69.11 49 VAL B N 1
ATOM 2921 C CA . VAL B 1 66 ? 70.737 11.604 18.541 1.00 70.05 49 VAL B CA 1
ATOM 2922 C C . VAL B 1 66 ? 71.693 10.759 19.396 1.00 72.59 49 VAL B C 1
ATOM 2923 O O . VAL B 1 66 ? 72.471 9.963 18.864 1.00 73.68 49 VAL B O 1
ATOM 2927 N N . GLY B 1 67 ? 71.623 10.933 20.718 1.00 73.90 50 GLY B N 1
ATOM 2928 C CA . GLY B 1 67 ? 72.460 10.180 21.659 1.00 76.29 50 GLY B CA 1
ATOM 2929 C C . GLY B 1 67 ? 73.645 10.962 22.203 1.00 76.51 50 GLY B C 1
ATOM 2930 O O . GLY B 1 67 ? 74.672 10.376 22.553 1.00 77.69 50 GLY B O 1
ATOM 2931 N N . SER B 1 68 ? 73.501 12.283 22.286 1.00 75.44 51 SER B N 1
ATOM 2932 C CA . SER B 1 68 ? 74.567 13.150 22.789 1.00 75.49 51 SER B CA 1
ATOM 2933 C C . SER B 1 68 ? 73.990 14.450 23.349 1.00 74.25 51 SER B C 1
ATOM 2934 O O . SER B 1 68 ? 73.265 15.162 22.653 1.00 73.13 51 SER B O 1
ATOM 2937 N N . VAL B 1 69 ? 74.314 14.755 24.605 1.00 74.88 52 VAL B N 1
ATOM 2938 C CA . VAL B 1 69 ? 73.828 15.974 25.253 1.00 73.69 52 VAL B CA 1
ATOM 2939 C C . VAL B 1 69 ? 74.740 17.157 24.931 1.00 72.33 52 VAL B C 1
ATOM 2940 O O . VAL B 1 69 ? 75.932 16.978 24.672 1.00 72.80 52 VAL B O 1
ATOM 2944 N N . ASN B 1 70 ? 74.175 18.363 24.937 1.00 70.47 53 ASN B N 1
ATOM 2945 C CA . ASN B 1 70 ? 74.963 19.565 24.679 1.00 69.06 53 ASN B CA 1
ATOM 2946 C C . ASN B 1 70 ? 75.667 19.999 25.970 1.00 69.81 53 ASN B C 1
ATOM 2947 O O . ASN B 1 70 ? 75.668 19.261 26.961 1.00 71.24 53 ASN B O 1
ATOM 2952 N N . GLU B 1 71 ? 76.263 21.187 25.960 1.00 68.75 54 GLU B N 1
ATOM 2953 C CA . GLU B 1 71 ? 76.982 21.697 27.132 1.00 69.52 54 GLU B CA 1
ATOM 2954 C C . GLU B 1 71 ? 76.097 21.981 28.369 1.00 69.87 54 GLU B C 1
ATOM 2955 O O . GLU B 1 71 ? 76.598 21.962 29.501 1.00 71.42 54 GLU B O 1
ATOM 2961 N N . PHE B 1 72 ? 74.801 22.234 28.159 1.00 68.70 55 PHE B N 1
ATOM 2962 C CA . PHE B 1 72 ? 73.867 22.502 29.270 1.00 68.96 55 PHE B CA 1
ATOM 2963 C C . PHE B 1 72 ? 73.326 21.172 29.833 1.00 69.46 55 PHE B C 1
ATOM 2964 O O . PHE B 1 72 ? 72.727 21.144 30.908 1.00 70.27 55 PHE B O 1
ATOM 2972 N N . GLY B 1 73 ? 73.546 20.077 29.101 1.00 68.80 56 GLY B N 1
ATOM 2973 C CA . GLY B 1 73 ? 73.067 18.753 29.505 1.00 69.20 56 GLY B CA 1
ATOM 2974 C C . GLY B 1 73 ? 71.795 18.364 28.771 1.00 67.74 56 GLY B C 1
ATOM 2975 O O . GLY B 1 73 ? 71.226 17.299 29.024 1.00 68.53 56 GLY B O 1
ATOM 2976 N N . ASP B 1 74 ? 71.354 19.231 27.858 1.00 64.93 57 ASP B N 1
ATOM 2977 C CA . ASP B 1 74 ? 70.144 18.998 27.070 1.00 63.70 57 ASP B CA 1
ATOM 2978 C C . ASP B 1 74 ? 70.419 18.034 25.922 1.00 63.27 57 ASP B C 1
ATOM 2979 O O . ASP B 1 74 ? 71.342 18.250 25.127 1.00 62.60 57 ASP B O 1
ATOM 2984 N N . GLU B 1 75 ? 69.613 16.978 25.835 1.00 63.21 58 GLU B N 1
ATOM 2985 C CA . GLU B 1 75 ? 69.742 15.996 24.766 1.00 62.85 58 GLU B CA 1
ATOM 2986 C C . GLU B 1 75 ? 69.566 16.667 23.400 1.00 60.40 58 GLU B C 1
ATOM 2987 O O . GLU B 1 75 ? 68.542 17.319 23.149 1.00 59.13 58 GLU B O 1
ATOM 2993 N N A GLN B 1 76 ? 70.567 16.522 22.531 0.50 59.26 59 GLN B N 1
ATOM 2994 N N B GLN B 1 76 ? 70.567 16.525 22.534 0.50 59.29 59 GLN B N 1
ATOM 2995 C CA A GLN B 1 76 ? 70.483 17.070 21.184 0.50 57.29 59 GLN B CA 1
ATOM 2996 C CA B GLN B 1 76 ? 70.501 17.079 21.188 0.50 57.34 59 GLN B CA 1
ATOM 2997 C C A GLN B 1 76 ? 69.547 16.167 20.397 0.50 56.87 59 GLN B C 1
ATOM 2998 C C B GLN B 1 76 ? 69.598 16.169 20.351 0.50 56.91 59 GLN B C 1
ATOM 2999 O O A GLN B 1 76 ? 69.578 14.942 20.556 0.50 58.09 59 GLN B O 1
ATOM 3000 O O B GLN B 1 76 ? 69.706 14.942 20.428 0.50 58.24 59 GLN B O 1
ATOM 3011 N N . LEU B 1 77 ? 68.699 16.769 19.571 1.00 54.68 60 LEU B N 1
ATOM 3012 C CA . LEU B 1 77 ? 67.736 16.005 18.766 1.00 53.54 60 LEU B CA 1
ATOM 3013 C C . LEU B 1 77 ? 68.114 15.978 17.292 1.00 50.76 60 LEU B C 1
ATOM 3014 O O . LEU B 1 77 ? 69.003 16.716 16.850 1.00 50.05 60 LEU B O 1
ATOM 3019 N N . THR B 1 78 ? 67.444 15.113 16.534 1.00 48.48 61 THR B N 1
ATOM 3020 C CA . THR B 1 78 ? 67.698 15.018 15.105 1.00 46.07 61 THR B CA 1
ATOM 3021 C C . THR B 1 78 ? 67.397 16.372 14.438 1.00 42.43 61 THR B C 1
ATOM 3022 O O . THR B 1 78 ? 68.093 16.765 13.509 1.00 41.52 61 THR B O 1
ATOM 3026 N N . VAL B 1 79 ? 66.394 17.088 14.945 1.00 38.91 62 VAL B N 1
ATOM 3027 C CA . VAL B 1 79 ? 66.008 18.387 14.380 1.00 36.48 62 VAL B CA 1
ATOM 3028 C C . VAL B 1 79 ? 67.126 19.434 14.442 1.00 33.42 62 VAL B C 1
ATOM 3029 O O . VAL B 1 79 ? 67.217 20.268 13.555 1.00 30.00 62 VAL B O 1
ATOM 3033 N N . ASP B 1 80 ? 67.954 19.390 15.486 1.00 32.66 63 ASP B N 1
ATOM 3034 C CA . ASP B 1 80 ? 69.100 20.300 15.596 1.00 33.39 63 ASP B CA 1
ATOM 3035 C C . ASP B 1 80 ? 70.082 20.081 14.447 1.00 31.22 63 ASP B C 1
ATOM 3036 O O . ASP B 1 80 ? 70.569 21.039 13.842 1.00 29.33 63 ASP B O 1
ATOM 3041 N N . VAL B 1 81 ? 70.373 18.818 14.160 1.00 32.91 64 VAL B N 1
ATOM 3042 C CA . VAL B 1 81 ? 71.311 18.482 13.083 1.00 32.80 64 VAL B CA 1
ATOM 3043 C C . VAL B 1 81 ? 70.693 18.810 11.733 1.00 30.45 64 VAL B C 1
ATOM 3044 O O . VAL B 1 81 ? 71.382 19.305 10.841 1.00 29.03 64 VAL B O 1
ATOM 3048 N N . ILE B 1 82 ? 69.399 18.539 11.586 1.00 28.55 65 ILE B N 1
ATOM 3049 C CA . ILE B 1 82 ? 68.696 18.856 10.343 1.00 28.23 65 ILE B CA 1
ATOM 3050 C C . ILE B 1 82 ? 68.742 20.375 10.098 1.00 25.80 65 ILE B C 1
ATOM 3051 O O . ILE B 1 82 ? 69.024 20.814 8.988 1.00 23.74 65 ILE B O 1
ATOM 3056 N N . ALA B 1 83 ? 68.476 21.160 11.146 1.00 23.93 66 ALA B N 1
ATOM 3057 C CA . ALA B 1 83 ? 68.502 22.620 11.049 1.00 23.49 66 ALA B CA 1
ATOM 3058 C C . ALA B 1 83 ? 69.872 23.141 10.631 1.00 22.76 66 ALA B C 1
ATOM 3059 O O . ALA B 1 83 ? 69.978 23.979 9.731 1.00 22.87 66 ALA B O 1
ATOM 3061 N N . GLU B 1 84 ? 70.915 22.660 11.300 1.00 22.67 67 GLU B N 1
ATOM 3062 C CA . GLU B 1 84 ? 72.302 23.019 10.967 1.00 23.95 67 GLU B CA 1
ATOM 3063 C C . GLU B 1 84 ? 72.605 22.678 9.510 1.00 24.76 67 GLU B C 1
ATOM 3064 O O . GLU B 1 84 ? 73.175 23.481 8.764 1.00 21.75 67 GLU B O 1
ATOM 3070 N N . ASN B 1 85 ? 72.240 21.463 9.112 1.00 25.21 68 ASN B N 1
ATOM 3071 C CA . ASN B 1 85 ? 72.506 20.996 7.744 1.00 26.51 68 ASN B CA 1
ATOM 3072 C C . ASN B 1 85 ? 71.763 21.806 6.669 1.00 25.80 68 ASN B C 1
ATOM 3073 O O . ASN B 1 85 ? 72.305 22.040 5.587 1.00 25.22 68 ASN B O 1
ATOM 3078 N N . LEU B 1 86 ? 70.541 22.241 6.965 1.00 24.66 69 LEU B N 1
ATOM 3079 C CA . LEU B 1 86 ? 69.778 23.058 6.023 1.00 23.97 69 LEU B CA 1
ATOM 3080 C C . LEU B 1 86 ? 70.473 24.382 5.710 1.00 23.55 69 LEU B C 1
ATOM 3081 O O . LEU B 1 86 ? 70.450 24.849 4.569 1.00 20.57 69 LEU B O 1
ATOM 3086 N N . LEU B 1 87 ? 71.059 24.996 6.739 1.00 21.93 70 LEU B N 1
ATOM 3087 C CA . LEU B 1 87 ? 71.780 26.246 6.569 1.00 21.94 70 LEU B CA 1
ATOM 3088 C C . LEU B 1 87 ? 73.177 26.011 5.979 1.00 22.50 70 LEU B C 1
ATOM 3089 O O . LEU B 1 87 ? 73.583 26.695 5.028 1.00 22.83 70 LEU B O 1
ATOM 3094 N N A ARG B 1 88 ? 73.894 25.035 6.517 0.50 23.50 71 ARG B N 1
ATOM 3095 N N B ARG B 1 88 ? 73.898 25.049 6.549 0.50 23.31 71 ARG B N 1
ATOM 3096 C CA A ARG B 1 88 ? 75.255 24.759 6.066 0.50 25.16 71 ARG B CA 1
ATOM 3097 C CA B ARG B 1 88 ? 75.256 24.705 6.112 0.50 24.88 71 ARG B CA 1
ATOM 3098 C C A ARG B 1 88 ? 75.282 24.283 4.606 0.50 24.86 71 ARG B C 1
ATOM 3099 C C B ARG B 1 88 ? 75.293 24.263 4.634 0.50 24.72 71 ARG B C 1
ATOM 3100 O O A ARG B 1 88 ? 76.073 24.782 3.793 0.50 24.26 71 ARG B O 1
ATOM 3101 O O B ARG B 1 88 ? 76.103 24.764 3.840 0.50 24.30 71 ARG B O 1
ATOM 3116 N N . SER B 1 89 ? 74.400 23.349 4.262 1.00 24.79 72 SER B N 1
ATOM 3117 C CA . SER B 1 89 ? 74.357 22.823 2.885 1.00 24.86 72 SER B CA 1
ATOM 3118 C C . SER B 1 89 ? 74.061 23.943 1.874 1.00 23.40 72 SER B C 1
ATOM 3119 O O . SER B 1 89 ? 74.642 23.982 0.778 1.00 22.82 72 SER B O 1
ATOM 3122 N N . TRP B 1 90 ? 73.183 24.869 2.252 1.00 22.31 73 TRP B N 1
ATOM 3123 C CA . TRP B 1 90 ? 72.887 26.003 1.387 1.00 22.19 73 TRP B CA 1
ATOM 3124 C C . TRP B 1 90 ? 74.128 26.882 1.221 1.00 22.05 73 TRP B C 1
ATOM 3125 O O . TRP B 1 90 ? 74.490 27.244 0.099 1.00 22.31 73 TRP B O 1
ATOM 3136 N N . ALA B 1 91 ? 74.780 27.223 2.331 1.00 22.28 74 ALA B N 1
ATOM 3137 C CA . ALA B 1 91 ? 76.003 28.045 2.281 1.00 21.63 74 ALA B CA 1
ATOM 3138 C C . ALA B 1 91 ? 77.073 27.434 1.385 1.00 22.79 74 ALA B C 1
ATOM 3139 O O . ALA B 1 91 ? 77.730 28.142 0.620 1.00 23.81 74 ALA B O 1
ATOM 3141 N N . GLN B 1 92 ? 77.232 26.119 1.465 1.00 21.94 75 GLN B N 1
ATOM 3142 C CA . GLN B 1 92 ? 78.242 25.406 0.678 1.00 22.77 75 GLN B CA 1
ATOM 3143 C C . GLN B 1 92 ? 77.870 25.228 -0.805 1.00 23.29 75 GLN B C 1
ATOM 3144 O O . GLN B 1 92 ? 78.748 25.008 -1.632 1.00 24.52 75 GLN B O 1
ATOM 3150 N N . SER B 1 93 ? 76.581 25.337 -1.126 1.00 22.51 76 SER B N 1
ATOM 3151 C CA . SER B 1 93 ? 76.076 25.134 -2.474 1.00 23.36 76 SER B CA 1
ATOM 3152 C C . SER B 1 93 ? 76.313 26.334 -3.358 1.00 23.48 76 SER B C 1
ATOM 3153 O O . SER B 1 93 ? 76.623 27.425 -2.890 1.00 23.47 76 SER B O 1
ATOM 3156 N N . SER B 1 94 ? 76.099 26.144 -4.653 1.00 22.30 77 SER B N 1
ATOM 3157 C CA . SER B 1 94 ? 76.263 27.242 -5.583 1.00 23.77 77 SER B CA 1
ATOM 3158 C C . SER B 1 94 ? 75.255 28.373 -5.281 1.00 22.92 77 SER B C 1
ATOM 3159 O O . SER B 1 94 ? 75.545 29.537 -5.546 1.00 23.95 77 SER B O 1
ATOM 3162 N N A GLU B 1 95 ? 74.090 28.024 -4.724 0.60 23.14 78 GLU B N 1
ATOM 3163 N N B GLU B 1 95 ? 74.086 28.043 -4.734 0.40 22.80 78 GLU B N 1
ATOM 3164 C CA A GLU B 1 95 ? 73.078 29.033 -4.371 0.60 23.71 78 GLU B CA 1
ATOM 3165 C CA B GLU B 1 95 ? 73.108 29.082 -4.395 0.40 22.71 78 GLU B CA 1
ATOM 3166 C C A GLU B 1 95 ? 73.554 29.953 -3.242 0.60 22.45 78 GLU B C 1
ATOM 3167 C C B GLU B 1 95 ? 73.668 30.026 -3.339 0.40 21.81 78 GLU B C 1
ATOM 3168 O O A GLU B 1 95 ? 72.996 31.033 -3.031 0.60 21.80 78 GLU B O 1
ATOM 3169 O O B GLU B 1 95 ? 73.330 31.218 -3.317 0.40 20.97 78 GLU B O 1
ATOM 3180 N N . GLY B 1 96 ? 74.563 29.508 -2.498 1.00 20.87 79 GLY B N 1
ATOM 3181 C CA . GLY B 1 96 ? 75.156 30.304 -1.438 1.00 19.96 79 GLY B CA 1
ATOM 3182 C C . GLY B 1 96 ? 76.498 30.913 -1.810 1.00 19.56 79 GLY B C 1
ATOM 3183 O O . GLY B 1 96 ? 77.276 31.248 -0.917 1.00 17.99 79 GLY B O 1
ATOM 3184 N N . SER B 1 97 ? 76.749 31.105 -3.112 1.00 19.94 80 SER B N 1
ATOM 3185 C CA . SER B 1 97 ? 78.035 31.634 -3.620 1.00 20.74 80 SER B CA 1
ATOM 3186 C C . SER B 1 97 ? 78.483 32.970 -3.008 1.00 19.64 80 SER B C 1
ATOM 3187 O O . SER B 1 97 ? 79.672 33.282 -2.989 1.00 20.93 80 SER B O 1
ATOM 3190 N N . ALA B 1 98 ? 77.533 33.777 -2.552 1.00 18.75 81 ALA B N 1
ATOM 3191 C CA . ALA B 1 98 ? 77.865 35.058 -1.924 1.00 18.76 81 ALA B CA 1
ATOM 3192 C C . ALA B 1 98 ? 78.505 34.903 -0.543 1.00 18.15 81 ALA B C 1
ATOM 3193 O O . ALA B 1 98 ? 79.047 35.872 -0.002 1.00 19.75 81 ALA B O 1
ATOM 3195 N N . VAL B 1 99 ? 78.447 33.700 0.026 1.00 19.64 82 VAL B N 1
ATOM 3196 C CA . VAL B 1 99 ? 78.980 33.433 1.357 1.00 18.36 82 VAL B CA 1
ATOM 3197 C C . VAL B 1 99 ? 80.438 32.975 1.319 1.00 19.36 82 VAL B C 1
ATOM 3198 O O . VAL B 1 99 ? 80.767 31.925 0.762 1.00 20.18 82 VAL B O 1
ATOM 3202 N N . ARG B 1 100 ? 81.307 33.777 1.922 1.00 18.54 83 ARG B N 1
ATOM 3203 C CA . ARG B 1 100 ? 82.723 33.470 2.015 1.00 18.73 83 ARG B CA 1
ATOM 3204 C C . ARG B 1 100 ? 82.954 32.345 3.015 1.00 19.50 83 ARG B C 1
ATOM 3205 O O . ARG B 1 100 ? 83.695 31.386 2.740 1.00 20.29 83 ARG B O 1
ATOM 3213 N N . ALA B 1 101 ? 82.320 32.466 4.183 1.00 18.52 84 ALA B N 1
ATOM 3214 C CA . ALA B 1 101 ? 82.533 31.500 5.261 1.00 20.26 84 ALA B CA 1
ATOM 3215 C C . ALA B 1 101 ? 81.430 31.524 6.284 1.00 19.70 84 ALA B C 1
ATOM 3216 O O . ALA B 1 101 ? 80.754 32.531 6.462 1.00 17.71 84 ALA B O 1
ATOM 3218 N N . VAL B 1 102 ? 81.285 30.415 7.003 1.00 19.72 85 VAL B N 1
ATOM 3219 C CA . VAL B 1 102 ? 80.260 30.319 8.025 1.00 19.69 85 VAL B CA 1
ATOM 3220 C C . VAL B 1 102 ? 80.799 29.641 9.275 1.00 19.07 85 VAL B C 1
ATOM 3221 O O . VAL B 1 102 ? 81.855 29.017 9.272 1.00 20.75 85 VAL B O 1
ATOM 3225 N N . CYS B 1 103 ? 80.072 29.813 10.358 1.00 18.97 86 CYS B N 1
ATOM 3226 C CA . CYS B 1 103 ? 80.369 29.101 11.588 1.00 20.14 86 CYS B CA 1
ATOM 3227 C C . CYS B 1 103 ? 79.086 29.044 12.401 1.00 19.72 86 CYS B C 1
ATOM 3228 O O . CYS B 1 103 ? 78.134 29.800 12.158 1.00 18.16 86 CYS B O 1
ATOM 3231 N N . SER B 1 104 ? 79.044 28.127 13.356 1.00 21.42 87 SER B N 1
ATOM 3232 C CA . SER B 1 104 ? 77.848 27.933 14.142 1.00 23.03 87 SER B CA 1
ATOM 3233 C C . SER B 1 104 ? 78.155 27.515 15.546 1.00 24.56 87 SER B C 1
ATOM 3234 O O . SER B 1 104 ? 79.298 27.273 15.891 1.00 24.13 87 SER B O 1
ATOM 3237 N N . GLU B 1 105 ? 77.107 27.388 16.356 1.00 28.68 88 GLU B N 1
ATOM 3238 C CA . GLU B 1 105 ? 77.271 26.903 17.722 1.00 31.58 88 GLU B CA 1
ATOM 3239 C C . GLU B 1 105 ? 77.833 25.503 17.762 1.00 33.11 88 GLU B C 1
ATOM 3240 O O . GLU B 1 105 ? 78.528 25.148 18.711 1.00 36.04 88 GLU B O 1
ATOM 3246 N N A GLU B 1 106 ? 77.551 24.702 16.735 0.50 33.80 89 GLU B N 1
ATOM 3247 N N B GLU B 1 106 ? 77.524 24.719 16.731 0.50 33.69 89 GLU B N 1
ATOM 3248 C CA A GLU B 1 106 ? 78.036 23.318 16.677 0.50 35.00 89 GLU B CA 1
ATOM 3249 C CA B GLU B 1 106 ? 77.987 23.342 16.613 0.50 34.74 89 GLU B CA 1
ATOM 3250 C C A GLU B 1 106 ? 79.485 23.217 16.197 0.50 34.45 89 GLU B C 1
ATOM 3251 C C B GLU B 1 106 ? 79.473 23.253 16.242 0.50 34.33 89 GLU B C 1
ATOM 3252 O O A GLU B 1 106 ? 80.155 22.211 16.436 0.50 35.96 89 GLU B O 1
ATOM 3253 O O B GLU B 1 106 ? 80.159 22.308 16.628 0.50 35.81 89 GLU B O 1
ATOM 3264 N N . ASP B 1 107 ? 79.956 24.244 15.494 1.00 32.16 90 ASP B N 1
ATOM 3265 C CA . ASP B 1 107 ? 81.352 24.303 15.038 1.00 30.35 90 ASP B CA 1
ATOM 3266 C C . ASP B 1 107 ? 81.664 25.784 14.935 1.00 26.77 90 ASP B C 1
ATOM 3267 O O . ASP B 1 107 ? 81.339 26.434 13.933 1.00 23.06 90 ASP B O 1
ATOM 3272 N N . ILE B 1 108 ? 82.265 26.317 15.995 1.00 25.25 91 ILE B N 1
ATOM 3273 C CA . ILE B 1 108 ? 82.503 27.756 16.105 1.00 23.19 91 ILE B CA 1
ATOM 3274 C C . ILE B 1 108 ? 83.605 28.343 15.215 1.00 22.77 91 ILE B C 1
ATOM 3275 O O . ILE B 1 108 ? 83.737 29.557 15.150 1.00 21.47 91 ILE B O 1
ATOM 3280 N N . HIS B 1 109 ? 84.387 27.502 14.537 1.00 23.50 92 HIS B N 1
ATOM 3281 C CA . HIS B 1 109 ? 85.514 27.989 13.735 1.00 23.83 92 HIS B CA 1
ATOM 3282 C C . HIS B 1 109 ? 85.092 28.218 12.308 1.00 23.50 92 HIS B C 1
ATOM 3283 O O . HIS B 1 109 ? 84.387 27.379 11.728 1.00 22.90 92 HIS B O 1
ATOM 3290 N N . LEU B 1 110 ? 85.487 29.364 11.742 1.00 21.93 93 LEU B N 1
ATOM 3291 C CA . LEU B 1 110 ? 85.113 29.695 10.368 1.00 21.79 93 LEU B CA 1
ATOM 3292 C C . LEU B 1 110 ? 85.464 28.583 9.400 1.00 23.17 93 LEU B C 1
ATOM 3293 O O . LEU B 1 110 ? 86.580 28.047 9.429 1.00 25.10 93 LEU B O 1
ATOM 3298 N N . GLN B 1 111 ? 84.482 28.235 8.574 1.00 23.60 94 GLN B N 1
ATOM 3299 C CA . GLN B 1 111 ? 84.612 27.227 7.534 1.00 25.03 94 GLN B CA 1
ATOM 3300 C C . GLN B 1 111 ? 84.403 27.937 6.206 1.00 22.34 94 GLN B C 1
ATOM 3301 O O . GLN B 1 111 ? 83.327 28.504 5.985 1.00 20.33 94 GLN B O 1
ATOM 3307 N N . GLU B 1 112 ? 85.387 27.887 5.309 1.00 23.23 95 GLU B N 1
ATOM 3308 C CA . GLU B 1 112 ? 85.246 28.558 4.026 1.00 22.56 95 GLU B CA 1
ATOM 3309 C C . GLU B 1 112 ? 84.230 27.834 3.160 1.00 22.56 95 GLU B C 1
ATOM 3310 O O . GLU B 1 112 ? 84.169 26.591 3.147 1.00 21.24 95 GLU B O 1
ATOM 3316 N N . CYS B 1 113 ? 83.436 28.622 2.442 1.00 21.03 96 CYS B N 1
ATOM 3317 C CA . CYS B 1 113 ? 82.409 28.109 1.542 1.00 21.29 96 CYS B CA 1
ATOM 3318 C C . CYS B 1 113 ? 82.680 28.477 0.101 1.00 20.72 96 CYS B C 1
ATOM 3319 O O . CYS B 1 113 ? 82.597 27.621 -0.791 1.00 22.59 96 CYS B O 1
ATOM 3322 N N . HIS B 1 114 ? 82.956 29.754 -0.142 1.00 20.51 97 HIS B N 1
ATOM 3323 C CA . HIS B 1 114 ? 83.223 30.241 -1.495 1.00 21.30 97 HIS B CA 1
ATOM 3324 C C . HIS B 1 114 ? 84.340 31.249 -1.441 1.00 22.84 97 HIS B C 1
ATOM 3325 O O . HIS B 1 114 ? 84.222 32.273 -0.768 1.00 21.89 97 HIS B O 1
ATOM 3332 N N . LYS B 1 115 ? 85.415 30.952 -2.160 1.00 23.90 98 LYS B N 1
ATOM 3333 C CA . LYS B 1 115 ? 86.607 31.790 -2.180 1.00 26.88 98 LYS B CA 1
ATOM 3334 C C . LYS B 1 115 ? 86.357 33.241 -2.579 1.00 27.34 98 LYS B C 1
ATOM 3335 O O . LYS B 1 115 ? 87.077 34.129 -2.124 1.00 27.84 98 LYS B O 1
ATOM 3341 N N . ASN B 1 116 ? 85.341 33.478 -3.404 1.00 27.37 99 ASN B N 1
ATOM 3342 C CA . ASN B 1 116 ? 85.022 34.826 -3.855 1.00 28.50 99 ASN B CA 1
ATOM 3343 C C . ASN B 1 116 ? 83.764 35.411 -3.226 1.00 26.30 99 ASN B C 1
ATOM 3344 O O . ASN B 1 116 ? 83.285 36.460 -3.654 1.00 26.54 99 ASN B O 1
ATOM 3349 N N . GLY B 1 117 ? 83.227 34.726 -2.221 1.00 22.87 100 GLY B N 1
ATOM 3350 C CA . GLY B 1 117 ? 82.053 35.217 -1.486 1.00 22.24 100 GLY B CA 1
ATOM 3351 C C . GLY B 1 117 ? 82.425 36.460 -0.694 1.00 21.81 100 GLY B C 1
ATOM 3352 O O . GLY B 1 117 ? 83.611 36.711 -0.433 1.00 23.28 100 GLY B O 1
ATOM 3353 N N . GLU B 1 118 ? 81.419 37.248 -0.320 1.00 21.45 101 GLU B N 1
ATOM 3354 C CA . GLU B 1 118 ? 81.647 38.474 0.458 1.00 22.03 101 GLU B CA 1
ATOM 3355 C C . GLU B 1 118 ? 81.217 38.378 1.915 1.00 20.38 101 GLU B C 1
ATOM 3356 O O . GLU B 1 118 ? 81.724 39.116 2.767 1.00 22.72 101 GLU B O 1
ATOM 3362 N N . PHE B 1 119 ? 80.285 37.490 2.216 1.00 19.11 102 PHE B N 1
ATOM 3363 C CA . PHE B 1 119 ? 79.713 37.449 3.556 1.00 18.33 102 PHE B CA 1
ATOM 3364 C C . PHE B 1 119 ? 80.221 36.364 4.492 1.00 19.05 102 PHE B C 1
ATOM 3365 O O . PHE B 1 119 ? 80.545 35.255 4.072 1.00 21.19 102 PHE B O 1
ATOM 3373 N N . ILE B 1 120 ? 80.254 36.709 5.770 1.00 18.04 103 ILE B N 1
ATOM 3374 C CA . ILE B 1 120 ? 80.570 35.783 6.837 1.00 17.55 103 ILE B CA 1
ATOM 3375 C C . ILE B 1 120 ? 79.296 35.657 7.671 1.00 17.70 103 ILE B C 1
ATOM 3376 O O . ILE B 1 120 ? 78.714 36.660 8.104 1.00 17.08 103 ILE B O 1
ATOM 3381 N N . LEU B 1 121 ? 78.839 34.426 7.859 1.00 18.33 104 LEU B N 1
ATOM 3382 C CA . LEU B 1 121 ? 77.639 34.179 8.617 1.00 17.27 104 LEU B CA 1
ATOM 3383 C C . LEU B 1 121 ? 77.955 33.397 9.882 1.00 17.56 104 LEU B C 1
ATOM 3384 O O . LEU B 1 121 ? 78.686 32.408 9.835 1.00 18.83 104 LEU B O 1
ATOM 3389 N N . CYS B 1 122 ? 77.388 33.835 11.008 1.00 15.90 105 CYS B N 1
ATOM 3390 C CA . CYS B 1 122 ? 77.541 33.130 12.290 1.00 15.91 105 CYS B CA 1
ATOM 3391 C C . CYS B 1 122 ? 76.125 32.874 12.757 1.00 16.46 105 CYS B C 1
ATOM 3392 O O . CYS B 1 122 ? 75.328 33.824 12.923 1.00 16.96 105 CYS B O 1
ATOM 3395 N N . TRP B 1 123 ? 75.773 31.609 12.946 1.00 17.04 106 TRP B N 1
ATOM 3396 C CA . TRP B 1 123 ? 74.409 31.305 13.291 1.00 17.29 106 TRP B CA 1
ATOM 3397 C C . TRP B 1 123 ? 74.190 30.303 14.413 1.00 17.37 106 TRP B C 1
ATOM 3398 O O . TRP B 1 123 ? 75.088 29.525 14.777 1.00 17.04 106 TRP B O 1
ATOM 3409 N N . ASP B 1 124 ? 72.979 30.394 14.990 1.00 17.39 107 ASP B N 1
ATOM 3410 C CA . ASP B 1 124 ? 72.459 29.461 15.972 1.00 18.12 107 ASP B CA 1
ATOM 3411 C C . ASP B 1 124 ? 71.286 28.871 15.195 1.00 18.71 107 ASP B C 1
ATOM 3412 O O . ASP B 1 124 ? 70.234 29.513 15.043 1.00 16.51 107 ASP B O 1
ATOM 3417 N N . PRO B 1 125 ? 71.457 27.655 14.679 1.00 19.84 108 PRO B N 1
ATOM 3418 C CA . PRO B 1 125 ? 70.450 27.115 13.769 1.00 20.30 108 PRO B CA 1
ATOM 3419 C C . PRO B 1 125 ? 69.141 26.772 14.419 1.00 19.03 108 PRO B C 1
ATOM 3420 O O . PRO B 1 125 ? 68.103 26.884 13.789 1.00 19.85 108 PRO B O 1
ATOM 3424 N N A LEU B 1 126 ? 69.175 26.317 15.668 0.50 19.71 109 LEU B N 1
ATOM 3425 N N B LEU B 1 126 ? 69.200 26.379 15.684 0.50 19.74 109 LEU B N 1
ATOM 3426 C CA A LEU B 1 126 ? 67.947 25.949 16.367 0.50 20.16 109 LEU B CA 1
ATOM 3427 C CA B LEU B 1 126 ? 68.015 26.044 16.437 0.50 20.21 109 LEU B CA 1
ATOM 3428 C C A LEU B 1 126 ? 68.114 26.170 17.858 0.50 20.81 109 LEU B C 1
ATOM 3429 C C B LEU B 1 126 ? 68.364 26.160 17.903 0.50 21.25 109 LEU B C 1
ATOM 3430 O O A LEU B 1 126 ? 68.613 25.314 18.597 0.50 22.32 109 LEU B O 1
ATOM 3431 O O B LEU B 1 126 ? 69.345 25.566 18.373 0.50 20.92 109 LEU B O 1
ATOM 3440 N N A ASP B 1 127 ? 67.683 27.338 18.296 0.50 20.57 110 ASP B N 1
ATOM 3441 N N B ASP B 1 127 ? 67.591 26.955 18.628 0.50 22.00 110 ASP B N 1
ATOM 3442 C CA A ASP B 1 127 ? 67.814 27.720 19.682 0.50 21.71 110 ASP B CA 1
ATOM 3443 C CA B ASP B 1 127 ? 67.848 27.118 20.045 0.50 23.64 110 ASP B CA 1
ATOM 3444 C C A ASP B 1 127 ? 66.597 27.300 20.507 0.50 21.89 110 ASP B C 1
ATOM 3445 C C B ASP B 1 127 ? 66.728 26.473 20.852 0.50 25.05 110 ASP B C 1
ATOM 3446 O O A ASP B 1 127 ? 65.472 27.481 20.075 0.50 20.91 110 ASP B O 1
ATOM 3447 O O B ASP B 1 127 ? 66.023 25.587 20.358 0.50 26.61 110 ASP B O 1
ATOM 3456 N N A GLY B 1 128 ? 66.836 26.752 21.699 0.50 19.88 111 GLY B N 1
ATOM 3457 N N B GLY B 1 128 ? 66.583 26.880 22.101 0.50 21.74 111 GLY B N 1
ATOM 3458 C CA A GLY B 1 128 ? 65.753 26.329 22.612 0.50 20.76 111 GLY B CA 1
ATOM 3459 C CA B GLY B 1 128 ? 65.563 26.301 22.949 0.50 21.89 111 GLY B CA 1
ATOM 3460 C C A GLY B 1 128 ? 65.765 24.841 22.919 0.50 22.56 111 GLY B C 1
ATOM 3461 C C B GLY B 1 128 ? 65.715 24.803 23.124 0.50 23.15 111 GLY B C 1
ATOM 3462 O O A GLY B 1 128 ? 64.716 24.200 22.962 0.50 22.27 111 GLY B O 1
ATOM 3463 O O B GLY B 1 128 ? 64.713 24.090 23.227 0.50 22.19 111 GLY B O 1
ATOM 3464 N N . SER B 1 129 ? 66.957 24.306 23.188 1.00 23.09 112 SER B N 1
ATOM 3465 C CA . SER B 1 129 ? 67.156 22.861 23.379 1.00 25.52 112 SER B CA 1
ATOM 3466 C C . SER B 1 129 ? 66.433 22.292 24.598 1.00 24.58 112 SER B C 1
ATOM 3467 O O . SER B 1 129 ? 66.034 21.142 24.590 1.00 25.77 112 SER B O 1
ATOM 3470 N N . SER B 1 130 ? 66.234 23.100 25.636 1.00 22.84 113 SER B N 1
ATOM 3471 C CA . SER B 1 130 ? 65.542 22.599 26.817 1.00 21.99 113 SER B CA 1
ATOM 3472 C C . SER B 1 130 ? 64.019 22.625 26.706 1.00 19.46 113 SER B C 1
ATOM 3473 O O . SER B 1 130 ? 63.362 22.049 27.566 1.00 21.39 113 SER B O 1
ATOM 3476 N N . ILE B 1 131 ? 63.466 23.230 25.655 1.00 19.42 114 ILE B N 1
ATOM 3477 C CA . ILE B 1 131 ? 61.997 23.340 25.516 1.00 18.50 114 ILE B CA 1
ATOM 3478 C C . ILE B 1 131 ? 61.432 22.842 24.198 1.00 19.83 114 ILE B C 1
ATOM 3479 O O . ILE B 1 131 ? 60.215 22.818 24.035 1.00 17.43 114 ILE B O 1
ATOM 3484 N N . ILE B 1 132 ? 62.298 22.483 23.243 1.00 18.52 115 ILE B N 1
ATOM 3485 C CA . ILE B 1 132 ? 61.827 22.019 21.949 1.00 20.35 115 ILE B CA 1
ATOM 3486 C C . ILE B 1 132 ? 60.933 20.787 22.100 1.00 18.94 115 ILE B C 1
ATOM 3487 O O . ILE B 1 132 ? 59.912 20.672 21.402 1.00 19.59 115 ILE B O 1
ATOM 3492 N N . ASP B 1 133 ? 61.291 19.881 23.014 1.00 18.97 116 ASP B N 1
ATOM 3493 C CA . ASP B 1 133 ? 60.483 18.672 23.244 1.00 20.86 116 ASP B CA 1
ATOM 3494 C C . ASP B 1 133 ? 59.077 18.968 23.751 1.00 20.50 116 ASP B C 1
ATOM 3495 O O . ASP B 1 133 ? 58.166 18.166 23.548 1.00 18.93 116 ASP B O 1
ATOM 3500 N N . CYS B 1 134 ? 58.922 20.112 24.424 1.00 19.61 117 CYS B N 1
ATOM 3501 C CA . CYS B 1 134 ? 57.644 20.553 24.974 1.00 20.03 117 CYS B CA 1
ATOM 3502 C C . CYS B 1 134 ? 56.745 21.186 23.931 1.00 19.22 117 CYS B C 1
ATOM 3503 O O . CYS B 1 134 ? 55.637 21.579 24.238 1.00 18.00 117 CYS B O 1
ATOM 3506 N N . ASN B 1 135 ? 57.232 21.286 22.696 1.00 17.27 118 ASN B N 1
ATOM 3507 C CA . ASN B 1 135 ? 56.492 21.891 21.613 1.00 17.05 118 ASN B CA 1
ATOM 3508 C C . ASN B 1 135 ? 56.216 23.383 21.863 1.00 16.37 118 ASN B C 1
ATOM 3509 O O . ASN B 1 135 ? 55.191 23.939 21.435 1.00 16.89 118 ASN B O 1
ATOM 3514 N N . TRP B 1 136 ? 57.150 24.011 22.563 1.00 15.64 119 TRP B N 1
ATOM 3515 C CA . TRP B 1 136 ? 57.146 25.452 22.750 1.00 15.67 119 TRP B CA 1
ATOM 3516 C C . TRP B 1 136 ? 57.871 26.092 21.561 1.00 15.62 119 TRP B C 1
ATOM 3517 O O . TRP B 1 136 ? 58.621 25.424 20.847 1.00 15.55 119 TRP B O 1
ATOM 3528 N N . ALA B 1 137 ? 57.634 27.388 21.360 1.00 15.50 120 ALA B N 1
ATOM 3529 C CA . ALA B 1 137 ? 58.266 28.145 20.290 1.00 14.66 120 ALA B CA 1
ATOM 3530 C C . ALA B 1 137 ? 59.785 28.143 20.497 1.00 15.53 120 ALA B C 1
ATOM 3531 O O . ALA B 1 137 ? 60.257 28.149 21.630 1.00 16.99 120 ALA B O 1
ATOM 3533 N N . VAL B 1 138 ? 60.517 27.993 19.399 1.00 15.78 121 VAL B N 1
ATOM 3534 C CA . VAL B 1 138 ? 61.975 28.008 19.399 1.00 15.70 121 VAL B CA 1
ATOM 3535 C C . VAL B 1 138 ? 62.388 28.936 18.269 1.00 15.73 121 VAL B C 1
ATOM 3536 O O . VAL B 1 138 ? 61.546 29.671 17.748 1.00 15.44 121 VAL B O 1
ATOM 3540 N N . GLY B 1 139 ? 63.669 28.965 17.918 1.00 15.36 122 GLY B N 1
ATOM 3541 C CA . GLY B 1 139 ? 64.092 29.878 16.859 1.00 14.97 122 GLY B CA 1
ATOM 3542 C C . GLY B 1 139 ? 65.509 29.727 16.370 1.00 15.81 122 GLY B C 1
ATOM 3543 O O . GLY B 1 139 ? 66.265 28.851 16.831 1.00 16.46 122 GLY B O 1
ATOM 3544 N N . SER B 1 140 ? 65.847 30.576 15.402 1.00 15.93 123 SER B N 1
ATOM 3545 C CA . SER B 1 140 ? 67.171 30.635 14.805 1.00 15.71 123 SER B CA 1
ATOM 3546 C C . SER B 1 140 ? 67.690 32.059 14.920 1.00 14.97 123 SER B C 1
ATOM 3547 O O . SER B 1 140 ? 66.897 33.002 14.946 1.00 15.50 123 SER B O 1
ATOM 3550 N N . ILE B 1 141 ? 69.010 32.203 14.920 1.00 15.59 124 ILE B N 1
ATOM 3551 C CA . ILE B 1 141 ? 69.668 33.517 14.971 1.00 15.26 124 ILE B CA 1
ATOM 3552 C C . ILE B 1 141 ? 70.814 33.542 13.949 1.00 15.14 124 ILE B C 1
ATOM 3553 O O . ILE B 1 141 ? 71.615 32.617 13.894 1.00 15.41 124 ILE B O 1
ATOM 3558 N N . VAL B 1 142 ? 70.890 34.606 13.158 1.00 14.80 125 VAL B N 1
ATOM 3559 C CA . VAL B 1 142 ? 71.945 34.751 12.160 1.00 15.33 125 VAL B CA 1
ATOM 3560 C C . VAL B 1 142 ? 72.574 36.156 12.220 1.00 15.39 125 VAL B C 1
ATOM 3561 O O . VAL B 1 142 ? 71.868 37.168 12.202 1.00 15.34 125 VAL B O 1
ATOM 3565 N N . SER B 1 143 ? 73.894 36.185 12.322 1.00 16.95 126 SER B N 1
ATOM 3566 C CA . SER B 1 143 ? 74.683 37.414 12.346 1.00 16.95 126 SER B CA 1
ATOM 3567 C C . SER B 1 143 ? 75.377 37.468 10.980 1.00 16.98 126 SER B C 1
ATOM 3568 O O . SER B 1 143 ? 75.964 36.483 10.545 1.00 17.61 126 SER B O 1
ATOM 3571 N N . ILE B 1 144 ? 75.310 38.613 10.310 1.00 15.87 127 ILE B N 1
ATOM 3572 C CA . ILE B 1 144 ? 75.856 38.755 8.952 1.00 15.33 127 ILE B CA 1
ATOM 3573 C C . ILE B 1 144 ? 76.918 39.868 8.881 1.00 15.96 127 ILE B C 1
ATOM 3574 O O . ILE B 1 144 ? 76.636 41.018 9.193 1.00 15.75 127 ILE B O 1
ATOM 3579 N N . TRP B 1 145 ? 78.125 39.482 8.473 1.00 16.04 128 TRP B N 1
ATOM 3580 C CA . TRP B 1 145 ? 79.257 40.368 8.312 1.00 17.72 128 TRP B CA 1
ATOM 3581 C C . TRP B 1 145 ? 79.578 40.430 6.820 1.00 17.41 128 TRP B C 1
ATOM 3582 O O . TRP B 1 145 ? 79.297 39.475 6.069 1.00 18.15 128 TRP B O 1
ATOM 3593 N N . ARG B 1 146 ? 80.202 41.515 6.386 1.00 19.03 129 ARG B N 1
ATOM 3594 C CA . ARG B 1 146 ? 80.525 41.666 4.963 1.00 18.65 129 ARG B CA 1
ATOM 3595 C C . ARG B 1 146 ? 81.952 42.180 4.773 1.00 19.89 129 ARG B C 1
ATOM 3596 O O . ARG B 1 146 ? 82.308 43.258 5.243 1.00 19.08 129 ARG B O 1
ATOM 3604 N N . ILE B 1 147 ? 82.768 41.391 4.070 1.00 20.38 130 ILE B N 1
ATOM 3605 C CA . ILE B 1 147 ? 84.172 41.745 3.838 1.00 22.12 130 ILE B CA 1
ATOM 3606 C C . ILE B 1 147 ? 84.243 43.096 3.124 1.00 23.38 130 ILE B C 1
ATOM 3607 O O . ILE B 1 147 ? 83.502 43.346 2.171 1.00 23.84 130 ILE B O 1
ATOM 3612 N N . GLY B 1 148 ? 85.101 43.980 3.611 1.00 23.58 131 GLY B N 1
ATOM 3613 C CA . GLY B 1 148 ? 85.247 45.298 3.018 1.00 25.47 131 GLY B CA 1
ATOM 3614 C C . GLY B 1 148 ? 84.249 46.306 3.552 1.00 25.00 131 GLY B C 1
ATOM 3615 O O . GLY B 1 148 ? 84.235 47.449 3.108 1.00 25.96 131 GLY B O 1
ATOM 3616 N N . HIS B 1 149 ? 83.433 45.895 4.524 1.00 24.05 132 HIS B N 1
ATOM 3617 C CA . HIS B 1 149 ? 82.445 46.785 5.138 1.00 22.81 132 HIS B CA 1
ATOM 3618 C C . HIS B 1 149 ? 82.684 46.874 6.646 1.00 22.26 132 HIS B C 1
ATOM 3619 O O . HIS B 1 149 ? 82.973 45.866 7.308 1.00 20.90 132 HIS B O 1
ATOM 3626 N N . HIS B 1 150 ? 82.551 48.089 7.177 1.00 23.34 133 HIS B N 1
ATOM 3627 C CA . HIS B 1 150 ? 82.787 48.383 8.597 1.00 23.94 133 HIS B CA 1
ATOM 3628 C C . HIS B 1 150 ? 84.160 47.906 9.087 1.00 25.43 133 HIS B C 1
ATOM 3629 O O . HIS B 1 150 ? 84.286 47.428 10.214 1.00 25.39 133 HIS B O 1
ATOM 3636 N N . GLY B 1 151 ? 85.174 48.001 8.232 1.00 27.03 134 GLY B N 1
ATOM 3637 C CA . GLY B 1 151 ? 86.532 47.610 8.612 1.00 28.62 134 GLY B CA 1
ATOM 3638 C C . GLY B 1 151 ? 86.772 46.111 8.717 1.00 29.31 134 GLY B C 1
ATOM 3639 O O . GLY B 1 151 ? 87.787 45.689 9.272 1.00 31.10 134 GLY B O 1
ATOM 3640 N N . VAL B 1 152 ? 85.860 45.299 8.182 1.00 28.07 135 VAL B N 1
ATOM 3641 C CA . VAL B 1 152 ? 86.011 43.852 8.243 1.00 28.36 135 VAL B CA 1
ATOM 3642 C C . VAL B 1 152 ? 86.740 43.354 6.992 1.00 29.52 135 VAL B C 1
ATOM 3643 O O . VAL B 1 152 ? 86.203 43.400 5.884 1.00 29.39 135 VAL B O 1
ATOM 3647 N N A GLN B 1 153 ? 87.970 42.907 7.182 0.60 30.84 136 GLN B N 1
ATOM 3648 N N B GLN B 1 153 ? 87.980 42.918 7.160 0.40 30.72 136 GLN B N 1
ATOM 3649 C CA A GLN B 1 153 ? 88.779 42.381 6.090 0.60 32.17 136 GLN B CA 1
ATOM 3650 C CA B GLN B 1 153 ? 88.741 42.380 6.037 0.40 31.85 136 GLN B CA 1
ATOM 3651 C C A GLN B 1 153 ? 89.012 40.895 6.339 0.60 32.10 136 GLN B C 1
ATOM 3652 C C B GLN B 1 153 ? 89.027 40.913 6.325 0.40 31.98 136 GLN B C 1
ATOM 3653 O O A GLN B 1 153 ? 89.047 40.458 7.489 0.60 31.61 136 GLN B O 1
ATOM 3654 O O B GLN B 1 153 ? 89.107 40.510 7.486 0.40 31.59 136 GLN B O 1
ATOM 3665 N N . TRP B 1 154 ? 89.157 40.116 5.271 1.00 32.26 137 TRP B N 1
ATOM 3666 C CA . TRP B 1 154 ? 89.396 38.696 5.422 1.00 32.99 137 TRP B CA 1
ATOM 3667 C C . TRP B 1 154 ? 90.783 38.453 6.000 1.00 34.04 137 TRP B C 1
ATOM 3668 O O . TRP B 1 154 ? 91.772 38.921 5.449 1.00 33.80 137 TRP B O 1
ATOM 3679 N N . GLN B 1 155 ? 90.825 37.756 7.134 1.00 34.92 138 GLN B N 1
ATOM 3680 C CA . GLN B 1 155 ? 92.077 37.406 7.807 1.00 36.81 138 GLN B CA 1
ATOM 3681 C C . GLN B 1 155 ? 92.007 35.948 8.248 1.00 36.20 138 GLN B C 1
ATOM 3682 O O . GLN B 1 155 ? 92.480 35.594 9.334 1.00 36.58 138 GLN B O 1
ATOM 3688 N N . GLY B 1 156 ? 91.367 35.114 7.435 1.00 34.17 139 GLY B N 1
ATOM 3689 C CA . GLY B 1 156 ? 91.251 33.700 7.739 1.00 34.08 139 GLY B CA 1
ATOM 3690 C C . GLY B 1 156 ? 90.458 33.416 9.000 1.00 32.23 139 GLY B C 1
ATOM 3691 O O . GLY B 1 156 ? 89.462 34.082 9.290 1.00 30.64 139 GLY B O 1
ATOM 3692 N N . ALA B 1 157 ? 90.947 32.466 9.784 1.00 30.87 140 ALA B N 1
ATOM 3693 C CA . ALA B 1 157 ? 90.259 32.036 10.996 1.00 30.76 140 ALA B CA 1
ATOM 3694 C C . ALA B 1 157 ? 89.953 33.133 12.023 1.00 29.20 140 ALA B C 1
ATOM 3695 O O . ALA B 1 157 ? 88.932 33.078 12.693 1.00 29.49 140 ALA B O 1
ATOM 3697 N N A ASP B 1 158 ? 90.836 34.122 12.134 0.50 29.46 141 ASP B N 1
ATOM 3698 N N B ASP B 1 158 ? 90.834 34.123 12.122 0.50 29.28 141 ASP B N 1
ATOM 3699 C CA A ASP B 1 158 ? 90.672 35.184 13.129 0.50 28.94 141 ASP B CA 1
ATOM 3700 C CA B ASP B 1 158 ? 90.700 35.193 13.112 0.50 28.66 141 ASP B CA 1
ATOM 3701 C C A ASP B 1 158 ? 90.024 36.462 12.579 0.50 27.53 141 ASP B C 1
ATOM 3702 C C B ASP B 1 158 ? 89.967 36.443 12.616 0.50 27.28 141 ASP B C 1
ATOM 3703 O O A ASP B 1 158 ? 90.177 37.538 13.162 0.50 27.04 141 ASP B O 1
ATOM 3704 O O B ASP B 1 158 ? 89.979 37.472 13.293 0.50 26.46 141 ASP B O 1
ATOM 3713 N N . THR B 1 159 ? 89.288 36.340 11.474 1.00 25.72 142 THR B N 1
ATOM 3714 C CA . THR B 1 159 ? 88.600 37.494 10.858 1.00 24.85 142 THR B CA 1
ATOM 3715 C C . THR B 1 159 ? 87.686 38.313 11.783 1.00 24.10 142 THR B C 1
ATOM 3716 O O . THR B 1 159 ? 87.673 39.552 11.696 1.00 24.19 142 THR B O 1
ATOM 3720 N N . LEU B 1 160 ? 86.967 37.645 12.685 1.00 21.47 143 LEU B N 1
ATOM 3721 C CA . LEU B 1 160 ? 86.021 38.341 13.571 1.00 22.31 143 LEU B CA 1
ATOM 3722 C C . LEU B 1 160 ? 86.578 38.696 14.945 1.00 22.94 143 LEU B C 1
ATOM 3723 O O . LEU B 1 160 ? 85.909 39.376 15.738 1.00 21.75 143 LEU B O 1
ATOM 3728 N N . ILE B 1 161 ? 87.789 38.243 15.247 1.00 23.73 144 ILE B N 1
ATOM 3729 C CA . ILE B 1 161 ? 88.375 38.543 16.549 1.00 23.98 144 ILE B CA 1
ATOM 3730 C C . ILE B 1 161 ? 88.572 40.049 16.670 1.00 23.95 144 ILE B C 1
ATOM 3731 O O . ILE B 1 161 ? 89.065 40.703 15.747 1.00 24.10 144 ILE B O 1
ATOM 3736 N N . GLN B 1 162 ? 88.127 40.575 17.804 1.00 25.54 145 GLN B N 1
ATOM 3737 C CA . GLN B 1 162 ? 88.144 42.006 18.149 1.00 26.70 145 GLN B CA 1
ATOM 3738 C C . GLN B 1 162 ? 87.095 42.867 17.410 1.00 25.46 145 GLN B C 1
ATOM 3739 O O . GLN B 1 162 ? 87.064 44.082 17.574 1.00 24.97 145 GLN B O 1
ATOM 3745 N N . LYS B 1 163 ? 86.221 42.245 16.619 1.00 24.28 146 LYS B N 1
ATOM 3746 C CA . LYS B 1 163 ? 85.144 42.987 15.988 1.00 23.14 146 LYS B CA 1
ATOM 3747 C C . LYS B 1 163 ? 84.012 43.152 17.004 1.00 22.87 146 LYS B C 1
ATOM 3748 O O . LYS B 1 163 ? 83.893 42.365 17.964 1.00 21.92 146 LYS B O 1
ATOM 3754 N N . THR B 1 164 ? 83.189 44.176 16.799 1.00 21.26 147 THR B N 1
ATOM 3755 C CA . THR B 1 164 ? 82.037 44.424 17.655 1.00 20.66 147 THR B CA 1
ATOM 3756 C C . THR B 1 164 ? 80.775 44.257 16.826 1.00 19.99 147 THR B C 1
ATOM 3757 O O . THR B 1 164 ? 80.821 44.248 15.586 1.00 19.27 147 THR B O 1
ATOM 3761 N N . GLY B 1 165 ? 79.643 44.146 17.512 1.00 18.15 148 GLY B N 1
ATOM 3762 C CA . GLY B 1 165 ? 78.350 43.994 16.847 1.00 18.50 148 GLY B CA 1
ATOM 3763 C C . GLY B 1 165 ? 78.027 45.141 15.904 1.00 17.71 148 GLY B C 1
ATOM 3764 O O . GLY B 1 165 ? 77.290 44.972 14.920 1.00 16.64 148 GLY B O 1
ATOM 3765 N N . ARG B 1 166 ? 78.574 46.318 16.188 1.00 17.75 149 ARG B N 1
ATOM 3766 C CA . ARG B 1 166 ? 78.340 47.481 15.330 1.00 18.05 149 ARG B CA 1
ATOM 3767 C C . ARG B 1 166 ? 78.997 47.345 13.958 1.00 18.64 149 ARG B C 1
ATOM 3768 O O . ARG B 1 166 ? 78.808 48.204 13.085 1.00 18.89 149 ARG B O 1
ATOM 3776 N N . GLN B 1 167 ? 79.823 46.308 13.788 1.00 18.53 150 GLN B N 1
ATOM 3777 C CA . GLN B 1 167 ? 80.488 46.031 12.506 1.00 18.83 150 GLN B CA 1
ATOM 3778 C C . GLN B 1 167 ? 79.729 45.024 11.642 1.00 18.32 150 GLN B C 1
ATOM 3779 O O . GLN B 1 167 ? 80.159 44.722 10.522 1.00 18.20 150 GLN B O 1
ATOM 3785 N N . GLN B 1 168 ? 78.628 44.480 12.156 1.00 17.47 151 GLN B N 1
ATOM 3786 C CA . GLN B 1 168 ? 77.775 43.600 11.329 1.00 16.58 151 GLN B CA 1
ATOM 3787 C C . GLN B 1 168 ? 77.100 44.457 10.277 1.00 17.54 151 GLN B C 1
ATOM 3788 O O . GLN B 1 168 ? 76.837 45.649 10.521 1.00 17.29 151 GLN B O 1
ATOM 3794 N N . VAL B 1 169 ? 76.793 43.872 9.120 1.00 16.55 152 VAL B N 1
ATOM 3795 C CA . VAL B 1 169 ? 75.990 44.588 8.127 1.00 16.23 152 VAL B CA 1
ATOM 3796 C C . VAL B 1 169 ? 74.492 44.284 8.294 1.00 14.86 152 VAL B C 1
ATOM 3797 O O . VAL B 1 169 ? 73.652 45.052 7.836 1.00 16.71 152 VAL B O 1
ATOM 3801 N N . ALA B 1 170 ? 74.152 43.191 8.974 1.00 14.93 153 ALA B N 1
ATOM 3802 C CA . ALA B 1 170 ? 72.763 42.840 9.211 1.00 15.20 153 ALA B CA 1
ATOM 3803 C C . ALA B 1 170 ? 72.651 41.719 10.212 1.00 15.57 153 ALA B C 1
ATOM 3804 O O . ALA B 1 170 ? 73.623 41.019 10.475 1.00 14.82 153 ALA B O 1
ATOM 3806 N N . SER B 1 171 ? 71.458 41.555 10.769 1.00 14.62 154 SER B N 1
ATOM 3807 C CA . SER B 1 171 ? 71.184 40.405 11.610 1.00 15.96 154 SER B CA 1
ATOM 3808 C C . SER B 1 171 ? 69.708 40.061 11.561 1.00 15.38 154 SER B C 1
ATOM 3809 O O . SER B 1 171 ? 68.863 40.871 11.163 1.00 15.54 154 SER B O 1
ATOM 3812 N N . LEU B 1 172 ? 69.384 38.847 11.989 1.00 15.99 155 LEU B N 1
ATOM 3813 C CA . LEU B 1 172 ? 68.003 38.438 12.017 1.00 14.47 155 LEU B CA 1
ATOM 3814 C C . LEU B 1 172 ? 67.756 37.334 13.000 1.00 14.83 155 LEU B C 1
ATOM 3815 O O . LEU B 1 172 ? 68.668 36.580 13.348 1.00 14.01 155 LEU B O 1
ATOM 3820 N N . ILE B 1 173 ? 66.520 37.294 13.484 1.00 15.27 156 ILE B N 1
ATOM 3821 C CA . ILE B 1 173 ? 66.035 36.207 14.322 1.00 15.43 156 ILE B CA 1
ATOM 3822 C C . ILE B 1 173 ? 64.756 35.689 13.683 1.00 15.52 156 ILE B C 1
ATOM 3823 O O . ILE B 1 173 ? 64.008 36.447 13.038 1.00 15.47 156 ILE B O 1
ATOM 3828 N N . VAL B 1 174 ? 64.517 34.390 13.827 1.00 16.26 157 VAL B N 1
ATOM 3829 C CA . VAL B 1 174 ? 63.320 33.754 13.279 1.00 15.71 157 VAL B CA 1
ATOM 3830 C C . VAL B 1 174 ? 62.729 32.906 14.396 1.00 15.48 157 VAL B C 1
ATOM 3831 O O . VAL B 1 174 ? 63.450 32.203 15.092 1.00 17.02 157 VAL B O 1
ATOM 3835 N N . VAL B 1 175 ? 61.432 33.050 14.611 1.00 16.49 158 VAL B N 1
ATOM 3836 C CA . VAL B 1 175 ? 60.715 32.307 15.644 1.00 14.29 158 VAL B CA 1
ATOM 3837 C C . VAL B 1 175 ? 59.836 31.254 14.964 1.00 14.34 158 VAL B C 1
ATOM 3838 O O . VAL B 1 175 ? 59.042 31.580 14.080 1.00 14.50 158 VAL B O 1
ATOM 3842 N N . TYR B 1 176 ? 59.975 30.020 15.420 1.00 14.43 159 TYR B N 1
ATOM 3843 C CA . TYR B 1 176 ? 59.166 28.891 14.956 1.00 14.31 159 TYR B CA 1
ATOM 3844 C C . TYR B 1 176 ? 58.153 28.600 16.049 1.00 16.66 159 TYR B C 1
ATOM 3845 O O . TYR B 1 176 ? 58.525 28.105 17.099 1.00 16.65 159 TYR B O 1
ATOM 3854 N N . GLY B 1 177 ? 56.903 28.996 15.818 1.00 17.04 160 GLY B N 1
ATOM 3855 C CA . GLY B 1 177 ? 55.792 28.714 16.728 1.00 17.87 160 GLY B CA 1
ATOM 3856 C C . GLY B 1 177 ? 54.669 28.162 15.864 1.00 19.15 160 GLY B C 1
ATOM 3857 O O . GLY B 1 177 ? 54.940 27.469 14.871 1.00 17.84 160 GLY B O 1
ATOM 3858 N N . PRO B 1 178 ? 53.405 28.457 16.217 1.00 19.10 161 PRO B N 1
ATOM 3859 C CA . PRO B 1 178 ? 52.315 28.000 15.351 1.00 21.52 161 PRO B CA 1
ATOM 3860 C C . PRO B 1 178 ? 52.484 28.535 13.925 1.00 22.73 161 PRO B C 1
ATOM 3861 O O . PRO B 1 178 ? 52.020 27.902 12.973 1.00 24.39 161 PRO B O 1
ATOM 3865 N N . ARG B 1 179 ? 53.129 29.704 13.790 1.00 22.77 162 ARG B N 1
ATOM 3866 C CA . ARG B 1 179 ? 53.518 30.259 12.502 1.00 24.33 162 ARG B CA 1
ATOM 3867 C C . ARG B 1 179 ? 55.021 30.487 12.529 1.00 21.81 162 ARG B C 1
ATOM 3868 O O . ARG B 1 179 ? 55.709 30.108 13.476 1.00 19.59 162 ARG B O 1
ATOM 3876 N N . THR B 1 180 ? 55.537 31.132 11.486 1.00 21.15 163 THR B N 1
ATOM 3877 C CA . THR B 1 180 ? 56.951 31.468 11.421 1.00 19.41 163 THR B CA 1
ATOM 3878 C C . THR B 1 180 ? 57.053 32.986 11.275 1.00 18.22 163 THR B C 1
ATOM 3879 O O . THR B 1 180 ? 56.429 33.586 10.396 1.00 18.92 163 THR B O 1
ATOM 3883 N N . THR B 1 181 ? 57.779 33.609 12.196 1.00 17.18 164 THR B N 1
ATOM 3884 C CA . THR B 1 181 ? 57.922 35.056 12.192 1.00 16.30 164 THR B CA 1
ATOM 3885 C C . THR B 1 181 ? 59.372 35.410 12.440 1.00 15.91 164 THR B C 1
ATOM 3886 O O . THR B 1 181 ? 60.203 34.530 12.603 1.00 16.90 164 THR B O 1
ATOM 3890 N N . GLY B 1 182 ? 59.687 36.700 12.480 1.00 14.47 165 GLY B N 1
ATOM 3891 C CA . GLY B 1 182 ? 61.047 37.099 12.784 1.00 16.49 165 GLY B CA 1
ATOM 3892 C C . GLY B 1 182 ? 61.254 38.590 12.782 1.00 15.11 165 GLY B C 1
ATOM 3893 O O . GLY B 1 182 ? 60.303 39.357 12.673 1.00 16.01 165 GLY B O 1
ATOM 3894 N N . VAL B 1 183 ? 62.518 38.986 12.905 1.00 15.42 166 VAL B N 1
ATOM 3895 C CA . VAL B 1 183 ? 62.892 40.371 12.827 1.00 15.60 166 VAL B CA 1
ATOM 3896 C C . VAL B 1 183 ? 64.220 40.427 12.111 1.00 14.64 166 VAL B C 1
ATOM 3897 O O . VAL B 1 183 ? 65.086 39.609 12.358 1.00 14.26 166 VAL B O 1
ATOM 3901 N N . VAL B 1 184 ? 64.392 41.415 11.249 1.00 15.50 167 VAL B N 1
ATOM 3902 C CA . VAL B 1 184 ? 65.674 41.630 10.559 1.00 15.02 167 VAL B CA 1
ATOM 3903 C C . VAL B 1 184 ? 66.009 43.120 10.614 1.00 14.64 167 VAL B C 1
ATOM 3904 O O . VAL B 1 184 ? 65.106 43.970 10.663 1.00 15.41 167 VAL B O 1
ATOM 3908 N N . ALA B 1 185 ? 67.300 43.431 10.691 1.00 15.31 168 ALA B N 1
ATOM 3909 C CA . ALA B 1 185 ? 67.765 44.808 10.622 1.00 16.17 168 ALA B CA 1
ATOM 3910 C C . ALA B 1 185 ? 69.051 44.862 9.823 1.00 15.80 168 ALA B C 1
ATOM 3911 O O . ALA B 1 185 ? 69.872 43.944 9.885 1.00 17.14 168 ALA B O 1
ATOM 3913 N N A VAL B 1 186 ? 69.214 45.965 9.110 0.60 16.04 169 VAL B N 1
ATOM 3914 N N B VAL B 1 186 ? 69.233 45.917 9.044 0.40 15.81 169 VAL B N 1
ATOM 3915 C CA A VAL B 1 186 ? 70.372 46.239 8.284 0.60 17.00 169 VAL B CA 1
ATOM 3916 C CA B VAL B 1 186 ? 70.499 46.094 8.353 0.40 16.26 169 VAL B CA 1
ATOM 3917 C C A VAL B 1 186 ? 71.191 47.354 8.948 0.60 17.65 169 VAL B C 1
ATOM 3918 C C B VAL B 1 186 ? 71.214 47.244 9.038 0.40 17.02 169 VAL B C 1
ATOM 3919 O O A VAL B 1 186 ? 70.613 48.287 9.543 0.60 18.52 169 VAL B O 1
ATOM 3920 O O B VAL B 1 186 ? 70.603 48.061 9.746 0.40 17.44 169 VAL B O 1
ATOM 3927 N N . ASN B 1 187 ? 72.523 47.271 8.864 1.00 17.69 170 ASN B N 1
ATOM 3928 C CA . ASN B 1 187 ? 73.395 48.291 9.472 1.00 17.93 170 ASN B CA 1
ATOM 3929 C C . ASN B 1 187 ? 74.424 48.678 8.427 1.00 18.72 170 ASN B C 1
ATOM 3930 O O . ASN B 1 187 ? 75.526 48.100 8.357 1.00 20.68 170 ASN B O 1
ATOM 3935 N N . VAL B 1 188 ? 74.043 49.605 7.565 1.00 18.87 171 VAL B N 1
ATOM 3936 C CA . VAL B 1 188 ? 74.917 50.010 6.472 1.00 22.59 171 VAL B CA 1
ATOM 3937 C C . VAL B 1 188 ? 75.465 51.440 6.618 1.00 23.46 171 VAL B C 1
ATOM 3938 O O . VAL B 1 188 ? 76.229 51.893 5.775 1.00 25.74 171 VAL B O 1
ATOM 3942 N N . ASP B 1 189 ? 75.118 52.145 7.685 1.00 24.31 172 ASP B N 1
ATOM 3943 C CA . ASP B 1 189 ? 75.688 53.501 7.893 1.00 25.36 172 ASP B CA 1
ATOM 3944 C C . ASP B 1 189 ? 77.208 53.377 8.063 1.00 25.47 172 ASP B C 1
ATOM 3945 O O . ASP B 1 189 ? 77.681 52.559 8.854 1.00 24.51 172 ASP B O 1
ATOM 3950 N N . ALA B 1 190 ? 77.978 54.215 7.359 1.00 28.04 173 ALA B N 1
ATOM 3951 C CA . ALA B 1 190 ? 79.446 54.175 7.441 1.00 28.41 173 ALA B CA 1
ATOM 3952 C C . ALA B 1 190 ? 79.995 54.392 8.861 1.00 28.42 173 ALA B C 1
ATOM 3953 O O . ALA B 1 190 ? 81.078 53.913 9.196 1.00 28.87 173 ALA B O 1
ATOM 3955 N N . GLY B 1 191 ? 79.265 55.139 9.680 1.00 29.19 174 GLY B N 1
ATOM 3956 C CA . GLY B 1 191 ? 79.689 55.425 11.051 1.00 28.51 174 GLY B CA 1
ATOM 3957 C C . GLY B 1 191 ? 79.071 54.502 12.094 1.00 28.06 174 GLY B C 1
ATOM 3958 O O . GLY B 1 191 ? 79.289 54.696 13.293 1.00 29.78 174 GLY B O 1
ATOM 3959 N N . GLY B 1 192 ? 78.319 53.498 11.643 1.00 25.04 175 GLY B N 1
ATOM 3960 C CA . GLY B 1 192 ? 77.668 52.546 12.548 1.00 25.50 175 GLY B CA 1
ATOM 3961 C C . GLY B 1 192 ? 76.485 53.105 13.337 1.00 23.85 175 GLY B C 1
ATOM 3962 O O . GLY B 1 192 ? 76.158 52.601 14.420 1.00 23.97 175 GLY B O 1
ATOM 3963 N N . ILE B 1 193 ? 75.862 54.170 12.832 1.00 23.30 176 ILE B N 1
ATOM 3964 C CA . ILE B 1 193 ? 74.692 54.745 13.500 1.00 22.78 176 ILE B CA 1
ATOM 3965 C C . ILE B 1 193 ? 73.500 53.837 13.258 1.00 23.39 176 ILE B C 1
ATOM 3966 O O . ILE B 1 193 ? 73.125 53.591 12.105 1.00 22.18 176 ILE B O 1
ATOM 3971 N N . VAL B 1 194 ? 72.896 53.365 14.346 1.00 23.52 177 VAL B N 1
ATOM 3972 C CA . VAL B 1 194 ? 71.738 52.498 14.277 1.00 22.47 177 VAL B CA 1
ATOM 3973 C C . VAL B 1 194 ? 70.527 53.308 14.705 1.00 23.35 177 VAL B C 1
ATOM 3974 O O . VAL B 1 194 ? 70.394 53.684 15.882 1.00 23.50 177 VAL B O 1
ATOM 3978 N N . LYS B 1 195 ? 69.667 53.599 13.730 1.00 21.36 178 LYS B N 1
ATOM 3979 C CA . LYS B 1 195 ? 68.503 54.447 13.921 1.00 22.15 178 LYS B CA 1
ATOM 3980 C C . LYS B 1 195 ? 67.298 53.658 14.429 1.00 20.76 178 LYS B C 1
ATOM 3981 O O . LYS B 1 195 ? 67.022 52.568 13.944 1.00 20.08 178 LYS B O 1
ATOM 3987 N N . GLU B 1 196 ? 66.589 54.224 15.400 1.00 20.33 179 GLU B N 1
ATOM 3988 C CA . GLU B 1 196 ? 65.364 53.617 15.914 1.00 19.20 179 GLU B CA 1
ATOM 3989 C C . GLU B 1 196 ? 64.337 53.556 14.777 1.00 18.97 179 GLU B C 1
ATOM 3990 O O . GLU B 1 196 ? 64.209 54.500 13.994 1.00 19.24 179 GLU B O 1
ATOM 3996 N N . GLY B 1 197 ? 63.620 52.448 14.674 1.00 17.77 180 GLY B N 1
ATOM 3997 C CA . GLY B 1 197 ? 62.581 52.321 13.651 1.00 18.33 180 GLY B CA 1
ATOM 3998 C C . GLY B 1 197 ? 63.056 51.691 12.363 1.00 19.25 180 GLY B C 1
ATOM 3999 O O . GLY B 1 197 ? 62.346 51.735 11.353 1.00 20.05 180 GLY B O 1
ATOM 4000 N N . THR B 1 198 ? 64.222 51.059 12.406 1.00 18.28 181 THR B N 1
ATOM 4001 C CA . THR B 1 198 ? 64.776 50.377 11.243 1.00 19.85 181 THR B CA 1
ATOM 4002 C C . THR B 1 198 ? 64.684 48.836 11.350 1.00 19.46 181 THR B C 1
ATOM 4003 O O . THR B 1 198 ? 65.156 48.115 10.454 1.00 20.34 181 THR B O 1
ATOM 4007 N N . ALA B 1 199 ? 64.097 48.322 12.425 1.00 17.89 182 ALA B N 1
ATOM 4008 C CA . ALA B 1 199 ? 63.916 46.876 12.552 1.00 17.72 182 ALA B CA 1
ATOM 4009 C C . ALA B 1 199 ? 62.638 46.521 11.811 1.00 17.78 182 ALA B C 1
ATOM 4010 O O . ALA B 1 199 ? 61.639 47.241 11.911 1.00 18.73 182 ALA B O 1
ATOM 4012 N N . LEU B 1 200 ? 62.671 45.425 11.060 1.00 16.09 183 LEU B N 1
ATOM 4013 C CA . LEU B 1 200 ? 61.515 44.958 10.316 1.00 15.98 183 LEU B CA 1
ATOM 4014 C C . LEU B 1 200 ? 60.975 43.673 10.917 1.00 16.81 183 LEU B C 1
ATOM 4015 O O . LEU B 1 200 ? 61.686 42.655 10.969 1.00 15.49 183 LEU B O 1
ATOM 4020 N N . ASP B 1 201 ? 59.708 43.713 11.341 1.00 18.00 184 ASP B N 1
ATOM 4021 C CA . ASP B 1 201 ? 59.010 42.546 11.902 1.00 17.90 184 ASP B CA 1
ATOM 4022 C C . ASP B 1 201 ? 58.532 41.742 10.699 1.00 19.20 184 ASP B C 1
ATOM 4023 O O . ASP B 1 201 ? 57.965 42.301 9.745 1.00 19.46 184 ASP B O 1
ATOM 4028 N N . LEU B 1 202 ? 58.754 40.442 10.761 1.00 16.95 185 LEU B N 1
ATOM 4029 C CA . LEU B 1 202 ? 58.471 39.547 9.633 1.00 17.92 185 LEU B CA 1
ATOM 4030 C C . LEU B 1 202 ? 57.471 38.455 9.960 1.00 17.77 185 LEU B C 1
ATOM 4031 O O . LEU B 1 202 ? 57.348 38.024 11.092 1.00 16.16 185 LEU B O 1
ATOM 4036 N N . GLU B 1 203 ? 56.745 38.024 8.924 1.00 19.37 186 GLU B N 1
ATOM 4037 C CA . GLU B 1 203 ? 55.816 36.918 9.024 1.00 21.51 186 GLU B CA 1
ATOM 4038 C C . GLU B 1 203 ? 55.984 36.123 7.748 1.00 20.56 186 GLU B C 1
ATOM 4039 O O . GLU B 1 203 ? 56.044 36.708 6.668 1.00 20.81 186 GLU B O 1
ATOM 4045 N N . MET B 1 204 ? 56.107 34.805 7.868 1.00 20.09 187 MET B N 1
ATOM 4046 C CA . MET B 1 204 ? 56.169 33.945 6.698 1.00 20.37 187 MET B CA 1
ATOM 4047 C C . MET B 1 204 ? 54.751 33.525 6.316 1.00 20.15 187 MET B C 1
ATOM 4048 O O . MET B 1 204 ? 53.984 33.077 7.163 1.00 20.29 187 MET B O 1
ATOM 4053 N N . LYS B 1 205 ? 54.393 33.706 5.053 1.00 21.15 188 LYS B N 1
ATOM 4054 C CA . LYS B 1 205 ? 53.115 33.234 4.552 1.00 23.40 188 LYS B CA 1
ATOM 4055 C C . LYS B 1 205 ? 53.278 31.729 4.443 1.00 24.30 188 LYS B C 1
ATOM 4056 O O . LYS B 1 205 ? 54.401 31.233 4.366 1.00 22.06 188 LYS B O 1
ATOM 4062 N N . ASP B 1 206 ? 52.179 30.985 4.411 1.00 25.58 189 ASP B N 1
ATOM 4063 C CA . ASP B 1 206 ? 52.300 29.526 4.425 1.00 26.77 189 ASP B CA 1
ATOM 4064 C C . ASP B 1 206 ? 52.873 28.967 3.121 1.00 26.96 189 ASP B C 1
ATOM 4065 O O . ASP B 1 206 ? 53.168 27.776 3.050 1.00 28.84 189 ASP B O 1
ATOM 4070 N N . ASN B 1 207 ? 53.018 29.821 2.103 1.00 25.98 190 ASN B N 1
ATOM 4071 C CA . ASN B 1 207 ? 53.683 29.445 0.853 1.00 28.14 190 ASN B CA 1
ATOM 4072 C C . ASN B 1 207 ? 55.202 29.614 0.938 1.00 28.51 190 ASN B C 1
ATOM 4073 O O . ASN B 1 207 ? 55.917 29.374 -0.056 1.00 30.13 190 ASN B O 1
ATOM 4078 N N . GLY B 1 208 ? 55.689 30.092 2.088 1.00 27.23 191 GLY B N 1
ATOM 4079 C CA . GLY B 1 208 ? 57.120 30.240 2.333 1.00 26.77 191 GLY B CA 1
ATOM 4080 C C . GLY B 1 208 ? 57.704 31.635 2.109 1.00 26.27 191 GLY B C 1
ATOM 4081 O O . GLY B 1 208 ? 58.867 31.854 2.406 1.00 26.51 191 GLY B O 1
ATOM 4082 N N . LYS B 1 209 ? 56.914 32.544 1.543 1.00 25.03 192 LYS B N 1
ATOM 4083 C CA . LYS B 1 209 ? 57.355 33.914 1.273 1.00 26.53 192 LYS B CA 1
ATOM 4084 C C . LYS B 1 209 ? 57.210 34.767 2.521 1.00 22.81 192 LYS B C 1
ATOM 4085 O O . LYS B 1 209 ? 56.201 34.687 3.220 1.00 23.05 192 LYS B O 1
ATOM 4091 N N . PHE B 1 210 ? 58.217 35.589 2.790 1.00 21.51 193 PHE B N 1
ATOM 4092 C CA . PHE B 1 210 ? 58.188 36.467 3.933 1.00 19.98 193 PHE B CA 1
ATOM 4093 C C . PHE B 1 210 ? 57.685 37.862 3.581 1.00 19.28 193 PHE B C 1
ATOM 4094 O O . PHE B 1 210 ? 58.003 38.410 2.517 1.00 21.08 193 PHE B O 1
ATOM 4102 N N . ILE B 1 211 ? 56.898 38.421 4.479 1.00 19.16 194 ILE B N 1
ATOM 4103 C CA . ILE B 1 211 ? 56.393 39.777 4.354 1.00 20.26 194 ILE B CA 1
ATOM 4104 C C . ILE B 1 211 ? 56.757 40.529 5.632 1.00 20.76 194 ILE B C 1
ATOM 4105 O O . ILE B 1 211 ? 57.129 39.913 6.634 1.00 19.07 194 ILE B O 1
ATOM 4110 N N . CYS B 1 212 ? 56.670 41.854 5.579 1.00 18.76 195 CYS B N 1
ATOM 4111 C CA . CYS B 1 212 ? 56.958 42.688 6.727 1.00 20.23 195 CYS B CA 1
ATOM 4112 C C . CYS B 1 212 ? 55.627 43.159 7.269 1.00 22.34 195 CYS B C 1
ATOM 4113 O O . CYS B 1 212 ? 54.830 43.743 6.527 1.00 22.44 195 CYS B O 1
ATOM 4116 N N A ARG B 1 213 ? 55.382 42.917 8.550 0.50 21.38 196 ARG B N 1
ATOM 4117 N N B ARG B 1 213 ? 55.329 42.879 8.533 0.50 22.50 196 ARG B N 1
ATOM 4118 C CA A ARG B 1 213 ? 54.122 43.328 9.178 0.50 23.56 196 ARG B CA 1
ATOM 4119 C CA B ARG B 1 213 ? 54.063 43.403 9.061 0.50 25.25 196 ARG B CA 1
ATOM 4120 C C A ARG B 1 213 ? 54.185 44.732 9.785 0.50 23.61 196 ARG B C 1
ATOM 4121 C C B ARG B 1 213 ? 54.220 44.578 10.031 0.50 24.59 196 ARG B C 1
ATOM 4122 O O A ARG B 1 213 ? 53.166 45.391 9.983 0.50 22.35 196 ARG B O 1
ATOM 4123 O O B ARG B 1 213 ? 53.311 44.867 10.808 0.50 23.54 196 ARG B O 1
ATOM 4138 N N . GLY B 1 214 ? 55.394 45.220 9.995 1.00 22.88 197 GLY B N 1
ATOM 4139 C CA . GLY B 1 214 ? 55.589 46.493 10.691 1.00 23.52 197 GLY B CA 1
ATOM 4140 C C . GLY B 1 214 ? 57.022 46.788 11.059 1.00 20.85 197 GLY B C 1
ATOM 4141 O O . GLY B 1 214 ? 57.914 45.969 10.852 1.00 19.01 197 GLY B O 1
ATOM 4142 N N . LYS B 1 215 ? 57.221 47.972 11.625 1.00 19.36 198 LYS B N 1
ATOM 4143 C CA . LYS B 1 215 ? 58.535 48.405 12.097 1.00 19.31 198 LYS B CA 1
ATOM 4144 C C . LYS B 1 215 ? 58.379 48.697 13.577 1.00 19.18 198 LYS B C 1
ATOM 4145 O O . LYS B 1 215 ? 57.960 49.790 13.959 1.00 17.80 198 LYS B O 1
ATOM 4151 N N . PRO B 1 216 ? 58.674 47.696 14.424 1.00 19.52 199 PRO B N 1
ATOM 4152 C CA . PRO B 1 216 ? 58.480 47.849 15.852 1.00 19.49 199 PRO B CA 1
ATOM 4153 C C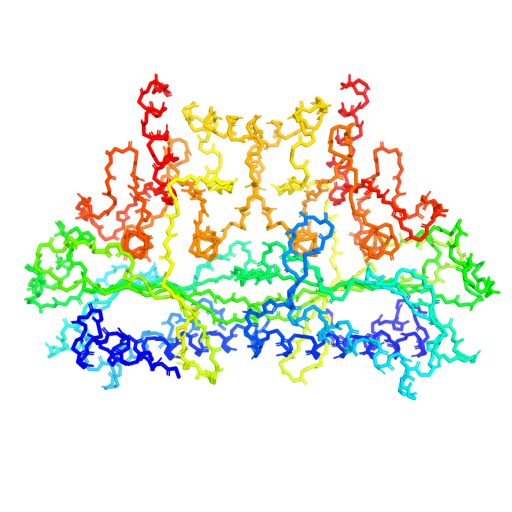 . PRO B 1 216 ? 59.380 48.860 16.497 1.00 18.60 199 PRO B C 1
ATOM 4154 O O . PRO B 1 216 ? 60.559 48.981 16.139 1.00 18.32 199 PRO B O 1
ATOM 4158 N N . ILE B 1 217 ? 58.791 49.613 17.407 1.00 17.82 200 ILE B N 1
ATOM 4159 C CA . ILE B 1 217 ? 59.546 50.561 18.223 1.00 17.07 200 ILE B CA 1
ATOM 4160 C C . ILE B 1 217 ? 59.293 50.164 19.670 1.00 16.73 200 ILE B C 1
ATOM 4161 O O . ILE B 1 217 ? 58.152 50.233 20.162 1.00 15.92 200 ILE B O 1
ATOM 4166 N N . ILE B 1 218 ? 60.365 49.746 20.348 1.00 15.32 201 ILE B N 1
ATOM 4167 C CA . ILE B 1 218 ? 60.303 49.301 21.748 1.00 14.78 201 ILE B CA 1
ATOM 4168 C C . ILE B 1 218 ? 60.215 50.541 22.646 1.00 16.18 201 ILE B C 1
ATOM 4169 O O . ILE B 1 218 ? 61.141 51.364 22.711 1.00 16.27 201 ILE B O 1
ATOM 4174 N N . LYS B 1 219 ? 59.077 50.686 23.302 1.00 16.38 202 LYS B N 1
ATOM 4175 C CA . LYS B 1 219 ? 58.827 51.831 24.168 1.00 16.88 202 LYS B CA 1
ATOM 4176 C C . LYS B 1 219 ? 59.772 51.815 25.371 1.00 18.35 202 LYS B C 1
ATOM 4177 O O . LYS B 1 219 ? 60.223 50.753 25.809 1.00 16.61 202 LYS B O 1
ATOM 4183 N N . PRO B 1 220 ? 60.099 53.008 25.895 1.00 20.41 203 PRO B N 1
ATOM 4184 C CA . PRO B 1 220 ? 61.012 53.098 27.040 1.00 20.54 203 PRO B CA 1
ATOM 4185 C C . PRO B 1 220 ? 60.467 52.456 28.326 1.00 21.52 203 PRO B C 1
ATOM 4186 O O . PRO B 1 220 ? 61.244 52.009 29.146 1.00 22.67 203 PRO B O 1
ATOM 4190 N N A GLN B 1 221 ? 59.149 52.440 28.498 0.70 22.13 204 GLN B N 1
ATOM 4191 N N B GLN B 1 221 ? 59.149 52.424 28.493 0.30 22.34 204 GLN B N 1
ATOM 4192 C CA A GLN B 1 221 ? 58.540 51.805 29.675 0.70 22.89 204 GLN B CA 1
ATOM 4193 C CA B GLN B 1 221 ? 58.548 51.821 29.683 0.30 23.02 204 GLN B CA 1
ATOM 4194 C C A GLN B 1 221 ? 58.165 50.363 29.364 0.70 21.50 204 GLN B C 1
ATOM 4195 C C B GLN B 1 221 ? 58.102 50.388 29.389 0.30 22.16 204 GLN B C 1
ATOM 4196 O O A GLN B 1 221 ? 57.721 50.057 28.280 0.70 20.17 204 GLN B O 1
ATOM 4197 O O B GLN B 1 221 ? 57.568 50.108 28.323 0.30 21.52 204 GLN B O 1
ATOM 4208 N N . ALA B 1 222 ? 58.318 49.491 30.348 1.00 22.80 205 ALA B N 1
ATOM 4209 C CA . ALA B 1 222 ? 57.988 48.087 30.180 1.00 21.77 205 ALA B CA 1
ATOM 4210 C C . ALA B 1 222 ? 56.913 47.634 31.165 1.00 22.71 205 ALA B C 1
ATOM 4211 O O . ALA B 1 222 ? 56.770 48.194 32.253 1.00 21.11 205 ALA B O 1
ATOM 4213 N N . LYS B 1 223 ? 56.164 46.620 30.751 1.00 21.52 206 LYS B N 1
ATOM 4214 C CA . LYS B 1 223 ? 55.176 45.943 31.585 1.00 23.38 206 LYS B CA 1
ATOM 4215 C C . LYS B 1 223 ? 55.569 44.467 31.777 1.00 21.57 206 LYS B C 1
ATOM 4216 O O . LYS B 1 223 ? 55.164 43.840 32.743 1.00 23.16 206 LYS B O 1
ATOM 4222 N N . ILE B 1 224 ? 56.343 43.918 30.847 1.00 21.36 207 ILE B N 1
ATOM 4223 C CA . ILE B 1 224 ? 56.757 42.502 30.891 1.00 19.78 207 ILE B CA 1
ATOM 4224 C C . ILE B 1 224 ? 58.201 42.364 31.308 1.00 18.79 207 ILE B C 1
ATOM 4225 O O . ILE B 1 224 ? 59.041 43.160 30.883 1.00 19.13 207 ILE B O 1
ATOM 4230 N N . PHE B 1 225 ? 58.494 41.357 32.133 1.00 18.07 208 PHE B N 1
ATOM 4231 C CA . PHE B 1 225 ? 59.875 41.017 32.478 1.00 16.66 208 PHE B CA 1
ATOM 4232 C C . PHE B 1 225 ? 60.116 39.527 32.180 1.00 15.91 208 PHE B C 1
ATOM 4233 O O . PHE B 1 225 ? 59.208 38.698 32.316 1.00 16.44 208 PHE B O 1
ATOM 4241 N N . SER B 1 226 ? 61.351 39.224 31.770 1.00 16.13 209 SER B N 1
ATOM 4242 C CA . SER B 1 226 ? 61.747 37.889 31.330 1.00 16.73 209 SER B CA 1
ATOM 4243 C C . SER B 1 226 ? 63.131 37.607 31.934 1.00 18.31 209 SER B C 1
ATOM 4244 O O . SER B 1 226 ? 64.168 37.936 31.342 1.00 18.26 209 SER B O 1
ATOM 4247 N N . PRO B 1 227 ? 63.144 37.006 33.136 1.00 18.64 210 PRO B N 1
ATOM 4248 C CA . PRO B 1 227 ? 64.381 36.803 33.872 1.00 19.43 210 PRO B CA 1
ATOM 4249 C C . PRO B 1 227 ? 65.054 35.465 33.630 1.00 18.77 210 PRO B C 1
ATOM 4250 O O . PRO B 1 227 ? 64.657 34.457 34.227 1.00 20.34 210 PRO B O 1
ATOM 4254 N N . ALA B 1 228 ? 66.059 35.473 32.753 1.00 18.15 211 ALA B N 1
ATOM 4255 C CA . ALA B 1 228 ? 66.844 34.299 32.410 1.00 19.40 211 ALA B CA 1
ATOM 4256 C C . ALA B 1 228 ? 67.963 34.109 33.425 1.00 20.53 211 ALA B C 1
ATOM 4257 O O . ALA B 1 228 ? 68.252 35.021 34.201 1.00 22.25 211 ALA B O 1
ATOM 4259 N N . ASN B 1 229 ? 68.590 32.929 33.423 1.00 20.82 212 ASN B N 1
ATOM 4260 C CA . ASN B 1 229 ? 69.665 32.610 34.363 1.00 21.72 212 ASN B CA 1
ATOM 4261 C C . ASN B 1 229 ? 69.248 33.031 35.780 1.00 22.87 212 ASN B C 1
ATOM 4262 O O . ASN B 1 229 ? 70.024 33.625 36.537 1.00 21.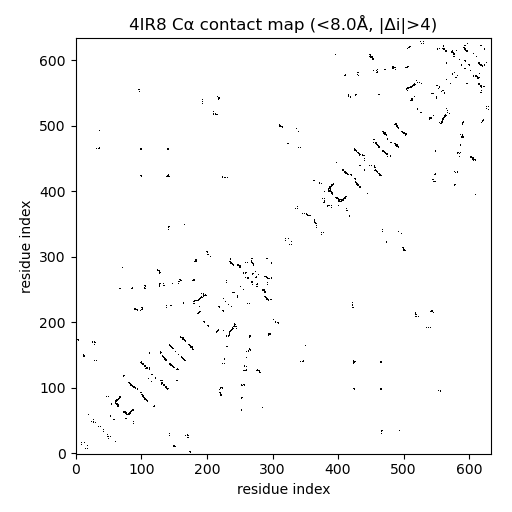51 212 ASN B O 1
ATOM 4267 N N . LEU B 1 230 ? 68.005 32.722 36.114 1.00 23.38 213 LEU B N 1
ATOM 4268 C CA . LEU B 1 230 ? 67.391 33.114 37.378 1.00 24.39 213 LEU B CA 1
ATOM 4269 C C . LEU B 1 230 ? 68.249 32.756 38.587 1.00 25.63 213 LEU B C 1
ATOM 4270 O O . LEU B 1 230 ? 68.317 33.532 39.556 1.00 24.07 213 LEU B O 1
ATOM 4275 N N . ARG B 1 231 ? 68.910 31.599 38.526 1.00 26.78 214 ARG B N 1
ATOM 4276 C CA . ARG B 1 231 ? 69.779 31.148 39.619 1.00 29.74 214 ARG B CA 1
ATOM 4277 C C . ARG B 1 231 ? 70.878 32.135 39.987 1.00 28.71 214 ARG B C 1
ATOM 4278 O O . ARG B 1 231 ? 71.372 32.102 41.115 1.00 28.05 214 ARG B O 1
ATOM 4286 N N . ALA B 1 232 ? 71.273 32.995 39.047 1.00 27.50 215 ALA B N 1
ATOM 4287 C CA . ALA B 1 232 ? 72.299 34.008 39.310 1.00 26.69 215 ALA B CA 1
ATOM 4288 C C . ALA B 1 232 ? 71.845 34.970 40.424 1.00 26.40 215 ALA B C 1
ATOM 4289 O O . ALA B 1 232 ? 72.677 35.527 41.140 1.00 27.52 215 ALA B O 1
ATOM 4291 N N . ALA B 1 233 ? 70.532 35.158 40.556 1.00 24.84 216 ALA B N 1
ATOM 4292 C CA . ALA B 1 233 ? 69.963 36.050 41.589 1.00 25.41 216 ALA B CA 1
ATOM 4293 C C . ALA B 1 233 ? 70.360 35.617 42.998 1.00 27.50 216 ALA B C 1
ATOM 4294 O O . ALA B 1 233 ? 70.481 36.455 43.917 1.00 27.79 216 ALA B O 1
ATOM 4296 N N . GLN B 1 234 ? 70.605 34.319 43.164 1.00 27.33 217 GLN B N 1
ATOM 4297 C CA . GLN B 1 234 ? 70.981 33.780 44.465 1.00 29.86 217 GLN B CA 1
ATOM 4298 C C . GLN B 1 234 ? 72.382 34.206 44.937 1.00 30.73 217 GLN B C 1
ATOM 4299 O O . GLN B 1 234 ? 72.669 34.126 46.123 1.00 31.76 217 GLN B O 1
ATOM 4305 N N . ASP B 1 235 ? 73.248 34.661 44.031 1.00 31.30 218 ASP B N 1
ATOM 4306 C CA . ASP B 1 235 ? 74.549 35.204 44.460 1.00 32.42 218 ASP B CA 1
ATOM 4307 C C . ASP B 1 235 ? 74.847 36.542 43.782 1.00 31.63 218 ASP B C 1
ATOM 4308 O O . ASP B 1 235 ? 76.000 36.956 43.700 1.00 34.01 218 ASP B O 1
ATOM 4313 N N . LEU B 1 236 ? 73.793 37.221 43.333 1.00 29.86 219 LEU B N 1
ATOM 4314 C CA . LEU B 1 236 ? 73.895 38.535 42.707 1.00 30.33 219 LEU B CA 1
ATOM 4315 C C . LEU B 1 236 ? 72.723 39.378 43.275 1.00 29.81 219 LEU B C 1
ATOM 4316 O O . LEU B 1 236 ? 71.628 39.420 42.699 1.00 28.04 219 LEU B O 1
ATOM 4321 N N . PRO B 1 237 ? 72.950 40.033 44.425 1.00 30.48 220 PRO B N 1
ATOM 4322 C CA . PRO B 1 237 ? 71.893 40.796 45.103 1.00 30.15 220 PRO B CA 1
ATOM 4323 C C . PRO B 1 237 ? 71.121 41.778 44.228 1.00 28.55 220 PRO B C 1
ATOM 4324 O O . PRO B 1 237 ? 69.899 41.874 44.363 1.00 28.21 220 PRO B O 1
ATOM 4328 N N . ALA B 1 238 ? 71.819 42.515 43.369 1.00 27.52 221 ALA B N 1
ATOM 4329 C CA . ALA B 1 238 ? 71.175 43.496 42.505 1.00 27.21 221 ALA B CA 1
ATOM 4330 C C . ALA B 1 238 ? 70.108 42.861 41.620 1.00 25.95 221 ALA B C 1
ATOM 4331 O O . ALA B 1 238 ? 69.050 43.446 41.404 1.00 26.61 221 ALA B O 1
ATOM 4333 N N . TYR B 1 239 ? 70.411 41.687 41.068 1.00 24.83 222 TYR B N 1
ATOM 4334 C CA . TYR B 1 239 ? 69.462 40.964 40.214 1.00 22.72 222 TYR B CA 1
ATOM 4335 C C . TYR B 1 239 ? 68.288 40.458 41.045 1.00 22.24 222 TYR B C 1
ATOM 4336 O O . TYR B 1 239 ? 67.118 40.620 40.660 1.00 21.14 222 TYR B O 1
ATOM 4345 N N . LYS B 1 240 ? 68.587 39.907 42.222 1.00 25.29 223 LYS B N 1
ATOM 4346 C CA . LYS B 1 240 ? 67.532 39.477 43.123 1.00 23.91 223 LYS B CA 1
ATOM 4347 C C . LYS B 1 240 ? 66.587 40.643 43.446 1.00 23.52 223 LYS B C 1
ATOM 4348 O O . LYS B 1 240 ? 65.371 40.494 43.386 1.00 22.37 223 LYS B O 1
ATOM 4354 N N A GLN B 1 241 ? 67.150 41.817 43.738 0.50 24.29 224 GLN B N 1
ATOM 4355 N N B GLN B 1 241 ? 67.141 41.793 43.811 0.50 24.33 224 GLN B N 1
ATOM 4356 C CA A GLN B 1 241 ? 66.330 42.997 44.066 0.50 23.93 224 GLN B CA 1
ATOM 4357 C CA B GLN B 1 241 ? 66.295 42.924 44.197 0.50 23.92 224 GLN B CA 1
ATOM 4358 C C A GLN B 1 241 ? 65.509 43.517 42.871 0.50 22.49 224 GLN B C 1
ATOM 4359 C C B GLN B 1 241 ? 65.527 43.508 43.002 0.50 22.70 224 GLN B C 1
ATOM 4360 O O A GLN B 1 241 ? 64.356 43.920 43.053 0.50 21.28 224 GLN B O 1
ATOM 4361 O O B GLN B 1 241 ? 64.406 43.996 43.162 0.50 21.43 224 GLN B O 1
ATOM 4372 N N A LEU B 1 242 ? 66.083 43.510 41.666 0.50 21.68 225 LEU B N 1
ATOM 4373 N N B LEU B 1 242 ? 66.106 43.399 41.809 0.50 22.24 225 LEU B N 1
ATOM 4374 C CA A LEU B 1 242 ? 65.332 43.927 40.474 0.50 21.05 225 LEU B CA 1
ATOM 4375 C CA B LEU B 1 242 ? 65.462 43.863 40.578 0.50 21.73 225 LEU B CA 1
ATOM 4376 C C A LEU B 1 242 ? 64.157 42.975 40.264 0.50 20.83 225 LEU B C 1
ATOM 4377 C C B LEU B 1 242 ? 64.222 42.986 40.291 0.50 21.28 225 LEU B C 1
ATOM 4378 O O A LEU B 1 242 ? 63.038 43.415 39.988 0.50 19.84 225 LEU B O 1
ATOM 4379 O O B LEU B 1 242 ? 63.138 43.490 39.987 0.50 20.43 225 LEU B O 1
ATOM 4388 N N . ILE B 1 243 ? 64.406 41.672 40.398 1.00 21.15 226 ILE B N 1
ATOM 4389 C CA . ILE B 1 243 ? 63.324 40.686 40.243 1.00 20.21 226 ILE B CA 1
ATOM 4390 C C . ILE B 1 243 ? 62.226 40.918 41.296 1.00 20.92 226 ILE B C 1
ATOM 4391 O O . ILE B 1 243 ? 61.032 40.908 40.978 1.00 20.18 226 ILE B O 1
ATOM 4396 N N . GLU B 1 244 ? 62.630 41.152 42.540 1.00 22.44 227 GLU B N 1
ATOM 4397 C CA . GLU B 1 244 ? 61.659 41.449 43.595 1.00 22.71 227 GLU B CA 1
ATOM 4398 C C . GLU B 1 244 ? 60.871 42.712 43.269 1.00 22.10 227 GLU B C 1
ATOM 4399 O O . GLU B 1 244 ? 59.649 42.770 43.487 1.00 22.62 227 GLU B O 1
ATOM 4405 N N . PHE B 1 245 ? 61.571 43.723 42.760 1.00 21.63 228 PHE B N 1
ATOM 4406 C CA . PHE B 1 245 ? 60.946 44.990 42.377 1.00 21.83 228 PHE B CA 1
ATOM 4407 C C . PHE B 1 245 ? 59.918 44.770 41.283 1.00 21.18 228 PHE B C 1
ATOM 4408 O O . PHE B 1 245 ? 58.803 45.274 41.360 1.00 22.29 228 PHE B O 1
ATOM 4416 N N . TRP B 1 246 ? 60.305 44.040 40.247 1.00 20.94 229 TRP B N 1
ATOM 4417 C CA . TRP B 1 246 ? 59.364 43.760 39.149 1.00 20.98 229 TRP B CA 1
ATOM 4418 C C . TRP B 1 246 ? 58.110 43.043 39.634 1.00 21.01 229 TRP B C 1
ATOM 4419 O O . TRP B 1 246 ? 57.001 43.336 39.149 1.00 22.67 229 TRP B O 1
ATOM 4430 N N . MET B 1 247 ? 58.263 42.115 40.584 1.00 21.27 230 MET B N 1
ATOM 4431 C CA . MET B 1 247 ? 57.107 41.418 41.156 1.00 23.14 230 MET B CA 1
ATOM 4432 C C . MET B 1 247 ? 56.259 42.377 41.997 1.00 24.40 230 MET B C 1
ATOM 4433 O O . MET B 1 247 ? 55.035 42.428 41.860 1.00 25.43 230 MET B O 1
ATOM 4438 N N . GLU B 1 248 ? 56.914 43.169 42.833 1.00 25.14 231 GLU B N 1
ATOM 4439 C CA . GLU B 1 248 ? 56.206 44.130 43.700 1.00 26.61 231 GLU B CA 1
ATOM 4440 C C . GLU B 1 248 ? 55.375 45.146 42.918 1.00 24.94 231 GLU B C 1
ATOM 4441 O O . GLU B 1 248 ? 54.280 45.511 43.346 1.00 24.82 231 GLU B O 1
ATOM 4447 N N . LYS B 1 249 ? 55.878 45.549 41.756 1.00 23.84 232 LYS B N 1
ATOM 4448 C CA . LYS B 1 249 ? 55.190 46.496 40.882 1.00 24.26 232 LYS B CA 1
ATOM 4449 C C . LYS B 1 249 ? 54.235 45.801 39.878 1.00 24.20 232 LYS B C 1
ATOM 4450 O O . LYS B 1 249 ? 53.710 46.438 38.973 1.00 24.58 232 LYS B O 1
ATOM 4456 N N . ARG B 1 250 ? 54.051 44.502 40.043 1.00 24.43 233 ARG B N 1
ATOM 4457 C CA . ARG B 1 250 ? 53.107 43.716 39.217 1.00 24.37 233 ARG B CA 1
ATOM 4458 C C . ARG B 1 250 ? 53.396 43.688 37.711 1.00 24.13 233 ARG B C 1
ATOM 4459 O O . ARG B 1 250 ? 52.466 43.676 36.878 1.00 22.23 233 ARG B O 1
ATOM 4467 N N . TYR B 1 251 ? 54.685 43.683 37.361 1.00 22.39 234 TYR B N 1
ATOM 4468 C CA . TYR B 1 251 ? 55.103 43.476 35.977 1.00 21.75 234 TYR B CA 1
ATOM 4469 C C . TYR B 1 251 ? 54.665 42.065 35.595 1.00 21.50 234 TYR B C 1
ATOM 4470 O O . TYR B 1 251 ? 54.558 41.183 36.451 1.00 20.61 234 TYR B O 1
ATOM 4479 N N . THR B 1 252 ? 54.410 41.849 34.310 1.00 19.66 235 THR B N 1
ATOM 4480 C CA . THR B 1 252 ? 53.947 40.558 33.821 1.00 19.17 235 THR B CA 1
ATOM 4481 C C . THR B 1 252 ? 55.135 39.635 33.520 1.00 18.29 235 THR B C 1
ATOM 4482 O O . THR B 1 252 ? 56.034 39.990 32.755 1.00 18.08 235 THR B O 1
ATOM 4486 N N . LEU B 1 253 ? 55.141 38.453 34.123 1.00 18.06 236 LEU B N 1
ATOM 4487 C CA . LEU B 1 253 ? 56.219 37.494 33.903 1.00 16.91 236 LEU B CA 1
ATOM 4488 C C . LEU B 1 253 ? 55.986 36.706 32.609 1.00 18.27 236 LEU B C 1
ATOM 4489 O O . LEU B 1 253 ? 54.945 36.085 32.441 1.00 16.83 236 LEU B O 1
ATOM 4494 N N . ARG B 1 254 ? 56.975 36.707 31.718 1.00 17.25 237 ARG B N 1
ATOM 4495 C CA . ARG B 1 254 ? 56.889 35.953 30.450 1.00 17.30 237 ARG B CA 1
ATOM 4496 C C . ARG B 1 254 ? 58.277 35.425 30.160 1.00 16.56 237 ARG B C 1
ATOM 4497 O O . ARG B 1 254 ? 59.155 36.164 29.725 1.00 17.41 237 ARG B O 1
ATOM 4505 N N . TYR B 1 255 ? 58.481 34.139 30.415 1.00 16.86 238 TYR B N 1
ATOM 4506 C CA . TYR B 1 255 ? 59.799 33.537 30.279 1.00 16.76 238 TYR B CA 1
ATOM 4507 C C . TYR B 1 255 ? 59.699 32.067 29.872 1.00 16.66 238 TYR B C 1
ATOM 4508 O O . TYR B 1 255 ? 59.411 31.200 30.694 1.00 16.03 238 TYR B O 1
ATOM 4517 N N . THR B 1 256 ? 59.955 31.805 28.596 1.00 16.59 239 THR B N 1
ATOM 4518 C CA . THR B 1 256 ? 59.822 30.452 28.051 1.00 16.20 239 THR B CA 1
ATOM 4519 C C . THR B 1 256 ? 61.084 29.604 28.161 1.00 17.50 239 THR B C 1
ATOM 4520 O O . THR B 1 256 ? 60.997 28.387 28.084 1.00 14.98 239 THR B O 1
ATOM 4524 N N . GLY B 1 257 ? 62.250 30.231 28.330 1.00 18.00 240 GLY B N 1
ATOM 4525 C CA . GLY B 1 257 ? 63.500 29.484 28.389 1.00 19.19 240 GLY B CA 1
ATOM 4526 C C . GLY B 1 257 ? 64.155 29.346 27.008 1.00 20.50 240 GLY B C 1
ATOM 4527 O O . GLY B 1 257 ? 65.210 28.715 26.875 1.00 22.10 240 GLY B O 1
ATOM 4528 N N . GLY B 1 258 ? 63.494 29.883 25.979 1.00 19.37 241 GLY B N 1
ATOM 4529 C CA . GLY B 1 258 ? 64.020 29.913 24.608 1.00 17.93 241 GLY B CA 1
ATOM 4530 C C . GLY B 1 258 ? 64.396 31.355 24.335 1.00 17.58 241 GLY B C 1
ATOM 4531 O O . GLY B 1 258 ? 63.537 32.233 24.319 1.00 17.58 241 GLY B O 1
ATOM 4532 N N . LEU B 1 259 ? 65.682 31.610 24.114 1.00 17.32 242 LEU B N 1
ATOM 4533 C CA . LEU B 1 259 ? 66.170 32.983 23.900 1.00 15.77 242 LEU B CA 1
ATOM 4534 C C . LEU B 1 259 ? 65.431 33.766 22.807 1.00 16.05 242 LEU B C 1
ATOM 4535 O O . LEU B 1 259 ? 65.028 34.888 23.026 1.00 15.52 242 LEU B O 1
ATOM 4540 N N . VAL B 1 260 ? 65.249 33.164 21.632 1.00 16.97 243 VAL B N 1
ATOM 4541 C CA . VAL B 1 260 ? 64.609 33.846 20.516 1.00 16.24 243 VAL B CA 1
ATOM 4542 C C . VAL B 1 260 ? 63.161 34.244 20.826 1.00 16.12 243 VAL B C 1
ATOM 4543 O O . VAL B 1 260 ? 62.834 35.423 20.714 1.00 13.86 243 VAL B O 1
ATOM 4547 N N . PRO B 1 261 ? 62.306 33.288 21.258 1.00 15.89 244 PRO B N 1
ATOM 4548 C CA . PRO B 1 261 ? 60.962 33.724 21.615 1.00 15.95 244 PRO B CA 1
ATOM 4549 C C . PRO B 1 261 ? 60.946 34.745 22.775 1.00 15.35 244 PRO B C 1
ATOM 4550 O O . PRO B 1 261 ? 60.126 35.674 22.774 1.00 15.75 244 PRO B O 1
ATOM 4554 N N . ASP B 1 262 ? 61.846 34.564 23.742 1.00 15.51 245 ASP B N 1
ATOM 4555 C CA . ASP B 1 262 ? 61.864 35.442 24.929 1.00 15.74 245 ASP B CA 1
ATOM 4556 C C . ASP B 1 262 ? 62.199 36.888 24.578 1.00 16.45 245 ASP B C 1
ATOM 4557 O O . ASP B 1 262 ? 61.750 37.807 25.259 1.00 17.46 245 ASP B O 1
ATOM 4562 N N A VAL B 1 263 ? 62.977 37.114 23.519 0.50 16.00 246 VAL B N 1
ATOM 4563 N N B VAL B 1 263 ? 62.977 37.088 23.518 0.50 16.26 246 VAL B N 1
ATOM 4564 C CA A VAL B 1 263 ? 63.260 38.493 23.112 0.50 16.07 246 VAL B CA 1
ATOM 4565 C CA B VAL B 1 263 ? 63.303 38.434 23.064 0.50 16.47 246 VAL B CA 1
ATOM 4566 C C A VAL B 1 263 ? 62.313 38.948 22.005 0.50 15.50 246 VAL B C 1
ATOM 4567 C C B VAL B 1 263 ? 62.303 38.925 22.030 0.50 15.70 246 VAL B C 1
ATOM 4568 O O A VAL B 1 263 ? 62.010 40.136 21.914 0.50 15.52 246 VAL B O 1
ATOM 4569 O O B VAL B 1 263 ? 61.949 40.102 22.022 0.50 15.44 246 VAL B O 1
ATOM 4576 N N . TYR B 1 264 ? 61.803 38.012 21.193 1.00 15.44 247 TYR B N 1
ATOM 4577 C CA . TYR B 1 264 ? 60.855 38.380 20.123 1.00 14.73 247 TYR B CA 1
ATOM 4578 C C . TYR B 1 264 ? 59.595 39.060 20.680 1.00 14.75 247 TYR B C 1
ATOM 4579 O O . TYR B 1 264 ? 59.071 40.001 20.086 1.00 14.36 247 TYR B O 1
ATOM 4588 N N . GLN B 1 265 ? 59.117 38.594 21.829 1.00 15.15 248 GLN B N 1
ATOM 4589 C CA . GLN B 1 265 ? 57.942 39.207 22.451 1.00 16.42 248 GLN B CA 1
ATOM 4590 C C . GLN B 1 265 ? 58.074 40.717 22.659 1.00 15.00 248 GLN B C 1
ATOM 4591 O O . GLN B 1 265 ? 57.080 41.437 22.622 1.00 15.55 248 GLN B O 1
ATOM 4597 N N . ILE B 1 266 ? 59.290 41.188 22.908 1.00 15.28 249 ILE B N 1
ATOM 4598 C CA . ILE B 1 266 ? 59.542 42.613 23.151 1.00 15.39 249 ILE B CA 1
ATOM 4599 C C . ILE B 1 266 ? 59.231 43.444 21.914 1.00 15.48 249 ILE B C 1
ATOM 4600 O O . ILE B 1 266 ? 58.652 44.520 22.010 1.00 16.40 249 ILE B O 1
ATOM 4605 N N . PHE B 1 267 ? 59.575 42.914 20.741 1.00 15.22 250 PHE B N 1
ATOM 4606 C CA . PHE B 1 267 ? 59.264 43.576 19.490 1.00 15.36 250 PHE B CA 1
ATOM 4607 C C . PHE B 1 267 ? 57.755 43.617 19.241 1.00 15.57 250 PHE B C 1
ATOM 4608 O O . PHE B 1 267 ? 57.210 44.648 18.855 1.00 16.64 250 PHE B O 1
ATOM 4616 N N . VAL B 1 268 ? 57.081 42.498 19.475 1.00 15.18 251 VAL B N 1
ATOM 4617 C CA . VAL B 1 268 ? 55.640 42.395 19.222 1.00 15.00 251 VAL B CA 1
ATOM 4618 C C . VAL B 1 268 ? 54.843 43.281 20.156 1.00 15.02 251 VAL B C 1
ATOM 4619 O O . VAL B 1 268 ? 53.977 44.019 19.725 1.00 15.86 251 VAL B O 1
ATOM 4623 N N . LYS B 1 269 ? 55.177 43.245 21.438 1.00 15.51 252 LYS B N 1
ATOM 4624 C CA . LYS B 1 269 ? 54.464 44.027 22.445 1.00 15.74 252 LYS B CA 1
ATOM 4625 C C . LYS B 1 269 ? 54.963 45.473 22.466 1.00 17.09 252 LYS B C 1
ATOM 4626 O O . LYS B 1 269 ? 54.309 46.352 23.032 1.00 17.03 252 LYS B O 1
ATOM 4632 N N . GLN B 1 270 ? 56.124 45.694 21.848 1.00 16.20 253 GLN B N 1
ATOM 4633 C CA . GLN B 1 270 ? 56.734 47.013 21.740 1.00 15.75 253 GLN B CA 1
ATOM 4634 C C . GLN B 1 270 ? 57.065 47.540 23.136 1.00 16.51 253 GLN B C 1
ATOM 4635 O O . GLN B 1 270 ? 56.997 48.741 23.412 1.00 17.87 253 GLN B O 1
ATOM 4641 N N . GLN B 1 271 ? 57.437 46.594 24.000 1.00 16.94 254 GLN B N 1
ATOM 4642 C CA . GLN B 1 271 ? 57.823 46.861 25.399 1.00 17.95 254 GLN B CA 1
ATOM 4643 C C . GLN B 1 271 ? 58.220 45.550 26.049 1.00 17.33 254 GLN B C 1
ATOM 4644 O O . GLN B 1 271 ? 57.760 44.474 25.634 1.00 17.22 254 GLN B O 1
ATOM 4650 N N . GLY B 1 272 ? 59.068 45.647 27.070 1.00 15.99 255 GLY B N 1
ATOM 4651 C CA . GLY B 1 272 ? 59.504 44.490 27.839 1.00 17.12 255 GLY B CA 1
ATOM 4652 C C . GLY B 1 272 ? 60.982 44.505 28.126 1.00 17.28 255 GLY B C 1
ATOM 4653 O O . GLY B 1 272 ? 61.741 45.260 27.508 1.00 17.88 255 GLY B O 1
ATOM 4654 N N . VAL B 1 273 ? 61.385 43.701 29.097 1.00 18.20 256 VAL B N 1
ATOM 4655 C CA . VAL B 1 273 ? 62.786 43.580 29.454 1.00 18.01 256 VAL B CA 1
ATOM 4656 C C . VAL B 1 273 ? 63.182 42.118 29.635 1.00 18.18 256 VAL B C 1
ATOM 4657 O O . VAL B 1 273 ? 62.534 41.359 30.345 1.00 18.40 256 VAL B O 1
ATOM 4661 N N . PHE B 1 274 ? 64.245 41.749 28.943 1.00 17.01 257 PHE B N 1
ATOM 4662 C CA . PHE B 1 274 ? 64.837 40.439 29.028 1.00 17.74 257 PHE B CA 1
ATOM 4663 C C . PHE B 1 274 ? 66.166 40.599 29.737 1.00 18.63 257 PHE B C 1
ATOM 4664 O O . PHE B 1 274 ? 66.961 41.484 29.378 1.00 16.61 257 PHE B O 1
ATOM 4672 N N A CYS B 1 275 ? 66.413 39.754 30.738 0.60 18.43 258 CYS B N 1
ATOM 4673 N N B CYS B 1 275 ? 66.440 39.740 30.716 0.40 18.48 258 CYS B N 1
ATOM 4674 C CA A CYS B 1 275 ? 67.674 39.793 31.492 0.60 21.15 258 CYS B CA 1
ATOM 4675 C CA B CYS B 1 275 ? 67.687 39.845 31.478 0.40 20.30 258 CYS B CA 1
ATOM 4676 C C A CYS B 1 275 ? 68.346 38.437 31.571 0.60 20.99 258 CYS B C 1
ATOM 4677 C C B CYS B 1 275 ? 68.373 38.492 31.690 0.40 20.64 258 CYS B C 1
ATOM 4678 O O A CYS B 1 275 ? 67.696 37.441 31.890 0.60 20.22 258 CYS B O 1
ATOM 4679 O O B CYS B 1 275 ? 67.765 37.564 32.235 0.40 19.77 258 CYS B O 1
ATOM 4684 N N . ASN B 1 276 ? 69.647 38.406 31.289 1.00 20.88 259 ASN B N 1
ATOM 4685 C CA . ASN B 1 276 ? 70.455 37.205 31.442 1.00 21.63 259 ASN B CA 1
ATOM 4686 C C . ASN B 1 276 ? 71.824 37.662 31.951 1.00 23.71 259 ASN B C 1
ATOM 4687 O O . ASN B 1 276 ? 72.785 37.732 31.175 1.00 23.08 259 ASN B O 1
ATOM 4692 N N . PRO B 1 277 ? 71.896 38.037 33.249 1.00 24.70 260 PRO B N 1
ATOM 4693 C CA . PRO B 1 277 ? 73.136 38.521 33.841 1.00 25.92 260 PRO B CA 1
ATOM 4694 C C . PRO B 1 277 ? 74.082 37.404 34.209 1.00 26.65 260 PRO B C 1
ATOM 4695 O O . PRO B 1 277 ? 73.707 36.225 34.174 1.00 27.29 260 PRO B O 1
ATOM 4699 N N . ALA B 1 278 ? 75.306 37.780 34.576 1.00 27.66 261 ALA B N 1
ATOM 4700 C CA . ALA B 1 278 ? 76.327 36.813 34.950 1.00 29.50 261 ALA B CA 1
ATOM 4701 C C . ALA B 1 278 ? 76.675 36.962 36.415 1.00 29.69 261 ALA B C 1
ATOM 4702 O O . ALA B 1 278 ? 76.764 38.076 36.916 1.00 29.75 261 ALA B O 1
ATOM 4704 N N . SER B 1 279 ? 76.822 35.839 37.113 1.00 30.86 262 SER B N 1
ATOM 4705 C CA . SER B 1 279 ? 77.257 35.857 38.515 1.00 32.64 262 SER B CA 1
ATOM 4706 C C . SER B 1 279 ? 78.431 34.902 38.620 1.00 34.31 262 SER B C 1
ATOM 4707 O O . SER B 1 279 ? 78.720 34.157 37.676 1.00 34.77 262 SER B O 1
ATOM 4710 N N . LYS B 1 280 ? 79.117 34.914 39.759 1.00 36.96 263 LYS B N 1
ATOM 4711 C CA . LYS B 1 280 ? 80.236 33.997 39.954 1.00 38.70 263 LYS B CA 1
ATOM 4712 C C . LYS B 1 280 ? 79.752 32.552 39.865 1.00 38.81 263 LYS B C 1
ATOM 4713 O O . LYS B 1 280 ? 80.356 31.727 39.184 1.00 38.61 263 LYS B O 1
ATOM 4719 N N . ALA B 1 281 ? 78.659 32.265 40.565 1.00 38.33 264 ALA B N 1
ATOM 4720 C CA . ALA B 1 281 ? 78.074 30.920 40.623 1.00 39.00 264 ALA B CA 1
ATOM 4721 C C . ALA B 1 281 ? 77.389 30.497 39.321 1.00 37.09 264 ALA B C 1
ATOM 4722 O O . ALA B 1 281 ? 77.393 29.321 38.965 1.00 38.17 264 ALA B O 1
ATOM 4724 N N . ALA B 1 282 ? 76.787 31.461 38.634 1.00 35.24 265 ALA B N 1
ATOM 4725 C CA . ALA B 1 282 ? 76.056 31.204 37.392 1.00 33.85 265 ALA B CA 1
ATOM 4726 C C . ALA B 1 282 ? 76.574 32.140 36.306 1.00 32.78 265 ALA B C 1
ATOM 4727 O O . ALA B 1 282 ? 75.973 33.173 36.033 1.00 31.45 265 ALA B O 1
ATOM 4729 N N . PRO B 1 283 ? 77.711 31.788 35.696 1.00 33.56 266 PRO B N 1
ATOM 4730 C CA . PRO B 1 283 ? 78.281 32.670 34.687 1.00 33.41 266 PRO B CA 1
ATOM 4731 C C . PRO B 1 283 ? 77.457 32.773 33.411 1.00 32.02 266 PRO B C 1
ATOM 4732 O O . PRO B 1 283 ? 76.565 31.952 33.163 1.00 29.84 266 PRO B O 1
ATOM 4736 N N . ALA B 1 284 ? 77.774 33.789 32.613 1.00 32.25 267 ALA B N 1
ATOM 4737 C CA . ALA B 1 284 ? 77.125 34.002 31.338 1.00 31.65 267 ALA B CA 1
ATOM 4738 C C . ALA B 1 284 ? 77.380 32.814 30.426 1.00 31.63 267 ALA B C 1
ATOM 4739 O O . ALA B 1 284 ? 78.523 32.324 30.331 1.00 32.64 267 ALA B O 1
ATOM 4741 N N A LYS B 1 285 ? 76.314 32.330 29.792 0.70 29.70 268 LYS B N 1
ATOM 4742 N N B LYS B 1 285 ? 76.325 32.357 29.753 0.30 30.00 268 LYS B N 1
ATOM 4743 C CA A LYS B 1 285 ? 76.397 31.234 28.841 0.70 29.70 268 LYS B CA 1
ATOM 4744 C CA B LYS B 1 285 ? 76.402 31.230 28.827 0.30 29.75 268 LYS B CA 1
ATOM 4745 C C A LYS B 1 285 ? 76.044 31.658 27.409 0.70 26.89 268 LYS B C 1
ATOM 4746 C C B LYS B 1 285 ? 76.037 31.629 27.394 0.30 27.58 268 LYS B C 1
ATOM 4747 O O A LYS B 1 285 ? 76.397 30.956 26.462 0.70 25.42 268 LYS B O 1
ATOM 4748 O O B LYS B 1 285 ? 76.352 30.909 26.449 0.30 27.11 268 LYS B O 1
ATOM 4759 N N A LEU B 1 286 ? 75.336 32.773 27.235 0.70 25.42 269 LEU B N 1
ATOM 4760 N N B LEU B 1 286 ? 75.362 32.763 27.229 0.30 25.85 269 LEU B N 1
ATOM 4761 C CA A LEU B 1 286 ? 74.968 33.206 25.877 0.70 23.33 269 LEU B CA 1
ATOM 4762 C CA B LEU B 1 286 ? 74.975 33.217 25.891 0.30 23.97 269 LEU B CA 1
ATOM 4763 C C A LEU B 1 286 ? 76.228 33.486 25.065 0.70 22.97 269 LEU B C 1
ATOM 4764 C C B LEU B 1 286 ? 76.221 33.506 25.058 0.30 23.41 269 LEU B C 1
ATOM 4765 O O A LEU B 1 286 ? 77.169 34.108 25.560 0.70 21.65 269 LEU B O 1
ATOM 4766 O O B LEU B 1 286 ? 77.137 34.181 25.525 0.30 23.09 269 LEU B O 1
ATOM 4775 N N . ARG B 1 287 ? 76.244 33.006 23.821 1.00 22.20 270 ARG B N 1
ATOM 4776 C CA . ARG B 1 287 ? 77.388 33.190 22.933 1.00 21.87 270 ARG B CA 1
ATOM 4777 C C . ARG B 1 287 ? 77.366 34.507 22.183 1.00 19.80 270 ARG B C 1
ATOM 4778 O O . ARG B 1 287 ? 76.385 34.838 21.503 1.00 21.17 270 ARG B O 1
ATOM 4786 N N . MET B 1 288 ? 78.468 35.244 22.275 1.00 20.23 271 MET B N 1
ATOM 4787 C CA . MET B 1 288 ? 78.596 36.500 21.554 1.00 19.04 271 MET B CA 1
ATOM 4788 C C . MET B 1 288 ? 78.355 36.350 20.053 1.00 19.07 271 MET B C 1
ATOM 4789 O O . MET B 1 288 ? 77.533 37.026 19.487 1.00 17.86 271 MET B O 1
ATOM 4794 N N . CYS B 1 289 ? 79.110 35.462 19.415 1.00 19.64 272 CYS B N 1
ATOM 4795 C CA . CYS B 1 289 ? 79.063 35.329 17.978 1.00 18.68 272 CYS B CA 1
ATOM 4796 C C . CYS B 1 289 ? 77.808 34.676 17.387 1.00 18.43 272 CYS B C 1
ATOM 4797 O O . CYS B 1 289 ? 77.460 34.960 16.248 1.00 19.42 272 CYS B O 1
ATOM 4800 N N . PHE B 1 290 ? 77.119 33.837 18.160 1.00 18.47 273 PHE B N 1
ATOM 4801 C CA . PHE B 1 290 ? 75.999 33.057 17.621 1.00 18.91 273 PHE B CA 1
ATOM 4802 C C . PHE B 1 290 ? 74.633 33.464 18.117 1.00 19.19 273 PHE B C 1
ATOM 4803 O O . PHE B 1 290 ? 73.609 33.158 17.461 1.00 19.41 273 PHE B O 1
ATOM 4811 N N . GLU B 1 291 ? 74.605 34.215 19.209 1.00 19.12 274 GLU B N 1
ATOM 4812 C CA . GLU B 1 291 ? 73.336 34.666 19.776 1.00 19.33 274 GLU B CA 1
ATOM 4813 C C . GLU B 1 291 ? 73.257 36.170 20.085 1.00 18.81 274 GLU B C 1
ATOM 4814 O O . GLU B 1 291 ? 72.345 36.862 19.627 1.00 17.91 274 GLU B O 1
ATOM 4820 N N . VAL B 1 292 ? 74.230 36.670 20.835 1.00 18.87 275 VAL B N 1
ATOM 4821 C CA . VAL B 1 292 ? 74.134 38.013 21.403 1.00 17.50 275 VAL B CA 1
ATOM 4822 C C . VAL B 1 292 ? 74.260 39.182 20.447 1.00 17.04 275 VAL B C 1
ATOM 4823 O O . VAL B 1 292 ? 73.432 40.115 20.496 1.00 17.87 275 VAL B O 1
ATOM 4827 N N . LEU B 1 293 ? 75.284 39.179 19.603 1.00 17.39 276 LEU B N 1
ATOM 4828 C CA . LEU B 1 293 ? 75.481 40.292 18.683 1.00 16.99 276 LEU B CA 1
ATOM 4829 C C . LEU B 1 293 ? 74.315 40.497 17.718 1.00 15.99 276 LEU B C 1
ATOM 4830 O O . LEU B 1 293 ? 73.939 41.648 17.428 1.00 14.81 276 LEU B O 1
ATOM 4835 N N . ALA B 1 294 ? 73.752 39.399 17.204 1.00 15.92 277 ALA B N 1
ATOM 4836 C CA . ALA B 1 294 ? 72.608 39.499 16.283 1.00 15.63 277 ALA B CA 1
ATOM 4837 C C . ALA B 1 294 ? 71.396 40.124 16.977 1.00 13.76 277 ALA B C 1
ATOM 4838 O O . ALA B 1 294 ? 70.723 40.989 16.429 1.00 15.21 277 ALA B O 1
ATOM 4840 N N . ILE B 1 295 ? 71.117 39.644 18.178 1.00 15.83 278 ILE B N 1
ATOM 4841 C CA . ILE B 1 295 ? 70.025 40.173 18.989 1.00 15.05 278 ILE B CA 1
ATOM 4842 C C . ILE B 1 295 ? 70.222 41.654 19.311 1.00 16.07 278 ILE B C 1
ATOM 4843 O O . ILE B 1 295 ? 69.261 42.412 19.212 1.00 16.15 278 ILE B O 1
ATOM 4848 N N . ALA B 1 296 ? 71.453 42.058 19.668 1.00 16.39 279 ALA B N 1
ATOM 4849 C CA . ALA B 1 296 ? 71.734 43.449 20.012 1.00 16.88 279 ALA B CA 1
ATOM 4850 C C . ALA B 1 296 ? 71.415 44.390 18.860 1.00 16.24 279 ALA B C 1
ATOM 4851 O O . ALA B 1 296 ? 70.879 45.468 19.082 1.00 17.05 279 ALA B O 1
ATOM 4853 N N . LEU B 1 297 ? 71.704 43.975 17.620 1.00 14.46 280 LEU B N 1
ATOM 4854 C CA . LEU B 1 297 ? 71.436 44.830 16.491 1.00 14.81 280 LEU B CA 1
ATOM 4855 C C . LEU B 1 297 ? 69.943 44.999 16.242 1.00 15.06 280 LEU B C 1
ATOM 4856 O O . LEU B 1 297 ? 69.497 46.121 16.049 1.00 14.34 280 LEU B O 1
ATOM 4861 N N . VAL B 1 298 ? 69.172 43.903 16.211 1.00 15.09 281 VAL B N 1
ATOM 4862 C CA . VAL B 1 298 ? 67.741 44.056 15.977 1.00 14.63 281 VAL B CA 1
ATOM 4863 C C . VAL B 1 298 ? 67.082 44.857 17.125 1.00 13.72 281 VAL B C 1
ATOM 4864 O O . VAL B 1 298 ? 66.217 45.703 16.872 1.00 14.43 281 VAL B O 1
ATOM 4868 N N . VAL B 1 299 ? 67.506 44.618 18.362 1.00 13.38 282 VAL B N 1
ATOM 4869 C CA . VAL B 1 299 ? 66.947 45.344 19.502 1.00 14.05 282 VAL B CA 1
ATOM 4870 C C . VAL B 1 299 ? 67.210 46.846 19.363 1.00 14.05 282 VAL B C 1
ATOM 4871 O O . VAL B 1 299 ? 66.279 47.658 19.475 1.00 13.72 282 VAL B O 1
ATOM 4875 N N A GLU B 1 300 ? 68.452 47.237 19.105 0.60 15.66 283 GLU B N 1
ATOM 4876 N N B GLU B 1 300 ? 68.468 47.197 19.082 0.40 15.29 283 GLU B N 1
ATOM 4877 C CA A GLU B 1 300 ? 68.739 48.662 19.007 0.60 16.18 283 GLU B CA 1
ATOM 4878 C CA B GLU B 1 300 ? 68.885 48.587 18.897 0.40 15.59 283 GLU B CA 1
ATOM 4879 C C A GLU B 1 300 ? 68.150 49.305 17.738 0.60 15.70 283 GLU B C 1
ATOM 4880 C C B GLU B 1 300 ? 68.105 49.252 17.777 0.40 15.33 283 GLU B C 1
ATOM 4881 O O A GLU B 1 300 ? 67.871 50.495 17.750 0.60 15.52 283 GLU B O 1
ATOM 4882 O O B GLU B 1 300 ? 67.654 50.386 17.925 0.40 14.74 283 GLU B O 1
ATOM 4893 N N . ALA B 1 301 ? 67.935 48.527 16.669 1.00 14.82 284 ALA B N 1
ATOM 4894 C CA . ALA B 1 301 ? 67.236 49.042 15.474 1.00 14.21 284 ALA B CA 1
ATOM 4895 C C . ALA B 1 301 ? 65.769 49.355 15.790 1.00 14.67 284 ALA B C 1
ATOM 4896 O O . ALA B 1 301 ? 65.144 50.157 15.101 1.00 15.35 284 ALA B O 1
ATOM 4898 N N . ALA B 1 302 ? 65.211 48.725 16.820 1.00 14.04 285 ALA B N 1
ATOM 4899 C CA . ALA B 1 302 ? 63.821 49.023 17.252 1.00 15.07 285 ALA B CA 1
ATOM 4900 C C . ALA B 1 302 ? 63.768 50.047 18.394 1.00 14.83 285 ALA B C 1
ATOM 4901 O O . ALA B 1 302 ? 62.716 50.275 18.991 1.00 16.42 285 ALA B O 1
ATOM 4903 N N . GLY B 1 303 ? 64.900 50.643 18.726 1.00 16.24 286 GLY B N 1
ATOM 4904 C CA . GLY B 1 303 ? 64.953 51.616 19.821 1.00 16.29 286 GLY B CA 1
ATOM 4905 C C . GLY B 1 303 ? 65.106 51.039 21.210 1.00 17.70 286 GLY B C 1
ATOM 4906 O O . GLY B 1 303 ? 65.000 51.765 22.197 1.00 19.06 286 GLY B O 1
ATOM 4907 N N . GLY B 1 304 ? 65.332 49.726 21.307 1.00 16.09 287 GLY B N 1
ATOM 4908 C CA . GLY B 1 304 ? 65.576 49.113 22.595 1.00 16.13 287 GLY B CA 1
ATOM 4909 C C . GLY B 1 304 ? 67.035 49.352 22.952 1.00 14.75 287 GLY B C 1
ATOM 4910 O O . GLY B 1 304 ? 67.821 49.775 22.106 1.00 15.02 287 GLY B O 1
ATOM 4911 N N . ARG B 1 305 ? 67.374 49.129 24.213 1.00 17.64 288 ARG B N 1
ATOM 4912 C CA . ARG B 1 305 ? 68.740 49.236 24.687 1.00 18.76 288 ARG B CA 1
ATOM 4913 C C . ARG B 1 305 ? 69.244 47.848 25.030 1.00 18.41 288 ARG B C 1
ATOM 4914 O O . ARG B 1 305 ? 68.452 46.933 25.291 1.00 15.64 288 ARG B O 1
ATOM 4922 N N . THR B 1 306 ? 70.553 47.685 24.985 1.00 16.60 289 THR B N 1
ATOM 4923 C CA . THR B 1 306 ? 71.156 46.449 25.429 1.00 18.55 289 THR B CA 1
ATOM 4924 C C . THR B 1 306 ? 72.254 46.800 26.388 1.00 18.64 289 THR B C 1
ATOM 4925 O O . THR B 1 306 ? 72.795 47.921 26.344 1.00 19.05 289 THR B O 1
ATOM 4929 N N . SER B 1 307 ? 72.590 45.842 27.243 1.00 19.07 290 SER B N 1
ATOM 4930 C CA . SER B 1 307 ? 73.652 46.004 28.228 1.00 20.68 290 SER B CA 1
ATOM 4931 C C . SER B 1 307 ? 74.179 44.668 28.775 1.00 23.20 290 SER B C 1
ATOM 4932 O O . SER B 1 307 ? 73.428 43.688 28.905 1.00 22.13 290 SER B O 1
ATOM 4935 N N . ASN B 1 308 ? 75.495 44.626 29.009 1.00 25.05 291 ASN B N 1
ATOM 4936 C CA . ASN B 1 308 ? 76.154 43.514 29.677 1.00 27.74 291 ASN B CA 1
ATOM 4937 C C . ASN B 1 308 ? 76.425 43.942 31.122 1.00 31.42 291 ASN B C 1
ATOM 4938 O O . ASN B 1 308 ? 77.187 43.287 31.855 1.00 34.70 291 ASN B O 1
ATOM 4943 N N . GLY B 1 309 ? 75.797 45.046 31.524 1.00 32.68 292 GLY B N 1
ATOM 4944 C CA . GLY B 1 309 ? 75.984 45.627 32.849 1.00 35.37 292 GLY B CA 1
ATOM 4945 C C . GLY B 1 309 ? 76.808 46.906 32.777 1.00 37.04 292 GLY B C 1
ATOM 4946 O O . GLY B 1 309 ? 76.638 47.796 33.615 1.00 40.24 292 GLY B O 1
ATOM 4947 N N . GLN B 1 310 ? 77.681 47.002 31.768 1.00 37.99 293 GLN B N 1
ATOM 4948 C CA . GLN B 1 310 ? 78.576 48.159 31.572 1.00 39.33 293 GLN B CA 1
ATOM 4949 C C . GLN B 1 310 ? 78.284 48.933 30.289 1.00 37.36 293 GLN B C 1
ATOM 4950 O O . GLN B 1 310 ? 78.245 50.169 30.302 1.00 37.17 293 GLN B O 1
ATOM 4956 N N . LYS B 1 311 ? 78.102 48.220 29.178 1.00 33.79 294 LYS B N 1
ATOM 4957 C CA . LYS B 1 311 ? 77.892 48.882 27.902 1.00 32.21 294 LYS B CA 1
ATOM 4958 C C . LYS B 1 311 ? 77.024 48.082 26.943 1.00 28.19 294 LYS B C 1
ATOM 4959 O O . LYS B 1 311 ? 76.685 46.935 27.210 1.00 25.63 294 LYS B O 1
ATOM 4965 N N . SER B 1 312 ? 76.665 48.735 25.845 1.00 25.05 295 SER B N 1
ATOM 4966 C CA . SER B 1 312 ? 75.874 48.140 24.776 1.00 22.33 295 SER B CA 1
ATOM 4967 C C . SER B 1 312 ? 76.569 46.943 24.175 1.00 21.77 295 SER B C 1
ATOM 4968 O O . SER B 1 312 ? 77.796 46.963 23.992 1.00 21.31 295 SER B O 1
ATOM 4971 N N . LEU B 1 313 ? 75.784 45.914 23.837 1.00 20.05 296 LEU B N 1
ATOM 4972 C CA . LEU B 1 313 ? 76.340 44.711 23.193 1.00 19.46 296 LEU B CA 1
ATOM 4973 C C . LEU B 1 313 ? 76.700 44.939 21.717 1.00 19.22 296 LEU B C 1
ATOM 4974 O O . LEU B 1 313 ? 77.057 44.002 21.021 1.00 21.73 296 LEU B O 1
ATOM 4979 N N . LEU B 1 314 ? 76.553 46.166 21.215 1.00 19.60 297 LEU B N 1
ATOM 4980 C CA . LEU B 1 314 ? 77.075 46.490 19.881 1.00 19.35 297 LEU B CA 1
ATOM 4981 C C . LEU B 1 314 ? 78.503 47.024 20.013 1.00 20.77 297 LEU B C 1
ATOM 4982 O O . LEU B 1 314 ? 79.222 47.163 19.008 1.00 20.76 297 LEU B O 1
ATOM 4987 N N . ASP B 1 315 ? 78.939 47.268 21.246 1.00 21.81 298 ASP B N 1
ATOM 4988 C CA . ASP B 1 315 ? 80.268 47.842 21.482 1.00 23.44 298 ASP B CA 1
ATOM 4989 C C . ASP B 1 315 ? 81.196 47.015 22.384 1.00 23.94 298 ASP B C 1
ATOM 4990 O O . ASP B 1 315 ? 82.068 47.564 23.061 1.00 24.90 298 ASP B O 1
ATOM 4995 N N . VAL B 1 316 ? 81.001 45.699 22.386 1.00 23.11 299 VAL B N 1
ATOM 4996 C CA . VAL B 1 316 ? 81.850 44.781 23.145 1.00 23.84 299 VAL B CA 1
ATOM 4997 C C . VAL B 1 316 ? 82.590 43.927 22.103 1.00 23.44 299 VAL B C 1
ATOM 4998 O O . VAL B 1 316 ? 81.963 43.245 21.277 1.00 22.26 299 VAL B O 1
ATOM 5002 N N . ALA B 1 317 ? 83.921 43.972 22.140 1.00 23.55 300 ALA B N 1
ATOM 5003 C CA . ALA B 1 317 ? 84.733 43.242 21.174 1.00 23.70 300 ALA B CA 1
ATOM 5004 C C . ALA B 1 317 ? 84.749 41.729 21.425 1.00 24.01 300 ALA B C 1
ATOM 5005 O O . ALA B 1 317 ? 84.795 41.275 22.570 1.00 23.55 300 ALA B O 1
ATOM 5007 N N . ILE B 1 318 ? 84.686 40.965 20.333 1.00 23.71 301 ILE B N 1
ATOM 5008 C CA . ILE B 1 318 ? 84.782 39.514 20.370 1.00 23.63 301 ILE B CA 1
ATOM 5009 C C . ILE B 1 318 ? 86.219 39.168 20.776 1.00 25.33 301 ILE B C 1
ATOM 5010 O O . ILE B 1 318 ? 87.169 39.550 20.101 1.00 24.40 301 ILE B O 1
ATOM 5015 N N A GLU B 1 319 ? 86.376 38.463 21.891 0.50 26.27 302 GLU B N 1
ATOM 5016 N N B GLU B 1 319 ? 86.367 38.451 21.882 0.50 26.63 302 GLU B N 1
ATOM 5017 C CA A GLU B 1 319 ? 87.706 38.076 22.372 0.50 28.24 302 GLU B CA 1
ATOM 5018 C CA B GLU B 1 319 ? 87.687 38.071 22.383 0.50 28.90 302 GLU B CA 1
ATOM 5019 C C A GLU B 1 319 ? 88.137 36.730 21.789 0.50 28.77 302 GLU B C 1
ATOM 5020 C C B GLU B 1 319 ? 88.135 36.725 21.817 0.50 29.14 302 GLU B C 1
ATOM 5021 O O A GLU B 1 319 ? 89.318 36.522 21.505 0.50 28.79 302 GLU B O 1
ATOM 5022 O O B GLU B 1 319 ? 89.323 36.513 21.572 0.50 29.16 302 GLU B O 1
ATOM 5033 N N . HIS B 1 320 ? 87.173 35.825 21.621 1.00 27.84 303 HIS B N 1
ATOM 5034 C CA . HIS B 1 320 ? 87.429 34.482 21.079 1.00 28.41 303 HIS B CA 1
ATOM 5035 C C . HIS B 1 320 ? 86.122 34.032 20.431 1.00 25.99 303 HIS B C 1
ATOM 5036 O O . HIS B 1 320 ? 85.065 34.567 20.758 1.00 25.48 303 HIS B O 1
ATOM 5043 N N . MET B 1 321 ? 86.158 33.038 19.546 1.00 24.73 304 MET B N 1
ATOM 5044 C CA . MET B 1 321 ? 84.908 32.611 18.896 1.00 24.23 304 MET B CA 1
ATOM 5045 C C . MET B 1 321 ? 83.886 32.038 19.870 1.00 24.27 304 MET B C 1
ATOM 5046 O O . MET B 1 321 ? 82.682 32.078 19.598 1.00 24.36 304 MET B O 1
ATOM 5051 N N . ASP B 1 322 ? 84.365 31.526 21.012 1.00 25.98 305 ASP B N 1
ATOM 5052 C CA . ASP B 1 322 ? 83.494 30.928 22.033 1.00 26.29 305 ASP B CA 1
ATOM 5053 C C . ASP B 1 322 ? 83.103 31.915 23.147 1.00 25.69 305 ASP B C 1
ATOM 5054 O O . ASP B 1 322 ? 82.508 31.530 24.156 1.00 24.17 305 ASP B O 1
ATOM 5059 N N . HIS B 1 323 ? 83.462 33.182 22.965 1.00 24.63 306 HIS B N 1
ATOM 5060 C CA . HIS B 1 323 ? 83.202 34.246 23.959 1.00 24.37 306 HIS B CA 1
ATOM 5061 C C . HIS B 1 323 ? 81.723 34.292 24.388 1.00 23.53 306 HIS B C 1
ATOM 5062 O O . HIS B 1 323 ? 80.823 34.361 23.540 1.00 23.15 306 HIS B O 1
ATOM 5069 N N . ARG B 1 324 ? 81.492 34.194 25.701 1.00 22.66 307 ARG B N 1
ATOM 5070 C CA . ARG B 1 324 ? 80.144 34.227 26.274 1.00 22.97 307 ARG B CA 1
ATOM 5071 C C . ARG B 1 324 ? 79.922 35.557 26.978 1.00 22.48 307 ARG B C 1
ATOM 5072 O O . ARG B 1 324 ? 80.861 36.115 27.553 1.00 22.93 307 ARG B O 1
ATOM 5080 N N . SER B 1 325 ? 78.690 36.040 26.980 1.00 21.54 308 SER B N 1
ATOM 5081 C CA . SER B 1 325 ? 78.374 37.335 27.583 1.00 21.33 308 SER B CA 1
ATOM 5082 C C . SER B 1 325 ? 76.994 37.428 28.205 1.00 21.38 308 SER B C 1
ATOM 5083 O O . SER B 1 325 ? 76.047 36.770 27.773 1.00 20.06 308 SER B O 1
ATOM 5086 N N . ALA B 1 326 ? 76.892 38.250 29.246 1.00 22.12 309 ALA B N 1
ATOM 5087 C CA . ALA B 1 326 ? 75.607 38.573 29.811 1.00 20.88 309 ALA B CA 1
ATOM 5088 C C . ALA B 1 326 ? 74.900 39.413 28.755 1.00 21.13 309 ALA B C 1
ATOM 5089 O O . ALA B 1 326 ? 75.548 40.036 27.891 1.00 21.27 309 ALA B O 1
ATOM 5091 N N . LEU B 1 327 ? 73.582 39.408 28.806 1.00 18.27 310 LEU B N 1
ATOM 5092 C CA . LEU B 1 327 ? 72.783 40.232 27.933 1.00 18.83 310 LEU B CA 1
ATOM 5093 C C . LEU B 1 327 ? 71.469 40.631 28.591 1.00 19.49 310 LEU B C 1
ATOM 5094 O O . LEU B 1 327 ? 70.690 39.758 28.986 1.00 18.41 310 LEU B O 1
ATOM 5099 N N A CYS B 1 328 ? 71.255 41.936 28.731 0.70 19.15 311 CYS B N 1
ATOM 5100 N N B CYS B 1 328 ? 71.235 41.939 28.711 0.30 19.55 311 CYS B N 1
ATOM 5101 C CA A CYS B 1 328 ? 69.968 42.466 29.157 0.70 19.28 311 CYS B CA 1
ATOM 5102 C CA B CYS B 1 328 ? 69.957 42.478 29.185 0.30 19.90 311 CYS B CA 1
ATOM 5103 C C A CYS B 1 328 ? 69.505 43.343 27.994 0.70 19.16 311 CYS B C 1
ATOM 5104 C C B CYS B 1 328 ? 69.483 43.398 28.063 0.30 19.20 311 CYS B C 1
ATOM 5105 O O A CYS B 1 328 ? 70.292 44.099 27.425 0.70 20.06 311 CYS B O 1
ATOM 5106 O O B CYS B 1 328 ? 70.234 44.271 27.627 0.30 19.77 311 CYS B O 1
ATOM 5111 N N . CYS B 1 329 ? 68.246 43.231 27.602 1.00 17.82 312 CYS B N 1
ATOM 5112 C CA . CYS B 1 329 ? 67.771 44.024 26.459 1.00 17.63 312 CYS B CA 1
ATOM 5113 C C . CYS B 1 329 ? 66.304 44.329 26.504 1.00 17.00 312 CYS B C 1
ATOM 5114 O O . CYS B 1 329 ? 65.530 43.607 27.120 1.00 18.20 312 CYS B O 1
ATOM 5117 N N . GLY B 1 330 ? 65.935 45.433 25.870 1.00 16.47 313 GLY B N 1
ATOM 5118 C CA . GLY B 1 330 ? 64.539 45.837 25.797 1.00 17.43 313 GLY B CA 1
ATOM 5119 C C . GLY B 1 330 ? 64.314 47.307 26.123 1.00 17.05 313 GLY B C 1
ATOM 5120 O O . GLY B 1 330 ? 65.139 48.157 25.795 1.00 18.57 313 GLY B O 1
ATOM 5121 N N . SER B 1 331 ? 63.184 47.568 26.777 1.00 16.41 314 SER B N 1
ATOM 5122 C CA . SER B 1 331 ? 62.735 48.909 27.134 1.00 15.99 314 SER B CA 1
ATOM 5123 C C . SER B 1 331 ? 63.833 49.714 27.851 1.00 17.08 314 SER B C 1
ATOM 5124 O O . SER B 1 331 ? 64.349 49.302 28.890 1.00 17.62 314 SER B O 1
ATOM 5127 N N . ALA B 1 332 ? 64.164 50.858 27.270 1.00 18.59 315 ALA B N 1
ATOM 5128 C CA . ALA B 1 332 ? 65.227 51.742 27.764 1.00 20.75 315 ALA B CA 1
ATOM 5129 C C . ALA B 1 332 ? 65.219 51.982 29.274 1.00 23.08 315 ALA B C 1
ATOM 5130 O O . ALA B 1 332 ? 66.254 51.804 29.934 1.00 24.78 315 ALA B O 1
ATOM 5132 N N . ASP B 1 333 ? 64.057 52.334 29.833 1.00 25.26 316 ASP B N 1
ATOM 5133 C CA . ASP B 1 333 ? 63.958 52.647 31.285 1.00 25.02 316 ASP B CA 1
ATOM 5134 C C . ASP B 1 333 ? 64.334 51.471 32.199 1.00 24.58 316 ASP B C 1
ATOM 5135 O O . ASP B 1 333 ? 64.838 51.672 33.301 1.00 24.27 316 ASP B O 1
ATOM 5140 N N . GLU B 1 334 ? 64.058 50.250 31.761 1.00 23.16 317 GLU B N 1
ATOM 5141 C CA . GLU B 1 334 ? 64.366 49.079 32.561 1.00 22.90 317 GLU B CA 1
ATOM 5142 C C . GLU B 1 334 ? 65.834 48.719 32.441 1.00 23.58 317 GLU B C 1
ATOM 5143 O O . GLU B 1 334 ? 66.426 48.212 33.398 1.00 23.07 317 GLU B O 1
ATOM 5149 N N . ILE B 1 335 ? 66.435 48.983 31.279 1.00 20.93 318 ILE B N 1
ATOM 5150 C CA . ILE B 1 335 ? 67.842 48.693 31.106 1.00 21.98 318 ILE B CA 1
ATOM 5151 C C . ILE B 1 335 ? 68.607 49.703 32.001 1.00 23.17 318 ILE B C 1
ATOM 5152 O O . ILE B 1 335 ? 69.602 49.345 32.658 1.00 21.40 318 ILE B O 1
ATOM 5157 N N . LYS B 1 336 ? 68.094 50.934 32.078 1.00 22.33 319 LYS B N 1
ATOM 5158 C CA . LYS B 1 336 ? 68.671 51.958 32.972 1.00 23.72 319 LYS B CA 1
ATOM 5159 C C . LYS B 1 336 ? 68.446 51.598 34.440 1.00 23.71 319 LYS B C 1
ATOM 5160 O O . LYS B 1 336 ? 69.353 51.716 35.249 1.00 22.96 319 LYS B O 1
ATOM 5166 N N . ARG B 1 337 ? 67.243 51.136 34.781 1.00 23.08 320 ARG B N 1
ATOM 5167 C CA . ARG B 1 337 ? 66.971 50.727 36.154 1.00 24.17 320 ARG B CA 1
ATOM 5168 C C . ARG B 1 337 ? 67.952 49.640 36.564 1.00 23.88 320 ARG B C 1
ATOM 5169 O O . ARG B 1 337 ? 68.471 49.637 37.687 1.00 23.86 320 ARG B O 1
ATOM 5177 N N . MET B 1 338 ? 68.208 48.717 35.643 1.00 23.72 321 MET B N 1
ATOM 5178 C CA . MET B 1 338 ? 69.128 47.616 35.895 1.00 25.05 321 MET B CA 1
ATOM 5179 C C . MET B 1 338 ? 70.541 48.118 36.179 1.00 26.63 321 MET B C 1
ATOM 5180 O O . MET B 1 338 ? 71.166 47.710 37.166 1.00 26.94 321 MET B O 1
ATOM 5185 N N . GLU B 1 339 ? 71.035 49.048 35.366 1.00 26.93 322 GLU B N 1
ATOM 5186 C CA . GLU B 1 339 ? 72.391 49.564 35.583 1.00 28.05 322 GLU B CA 1
ATOM 5187 C C . GLU B 1 339 ? 72.502 50.318 36.909 1.00 28.51 322 GLU B C 1
ATOM 5188 O O . GLU B 1 339 ? 73.445 50.101 37.671 1.00 29.01 322 GLU B O 1
ATOM 5194 N N . GLU B 1 340 ? 71.511 51.163 37.195 1.00 28.64 323 GLU B N 1
ATOM 5195 C CA . GLU B 1 340 ? 71.450 51.947 38.431 1.00 28.34 323 GLU B CA 1
ATOM 5196 C C . GLU B 1 340 ? 71.373 51.047 39.671 1.00 28.18 323 GLU B C 1
ATOM 5197 O O . GLU B 1 340 ? 72.004 51.330 40.692 1.00 28.00 323 GLU B O 1
ATOM 5203 N N . THR B 1 341 ? 70.551 50.001 39.597 1.00 26.29 324 THR B N 1
ATOM 5204 C CA . THR B 1 341 ? 70.387 49.084 40.727 1.00 27.35 324 THR B CA 1
ATOM 5205 C C . THR B 1 341 ? 71.669 48.283 40.947 1.00 29.30 324 THR B C 1
ATOM 5206 O O . THR B 1 341 ? 72.082 48.090 42.089 1.00 28.61 324 THR B O 1
ATOM 5210 N N . PHE B 1 342 ? 72.309 47.844 39.856 1.00 30.06 325 PHE B N 1
ATOM 5211 C CA . PHE B 1 342 ? 73.588 47.127 39.960 1.00 31.56 325 PHE B CA 1
ATOM 5212 C C . PHE B 1 342 ? 74.677 48.044 40.521 1.00 33.15 325 PHE B C 1
ATOM 5213 O O . PHE B 1 342 ? 75.570 47.583 41.252 1.00 35.66 325 PHE B O 1
ATOM 5221 N N . ALA B 1 343 ? 74.600 49.338 40.204 1.00 32.44 326 ALA B N 1
ATOM 5222 C CA . ALA B 1 343 ? 75.569 50.316 40.724 1.00 33.47 326 ALA B CA 1
ATOM 5223 C C . ALA B 1 343 ? 75.306 50.602 42.194 1.00 33.98 326 ALA B C 1
ATOM 5224 O O . ALA B 1 343 ? 76.239 50.663 42.977 1.00 34.08 326 ALA B O 1
ATOM 5226 N N . ALA B 1 344 ? 74.035 50.774 42.566 1.00 33.38 327 ALA B N 1
ATOM 5227 C CA . ALA B 1 344 ? 73.666 51.055 43.960 1.00 34.14 327 ALA B CA 1
ATOM 5228 C C . ALA B 1 344 ? 73.864 49.866 44.911 1.00 36.04 327 ALA B C 1
ATOM 5229 O O . ALA B 1 344 ? 74.247 50.056 46.079 1.00 36.37 327 ALA B O 1
ATOM 5231 N N . LEU B 1 345 ? 73.616 48.650 44.421 1.00 37.39 328 LEU B N 1
ATOM 5232 C CA . LEU B 1 345 ? 73.698 47.439 45.258 1.00 39.48 328 LEU B CA 1
ATOM 5233 C C . LEU B 1 345 ? 74.767 46.386 44.861 1.00 42.66 328 LEU B C 1
ATOM 5234 O O . LEU B 1 345 ? 74.413 45.220 44.706 1.00 43.22 328 LEU B O 1
ATOM 5239 N N . SER B 1 346 ? 76.054 46.724 44.722 1.00 47.06 329 SER B N 1
ATOM 5240 C CA . SER B 1 346 ? 76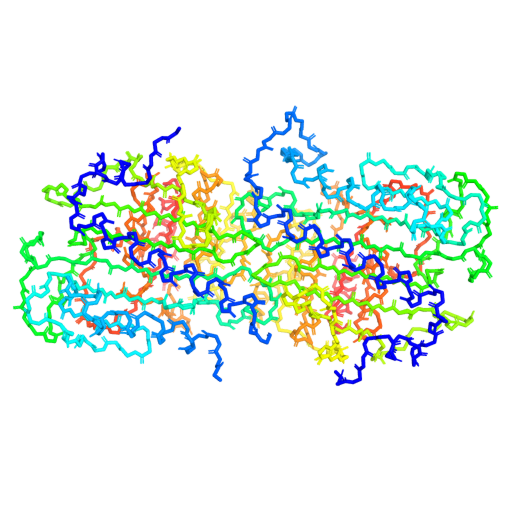.628 48.055 44.921 1.00 49.95 329 SER B CA 1
ATOM 5241 C C . SER B 1 346 ? 77.395 48.494 43.673 1.00 50.78 329 SER B C 1
ATOM 5242 O O . SER B 1 346 ? 77.981 47.673 42.960 1.00 52.49 329 SER B O 1
#

InterPro domains:
  IPR000146 Fructose-1,6-bisphosphatase class 1 [PIRSF000904] (13-325)
  IPR000146 Fructose-1,6-bisphosphatase class 1 [PTHR11556] (15-326)
  IPR023079 Sedoheptulose-1,7-bisphosphatase [PR01958] (59-74)
  IPR023079 Sedoheptulose-1,7-bisphosphatase [PR01958] (145-163)
  IPR023079 Sedoheptulose-1,7-bisphosphatase [PR01958] (206-222)
  IPR023079 Sedoheptulose-1,7-bisphosphatase [PR01958] (236-256)
  IPR023079 Sedoheptulose-1,7-bisphosphatase [PR01958] (298-322)
  IPR033391 Fructose-1-6-bisphosphatase class I, N-terminal [PF00316] (11-171)
  IPR044015 Fructose-1-6-bisphosphatase class 1, C-terminal [PF18913] (201-324)

CATH classification: 3.30.540.10 (+1 more: 3.40.190.80)

Radius of gyration: 25.0 Å; Cα contacts (8 Å, |Δi|>4): 1669; chains: 2; bounding box: 74×56×63 Å

Nearest PDB structures (foldseek):
  4ir8-assembly1_A  TM=1.003E+00  e=3.467E-69  Toxoplasma gondii ME49
  4ir8-assembly1_B  TM=9.970E-01  e=3.090E-65  Toxoplasma gondii ME49
  5iz3-assembly1_B  TM=9.153E-01  e=1.541E-32  Physcomitrium patens
  7zuv-assembly3_C  TM=9.263E-01  e=1.961E-32  Chlamydomonas reinhardtii
  5iz3-assembly1_A  TM=8.793E-01  e=3.419E-33  Physcomitrium patens

Secondary structure (DSSP, 8-state):
---HHHHHHHTT--HHHHHHHHHHHHHHHHHHHHHHH----HHHHHHHHHHHHHHSGGGTTEEEEEESS--S-EE--TT--EEEEEEEEE-TTTGGGT--EEEEEEEEETTSTT----GGGTTTT--GGG-SEEEEEEESSSEEEEEEE--SGGG-PPTT--EEEEE-STT-EEEEE-----SS-SEEEE-SGGGGGG-HHHHHHHHHHHHTTPEE-B-S-HHHHHHHHHHHT--EEEE---SSS----BIIIIIHHHHHHHHHTT-EEESSSS-TTS----STT-B--EEEE-HHHHHHHHHHHHHT--/--S-HHHHHHHTT--HHHHHHHHHHHHHHHHHHHHHHH----EEEEE-TTSPEEEHHHHHHHHHHHHHHHSGGGTTEEEEEETTEEEEEE--TT--EEEEEEEEE-TTTGGGT--EEEEEEEEETTBTTB---GGGTTTT--GGG-SEEEEEEESSSEEEEEEE---TT----TT--EEEEE-TTS-EEEEE-----SS-SEEEE-SGGGGGG-HHHHHHHHHHHHTTPEE-B-S-HHHHHHHHHHHT--EEEE---SSS---SBIIIIIHHHHHHHHHTT-EEESSSS-TTS----STT-B--EEEE-HHHHHHHHHHHHHT-

Organism: Toxoplasma gondii (strain ATCC 50861 / VEG) (NCBI:txid432359)

B-factor: mean 26.83, std 10.68, range [9.9, 77.69]

Sequence (634 aa):
LPSLDQLLKEQGADQTLTDLILAILDRCGKIASALQQGTSLTVVDVIAENLLRSSWAQSSEGSAVRAVCSEEEDIHLQECCHKNGEFILCWDPPLLDDGGSSIIDDCNWAVGSIVSIWRIIGHHGVQWQGADTLIQKTGRQQVASLIVVYGPRTTGVVAVNVDAGGIIVKKEEGTALDLEMKKDDNNGKFICRRGKPIIKPQAKIFSPANLRRAAQDLPAYKQLLIEFWMMEKRRYTLRYTGGLVPDVYQIFVKQQGVFCCNPASKKAAPAKLRMCFEEVLAIALVVEAAGGRTSNGQQKSLLDVAIEEHHMDHRSALCCCGSADEIKRMEETFAALSGGALPSLDQLLKEQGADQTLTDLILAILDRCGKIASALQGTSVDKVGSVNEFGDEQQLTVDVIAENLLRRSWAQSSEEGSAVRAVCSEEEDIHLQECHKNGEFILCWDPLLDDGGSSIIDCNWAVGSIVSIWRIGHHGVQQWQGADDTLIQKTGRQQVASLIVVYGPRTTGVVAVVNVDAGGIVKEGTALDLEMKDNGKFICRRGKPIIKPQQAKIFSPANLRAAQDLPAYKQQLLIEFWMEKRYTLRYTGGLVPDVVYQIFVKQQGVFCCNPASKAAPAKKLLRMCFEVLAIALVVEEAAGGRTSNGQKSLLDVAIEEHMDHRSALCCCGSADEIKRMEETFAALS